Protein 6T8M (pdb70)

B-factor: mean 60.45, std 18.82, range [18.77, 213.29]

Nearest PDB structures (foldseek):
  6t8m-assembly2_B  TM=1.005E+00  e=4.121E-44  Dictyostelium discoideum
  6t8m-assembly3_C  TM=9.987E-01  e=7.255E-39  Dictyostelium discoideum
  6t8m-assembly1_A  TM=9.827E-01  e=7.486E-38  Dictyostelium discoideum
  5v18-assembly1_A  TM=8.471E-01  e=6.841E-13  Homo sapiens
  4j25-assembly3_C  TM=8.700E-01  e=8.410E-12  Pseudomonas putida KT2440

Sequence (607 aa):
SMKIFNKESLNQLEKKGYLIIDNFLNDLNKINLIYDESYNQFKENKLIEAGMTDKWKDKSIRGDYIQWIHRDSSTIRNINYLLDKLDLIKNEFDNVIPNFNSIKTQTQLAVYLNGGRYIKHRDSFYSSESLTISRRITMIYYVNKDWKKGDGGELRLYTNNPEFIDIEPIADRLLIFLSPFLEHEVLQCNFEPRIAITTWIYSMKIFNKESLNQLEKKGYLIIDNFLNDLNKINLIYDESYNQFKENKLIEAGMNKGTDKWKDKSIRGDYIQWIHRDSSSTIRNINYLLDKLDLIKNEFDNVIPNFNSIKTQTQLAVYLNGGRYIKHRDSFYSSESLTISRRITMIYYVNKDWKKGDGGELRLYTNNEFIDIEPIADRLLIFLSPFLEHEVLQCNFEPRIAITTWIYSMKIFNKESLNQLEKKGYLIIDNFLNDLNKINLIYDESYNQFKENKLIEAGMNDKWKDKSIRGDYIQWIHRSSTIRNINYLLDKLDLIKNEFDNVIPNFNSIKTQTQLAVYLNGGRYIKHRDSFYSSESLTISRRITMIYYVNKDWKKGDGGELRLYTNNEFIDIEPIADRLLIFLSPFLEHEVLQCNFEPRIAITTWIY

Organism: Dictyostelium discoideum (NCBI:txid44689)

GO terms:
  GO:0005737 cytoplasm (C, IDA)
  GO:0031545 peptidyl-proline 4-dioxygenase activity (F, IDA)
  GO:0010265 SCF complex assembly (P, IDA)
  GO:0005737 cytoplasm (C, TAS)
  GO:0031154 culmination involved in sorocarp development (P, IMP)
  GO:0072592 oxygen metabolic process (P, IMP)

Radius of gyration: 31.45 Å; Cα contacts (8 Å, |Δi|>4): 1323; chains: 3; bounding box: 53×46×106 Å

Foldseek 3Di:
DLQQDDDVQVVCCQQQFKDKDFCNVVDVVLLVLQVVLLVVCVVVVVWAFQLHPDPVRHQPAWGKTKHKDDAPVDSNVSVNVVVVSVVVVVVSCCVVPVPPPWDDKIKMKIKHAAFTKHDKDFQKDDDPVDPDIFFFKKKKAWSDEPDDPPQFFWKWKPRFFCPTDTHDRYHRMIMMGTRVGIIIMTTGGNHPTTIMMMMTTD/DLLQDDPVQVVCCVPFFKGKDACNPVDVVLLVLLVVLLVVCVVVVVWAQPWDDDPVDPDTCCVQWGKTKHKDDDDPPDSNVSNVVVVVSVVVVVVSVCVVVVPPPWDDKIKMKIWDAAFIKHDKDFPWDDDPVDPDIPFFKKKKAWSDEPDDPVQFFFKWKPTDCNTDTHGRYHRMIMMGTRVRIIIMTTGGNHDTTIMMMMTTD/DLQQDDPVQVCCCVPFFKGKDALNVVDVVLLVLQVVLLVVCVVVVVWAFPWADPVDTGQVAWGKTKHKDDQVDSNVSVNVVVVSVVVVVVSCPVVDDPPPWDDKTKMKIKHAAFIKHAKDFPWDDDPVDPDIPFFKKKKAWSDEPDDDPQAQWKWKATPCPIDTHDRYHSMIMMGGRVTIIIMGTTGRHGITIMMMMTTD

Structure (mmCIF, N/CA/C/O backbone):
data_6T8M
#
_entry.id   6T8M
#
_cell.length_a   45.216
_cell.length_b   81.781
_cell.length_c   379.210
_cell.angle_alpha   90.000
_cell.angle_beta   90.000
_cell.angle_gamma   90.000
#
_symmetry.space_group_name_H-M   'C 2 2 21'
#
loop_
_entity.id
_entity.type
_entity.pdbx_description
1 polymer 'Prolyl 4-hydroxylase subunit alpha'
2 non-polymer 'NICKEL (II) ION'
3 non-polymer GLYCEROL
4 non-polymer N-OXALYLGLYCINE
5 non-polymer 'CHLORIDE ION'
6 water water
#
loop_
_atom_site.group_PDB
_atom_site.id
_atom_site.type_symbol
_atom_site.label_atom_id
_atom_site.label_alt_id
_atom_site.label_comp_id
_atom_site.label_asym_id
_atom_site.label_entity_id
_atom_site.label_seq_id
_atom_site.pdbx_PDB_ins_code
_atom_site.Cartn_x
_atom_site.Cartn_y
_atom_site.Cartn_z
_atom_site.occupancy
_atom_site.B_iso_or_equiv
_atom_site.auth_seq_id
_atom_site.auth_comp_id
_atom_site.auth_asym_id
_atom_site.auth_atom_id
_atom_site.pdbx_PDB_model_num
ATOM 1 N N . SER A 1 1 ? -29.27300 -9.12600 61.55000 1.000 61.08627 58 SER A N 1
ATOM 2 C CA . SER A 1 1 ? -30.25200 -8.15500 62.02500 1.000 67.79497 58 SER A CA 1
ATOM 3 C C . SER A 1 1 ? -29.88500 -7.64300 63.41300 1.000 53.06163 58 SER A C 1
ATOM 4 O O . SER A 1 1 ? -29.38100 -8.39200 64.24800 1.000 51.65619 58 SER A O 1
ATOM 7 N N . MET A 1 2 ? -30.15300 -6.36200 63.65700 1.000 61.90479 59 MET A N 1
ATOM 8 C CA . MET A 1 2 ? -29.78900 -5.72300 64.91400 1.000 60.10984 59 MET A CA 1
ATOM 9 C C . MET A 1 2 ? -30.86100 -5.84900 65.98900 1.000 60.93889 59 MET A C 1
ATOM 10 O O . MET A 1 2 ? -30.63800 -5.39700 67.11700 1.000 64.51563 59 MET A O 1
ATOM 15 N N . LYS A 1 3 ? -32.01200 -6.44500 65.68000 1.000 73.24036 60 LYS A N 1
ATOM 16 C CA . LYS A 1 3 ? -33.00800 -6.72400 66.70600 1.000 63.46814 60 LYS A CA 1
ATOM 17 C C . LYS A 1 3 ? -32.61100 -8.00000 67.43900 1.000 56.60679 60 LYS A C 1
ATOM 18 O O . LYS A 1 3 ? -32.51600 -9.07200 66.83000 1.000 55.65931 60 LYS A O 1
ATOM 24 N N . ILE A 1 4 ? -32.38300 -7.88500 68.74400 1.000 66.31058 61 ILE A N 1
ATOM 25 C CA . ILE A 1 4 ? -31.86100 -9.00000 69.52000 1.000 63.17600 61 ILE A CA 1
ATOM 26 C C . ILE A 1 4 ? -32.96400 -9.87600 70.10100 1.000 63.13389 61 ILE A C 1
ATOM 27 O O . ILE A 1 4 ? -32.77500 -11.08900 70.24100 1.000 62.77332 61 ILE A O 1
ATOM 32 N N . PHE A 1 5 ? -34.11100 -9.30000 70.43500 1.000 57.53585 62 PHE A N 1
ATOM 33 C CA . PHE A 1 5 ? -35.12100 -9.98800 71.23200 1.000 57.69902 62 PHE A CA 1
ATOM 34 C C . PHE A 1 5 ? -36.29900 -10.38900 70.35500 1.000 58.10170 62 PHE A C 1
ATOM 35 O O . PHE A 1 5 ? -37.14400 -9.56000 70.00500 1.000 57.68323 62 PHE A O 1
ATOM 43 N N . ASN A 1 6 ? -36.34100 -11.66900 70.00500 1.000 65.20519 63 ASN A N 1
ATOM 44 C CA . ASN A 1 6 ? -37.48800 -12.30600 69.38400 1.000 69.89785 63 ASN A CA 1
ATOM 45 C C . ASN A 1 6 ? -38.12800 -13.24800 70.40500 1.000 70.46898 63 ASN A C 1
ATOM 46 O O . ASN A 1 6 ? -37.75600 -13.26200 71.58600 1.000 66.91592 63 ASN A O 1
ATOM 51 N N . LYS A 1 7 ? -39.10400 -14.03500 69.94900 1.000 76.10386 64 LYS A N 1
ATOM 52 C CA . LYS A 1 7 ? -39.82700 -14.92400 70.85200 1.000 80.54124 64 LYS A CA 1
ATOM 53 C C . LYS A 1 7 ? -38.87300 -15.81500 71.64000 1.000 77.46455 64 LYS A C 1
ATOM 54 O O . LYS A 1 7 ? -38.93000 -15.87200 72.87400 1.000 75.31429 64 LYS A O 1
ATOM 60 N N . GLU A 1 8 ? -37.98400 -16.52000 70.93800 1.000 69.52149 65 GLU A N 1
ATOM 61 C CA . GLU A 1 8 ? -37.15800 -17.53000 71.59000 1.000 69.69257 65 GLU A CA 1
ATOM 62 C C . GLU A 1 8 ? -36.07200 -16.89200 72.44900 1.000 63.13125 65 GLU A C 1
ATOM 63 O O . GLU A 1 8 ? -35.84600 -17.30900 73.59000 1.000 61.71793 65 GLU A O 1
ATOM 69 N N . SER A 1 9 ? -35.37700 -15.88300 71.91400 1.000 63.87082 66 SER A N 1
ATOM 70 C CA . SER A 1 9 ? -34.26000 -15.29100 72.64500 1.000 59.47029 66 SER A CA 1
ATOM 71 C C . SER A 1 9 ? -34.72400 -14.67600 73.96000 1.000 58.46227 66 SER A C 1
ATOM 72 O O . SER A 1 9 ? -34.05400 -14.81700 74.99000 1.000 55.67246 66 SER A O 1
ATOM 75 N N . LEU A 1 10 ? -35.86700 -13.98600 73.94600 1.000 60.69675 67 LEU A N 1
ATOM 76 C CA . LEU A 1 10 ? -36.42900 -13.46500 75.18900 1.000 62.72594 67 LEU A CA 1
ATOM 77 C C . LEU A 1 10 ? -36.66700 -14.59300 76.18500 1.000 62.06270 67 LEU A C 1
ATOM 78 O O . LEU A 1 10 ? -36.32400 -14.47900 77.36700 1.000 59.54135 67 LEU A O 1
ATOM 83 N N . ASN A 1 11 ? -37.26100 -15.69500 75.72000 1.000 64.63143 68 ASN A N 1
ATOM 84 C CA . ASN A 1 11 ? -37.52900 -16.82400 76.60300 1.000 65.67103 68 ASN A CA 1
ATOM 85 C C . ASN A 1 11 ? -36.23800 -17.40400 77.16400 1.000 62.27062 68 ASN A C 1
ATOM 86 O O . ASN A 1 11 ? -36.19400 -17.83300 78.32300 1.000 60.86256 68 ASN A O 1
ATOM 91 N N . GLN A 1 12 ? -35.17200 -17.42600 76.35900 1.000 63.89713 69 GLN A N 1
ATOM 92 C CA . GLN A 1 12 ? -33.89000 -17.91400 76.85400 1.000 63.79449 69 GLN A CA 1
ATOM 93 C C . GLN A 1 12 ? -33.32500 -16.98700 77.92400 1.000 62.03375 69 GLN A C 1
ATOM 94 O O . GLN A 1 12 ? -32.81700 -17.45300 78.95000 1.000 62.49170 69 GLN A O 1
ATOM 100 N N . LEU A 1 13 ? -33.40000 -15.67200 77.70200 1.000 54.99080 70 LEU A N 1
ATOM 101 C CA . LEU A 1 13 ? -32.89300 -14.72900 78.69200 1.000 52.98530 70 LEU A CA 1
ATOM 102 C C . LEU A 1 13 ? -33.64600 -14.86000 80.00900 1.000 56.00935 70 LEU A C 1
ATOM 103 O O . LEU A 1 13 ? -33.04300 -14.79900 81.08700 1.000 50.72977 70 LEU A O 1
ATOM 108 N N . GLU A 1 14 ? -34.96700 -15.04000 79.94300 1.000 76.73288 71 GLU A N 1
ATOM 109 C CA . GLU A 1 14 ? -35.76000 -15.17900 81.15900 1.000 79.99643 71 GLU A CA 1
ATOM 110 C C . GLU A 1 14 ? -35.52200 -16.52000 81.83900 1.000 76.79868 71 GLU A C 1
ATOM 111 O O . GLU A 1 14 ? -35.58000 -16.60600 83.07100 1.000 79.09106 71 GLU A O 1
ATOM 117 N N . LYS A 1 15 ? -35.25100 -17.57100 81.06500 1.000 66.33690 72 LYS A N 1
ATOM 118 C CA . LYS A 1 15 ? -35.07000 -18.90700 81.62300 1.000 64.68670 72 LYS A CA 1
ATOM 119 C C . LYS A 1 15 ? -33.60600 -19.18400 81.96100 1.000 58.57281 72 LYS A C 1
ATOM 120 O O . LYS A 1 15 ? -33.26700 -19.43500 83.12200 1.000 55.64878 72 LYS A O 1
ATOM 126 N N . LYS A 1 16 ? -32.72800 -19.13700 80.95600 1.000 65.16044 73 LYS A N 1
ATOM 127 C CA . LYS A 1 16 ? -31.32000 -19.43100 81.19400 1.000 63.28390 73 LYS A CA 1
ATOM 128 C C . LYS A 1 16 ? -30.62200 -18.29400 81.93000 1.000 57.13317 73 LYS A C 1
ATOM 129 O O . LYS A 1 16 ? -29.64300 -18.53100 82.64500 1.000 58.55439 73 LYS A O 1
ATOM 135 N N . GLY A 1 17 ? -31.10300 -17.06400 81.76700 1.000 48.91902 74 GLY A N 1
ATOM 136 C CA . GLY A 1 17 ? -30.52300 -15.92100 82.43200 1.000 47.00564 74 GLY A CA 1
ATOM 137 C C . GLY A 1 17 ? -29.43900 -15.20400 81.65800 1.000 44.61851 74 GLY A C 1
ATOM 138 O O . GLY A 1 17 ? -28.97000 -14.15400 82.11400 1.000 42.29191 74 GLY A O 1
ATOM 139 N N . TYR A 1 18 ? -29.02700 -15.72800 80.50600 1.000 41.19704 75 TYR A N 1
ATOM 140 C CA . TYR A 1 18 ? -27.97100 -15.10900 79.72000 1.000 40.40748 75 TYR A CA 1
ATOM 141 C C . TYR A 1 18 ? -28.26700 -15.29200 78.23800 1.000 39.82846 75 TYR A C 1
ATOM 142 O O . TYR A 1 18 ? -29.11200 -16.09900 77.84200 1.000 39.46789 75 TYR A O 1
ATOM 151 N N . LEU A 1 19 ? -27.55300 -14.52300 77.41700 1.000 50.43236 76 LEU A N 1
ATOM 152 C CA . LEU A 1 19 ? -27.70800 -14.57300 75.96900 1.000 50.06390 76 LEU A CA 1
ATOM 153 C C . LEU A 1 19 ? -26.37800 -14.19700 75.33300 1.000 49.80071 76 LEU A C 1
ATOM 154 O O . LEU A 1 19 ? -25.76000 -13.20400 75.72900 1.000 48.69268 76 LEU A O 1
ATOM 159 N N . ILE A 1 20 ? -25.94500 -14.98900 74.35500 1.000 44.05002 77 ILE A N 1
ATOM 160 C CA . ILE A 1 20 ? -24.66500 -14.79500 73.68200 1.000 43.82104 77 ILE A CA 1
ATOM 161 C C . ILE A 1 20 ? -24.93700 -14.38000 72.24400 1.000 43.42889 77 ILE A C 1
ATOM 162 O O . ILE A 1 20 ? -25.67400 -15.06200 71.52100 1.000 42.91567 77 ILE A O 1
ATOM 167 N N . ILE A 1 21 ? -24.33700 -13.26600 71.83000 1.000 45.48703 78 ILE A N 1
ATOM 168 C CA . ILE A 1 21 ? -24.50200 -12.72500 70.48700 1.000 46.41872 78 ILE A CA 1
ATOM 169 C C . ILE A 1 21 ? -23.11200 -12.55300 69.88800 1.000 48.56635 78 ILE A C 1
ATOM 170 O O . ILE A 1 21 ? -22.38400 -11.62300 70.25800 1.000 49.38750 78 ILE A O 1
ATOM 175 N N . ASP A 1 22 ? -22.74400 -13.44200 68.97300 1.000 43.06569 79 ASP A N 1
ATOM 176 C CA . ASP A 1 22 ? -21.46200 -13.36400 68.29200 1.000 45.00013 79 ASP A CA 1
ATOM 177 C C . ASP A 1 22 ? -21.57600 -12.50000 67.04000 1.000 44.64483 79 ASP A C 1
ATOM 178 O O . ASP A 1 22 ? -22.66000 -12.29800 66.48800 1.000 43.08674 79 ASP A O 1
ATOM 183 N N . ASN A 1 23 ? -20.42800 -11.99300 66.59400 1.000 47.30304 80 ASN A N 1
ATOM 184 C CA . ASN A 1 23 ? -20.36200 -11.11900 65.42500 1.000 47.12933 80 ASN A CA 1
ATOM 185 C C . ASN A 1 23 ? -21.35700 -9.96900 65.56400 1.000 45.40281 80 ASN A C 1
ATOM 186 O O . ASN A 1 23 ? -22.17400 -9.70400 64.67900 1.000 44.33689 80 ASN A O 1
ATOM 191 N N . PHE A 1 24 ? -21.27900 -9.27900 66.70400 1.000 41.78133 81 PHE A N 1
ATOM 192 C CA . PHE A 1 24 ? -22.22800 -8.21100 66.99900 1.000 41.06545 81 PHE A CA 1
ATOM 193 C C . PHE A 1 24 ? -22.10000 -7.07200 65.99600 1.000 41.65499 81 PHE A C 1
ATOM 194 O O . PHE A 1 24 ? -23.08400 -6.67500 65.36100 1.000 41.87344 81 PHE A O 1
ATOM 202 N N . LEU A 1 25 ? -20.89300 -6.52900 65.84100 1.000 38.79939 82 LEU A N 1
ATOM 203 C CA . LEU A 1 25 ? -20.64700 -5.50300 64.83500 1.000 38.82571 82 LEU A CA 1
ATOM 204 C C . LEU A 1 25 ? -20.28800 -6.10900 63.48300 1.000 40.17061 82 LEU A C 1
ATOM 205 O O . LEU A 1 25 ? -20.70200 -5.58900 62.44100 1.000 42.06557 82 LEU A O 1
ATOM 210 N N . ASN A 1 26 ? -19.52700 -7.20300 63.48400 1.000 44.74221 83 ASN A N 1
ATOM 211 C CA . ASN A 1 26 ? -19.10200 -7.86500 62.25200 1.000 46.53979 83 ASN A CA 1
ATOM 212 C C . ASN A 1 26 ? -18.41400 -6.88000 61.31000 1.000 49.00061 83 ASN A C 1
ATOM 213 O O . ASN A 1 26 ? -18.59500 -6.91700 60.09100 1.000 50.12969 83 ASN A O 1
ATOM 218 N N . ASP A 1 27 ? -17.61700 -5.98400 61.88800 1.000 50.70871 84 ASP A N 1
ATOM 219 C CA . ASP A 1 27 ? -16.85500 -4.98900 61.13300 1.000 53.73013 84 ASP A CA 1
ATOM 220 C C . ASP A 1 27 ? -15.42300 -5.02800 61.66000 1.000 56.92788 84 ASP A C 1
ATOM 221 O O . ASP A 1 27 ? -15.11400 -4.40500 62.68000 1.000 55.79880 84 ASP A O 1
ATOM 226 N N . LEU A 1 28 ? -14.55400 -5.76000 60.95900 1.000 57.43320 85 LEU A N 1
ATOM 227 C CA . LEU A 1 28 ? -13.18900 -5.96000 61.43700 1.000 61.64160 85 LEU A CA 1
ATOM 228 C C . LEU A 1 28 ? -12.46800 -4.63100 61.62200 1.000 62.39695 85 LEU A C 1
ATOM 229 O O . LEU A 1 28 ? -11.83100 -4.39600 62.65600 1.000 60.97047 85 LEU A O 1
ATOM 234 N N . ASN A 1 29 ? -12.55100 -3.74700 60.62400 1.000 62.58645 86 ASN A N 1
ATOM 235 C CA . ASN A 1 29 ? -11.89700 -2.44700 60.72800 1.000 64.80514 86 ASN A CA 1
ATOM 236 C C . ASN A 1 29 ? -12.31900 -1.71600 61.99600 1.000 60.57305 86 ASN A C 1
ATOM 237 O O . ASN A 1 29 ? -11.48600 -1.10800 62.67900 1.000 59.93877 86 ASN A O 1
ATOM 242 N N . LYS A 1 30 ? -13.61000 -1.76400 62.32800 1.000 62.72857 87 LYS A N 1
ATOM 243 C CA . LYS A 1 30 ? -14.08700 -1.08700 63.52800 1.000 59.58609 87 LYS A CA 1
ATOM 244 C C . LYS A 1 30 ? -13.62600 -1.80800 64.78800 1.000 56.53573 87 LYS A C 1
ATOM 245 O O . LYS A 1 30 ? -13.24500 -1.16500 65.77400 1.000 56.21727 87 LYS A O 1
ATOM 251 N N . ILE A 1 31 ? -13.65900 -3.14300 64.77900 1.000 54.04595 88 ILE A N 1
ATOM 252 C CA . ILE A 1 31 ? -13.20400 -3.90600 65.93600 1.000 51.03507 88 ILE A CA 1
ATOM 253 C C . ILE A 1 31 ? -11.76100 -3.55400 66.27100 1.000 51.63251 88 ILE A C 1
ATOM 254 O O . ILE A 1 31 ? -11.40100 -3.38800 67.44300 1.000 49.95073 88 ILE A O 1
ATOM 259 N N . ASN A 1 32 ? -10.91000 -3.43300 65.24800 1.000 54.40389 89 ASN A N 1
ATOM 260 C CA . ASN A 1 32 ? -9.51300 -3.08800 65.48700 1.000 56.78839 89 ASN A CA 1
ATOM 261 C C . ASN A 1 32 ? -9.38400 -1.68600 66.07000 1.000 54.95922 89 ASN A C 1
ATOM 262 O O . ASN A 1 32 ? -8.52000 -1.43900 66.92000 1.000 55.16451 89 ASN A O 1
ATOM 267 N N . LEU A 1 33 ? -10.23300 -0.75500 65.62800 1.000 56.40413 90 LEU A N 1
ATOM 268 C CA . LEU A 1 33 ? -10.18600 0.60000 66.16600 1.000 55.62509 90 LEU A CA 1
ATOM 269 C C . LEU A 1 33 ? -10.63900 0.63000 67.62100 1.000 53.18006 90 LEU A C 1
ATOM 270 O O . LEU A 1 33 ? -10.09300 1.38800 68.43000 1.000 53.54589 90 LEU A O 1
ATOM 275 N N . ILE A 1 34 ? -11.63700 -0.18400 67.97200 1.000 48.03207 91 ILE A N 1
ATOM 276 C CA . ILE A 1 34 ? -12.06700 -0.26600 69.36400 1.000 45.96604 91 ILE A CA 1
ATOM 277 C C . ILE A 1 34 ? -10.95900 -0.86100 70.22500 1.000 46.76613 91 ILE A C 1
ATOM 278 O O . ILE A 1 34 ? -10.72000 -0.41100 71.35200 1.000 46.31345 91 ILE A O 1
ATOM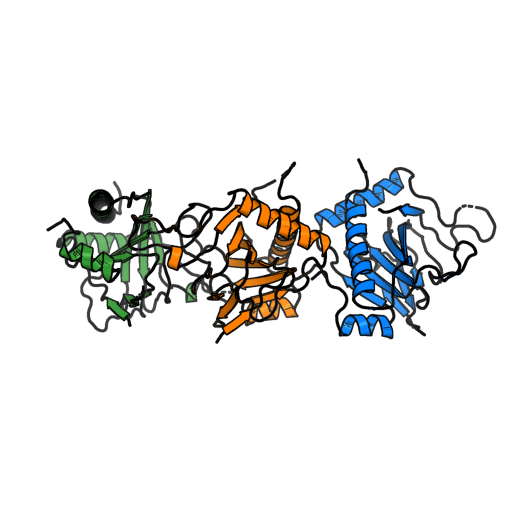 283 N N . TYR A 1 35 ? -10.26700 -1.88000 69.71100 1.000 48.12419 92 TYR A N 1
ATOM 284 C CA . TYR A 1 35 ? -9.11600 -2.42900 70.41900 1.000 56.95157 92 TYR A CA 1
ATOM 285 C C . TYR A 1 35 ? -8.05100 -1.36100 70.63200 1.000 51.12455 92 TYR A C 1
ATOM 286 O O . TYR A 1 35 ? -7.58100 -1.14800 71.75500 1.000 50.98243 92 TYR A O 1
ATOM 295 N N . ASP A 1 36 ? -7.65600 -0.67700 69.55400 1.000 53.05373 93 ASP A N 1
ATOM 296 C CA . ASP A 1 36 ? -6.60500 0.33000 69.65100 1.000 55.20399 93 ASP A CA 1
ATOM 297 C C . ASP A 1 36 ? -6.96800 1.41300 70.65800 1.000 53.94068 93 ASP A C 1
ATOM 298 O O . ASP A 1 36 ? -6.19100 1.71500 71.57100 1.000 57.77272 93 ASP A O 1
ATOM 303 N N . GLU A 1 37 ? -8.15100 2.01400 70.50700 1.000 52.25100 94 GLU A N 1
ATOM 304 C CA . GLU A 1 37 ? -8.55500 3.08400 71.41300 1.000 51.26404 94 GLU A CA 1
ATOM 305 C C . GLU A 1 37 ? -8.62900 2.58900 72.85200 1.000 49.68754 94 GLU A C 1
ATOM 306 O O . GLU A 1 37 ? -8.23800 3.30300 73.78200 1.000 50.02179 94 GLU A O 1
ATOM 312 N N . SER A 1 38 ? -9.12600 1.36600 73.05600 1.000 51.92728 95 SER A N 1
ATOM 313 C CA . SER A 1 38 ? -9.15600 0.80200 74.40100 1.000 51.64830 95 SER A CA 1
ATOM 314 C C . SER A 1 38 ? -7.74600 0.60300 74.94100 1.000 51.43248 95 SER A C 1
ATOM 315 O O . SER A 1 38 ? -7.47400 0.89000 76.11300 1.000 51.28246 95 SER A O 1
ATOM 318 N N . TYR A 1 39 ? -6.83300 0.11500 74.09800 1.000 53.32745 96 TYR A N 1
ATOM 319 C CA . TYR A 1 39 ? -5.45500 -0.09500 74.53400 1.000 55.74089 96 TYR A CA 1
ATOM 320 C C . TYR A 1 39 ? -4.77300 1.23300 74.83800 1.000 57.15159 96 TYR A C 1
ATOM 321 O O . TYR A 1 39 ? -4.01200 1.33700 75.80700 1.000 57.40688 96 TYR A O 1
ATOM 330 N N . ASN A 1 40 ? -5.03600 2.26000 74.02500 1.000 59.47029 97 ASN A N 1
ATOM 331 C CA . ASN A 1 40 ? -4.40700 3.55800 74.24200 1.000 62.34169 97 ASN A CA 1
ATOM 332 C C . ASN A 1 40 ? -4.84000 4.17700 75.56400 1.000 61.25471 97 ASN A C 1
ATOM 333 O O . ASN A 1 40 ? -4.05100 4.87900 76.20600 1.000 62.41275 97 ASN A O 1
ATOM 338 N N . GLN A 1 41 ? -6.08400 3.93500 75.98600 1.000 56.48572 98 GLN A N 1
ATOM 339 C CA . GLN A 1 41 ? -6.52500 4.42500 77.28800 1.000 55.83301 98 GLN A CA 1
ATOM 340 C C . GLN A 1 41 ? -5.64100 3.87800 78.40200 1.000 55.72510 98 GLN A C 1
ATOM 341 O O . GLN A 1 41 ? -5.30000 4.59900 79.34600 1.000 52.56420 98 GLN A O 1
ATOM 347 N N . PHE A 1 42 ? -5.25600 2.60300 78.30700 1.000 51.97992 99 PHE A N 1
ATOM 348 C CA . PHE A 1 42 ? -4.33800 2.03000 79.28400 1.000 52.85107 99 PHE A CA 1
ATOM 349 C C . PHE A 1 42 ? -2.94500 2.63200 79.13900 1.000 56.86998 99 PHE A C 1
ATOM 350 O O . PHE A 1 42 ? -2.34500 3.07900 80.12300 1.000 56.52257 99 PHE A O 1
ATOM 358 N N . LYS A 1 43 ? -2.41400 2.65100 77.91300 1.000 66.36322 100 LYS A N 1
ATOM 359 C CA . LYS A 1 43 ? -1.07400 3.18200 77.69300 1.000 69.08197 100 LYS A CA 1
ATOM 360 C C . LYS A 1 43 ? -0.95400 4.62500 78.16400 1.000 69.92681 100 LYS A C 1
ATOM 361 O O . LYS A 1 43 ? 0.10900 5.03600 78.64300 1.000 72.73767 100 LYS A O 1
ATOM 367 N N . GLU A 1 44 ? -2.02600 5.40600 78.03900 1.000 80.15698 101 GLU A N 1
ATOM 368 C CA . GLU A 1 44 ? -2.01300 6.81600 78.39800 1.000 81.51504 101 GLU A CA 1
ATOM 369 C C . GLU A 1 44 ? -2.36900 7.05500 79.86200 1.000 80.49123 101 GLU A C 1
ATOM 370 O O . GLU A 1 44 ? -2.67700 8.19200 80.23800 1.000 80.73073 101 GLU A O 1
ATOM 376 N N . ASN A 1 45 ? -2.33100 6.01500 80.69100 1.000 79.44637 102 ASN A N 1
ATOM 377 C CA . ASN A 1 45 ? -2.60700 6.13300 82.12100 1.000 78.58047 102 ASN A CA 1
ATOM 378 C C . ASN A 1 45 ? -3.96500 6.78500 82.37200 1.000 75.43010 102 ASN A C 1
ATOM 379 O O . ASN A 1 45 ? -4.10100 7.72600 83.15700 1.000 75.91173 102 ASN A O 1
ATOM 384 N N . LYS A 1 46 ? -4.98600 6.26800 81.68900 1.000 78.80682 103 LYS A N 1
ATOM 385 C CA . LYS A 1 46 ? -6.36200 6.69300 81.90700 1.000 76.93291 103 LYS A CA 1
ATOM 386 C C . LYS A 1 46 ? -7.19100 5.64600 82.63700 1.000 73.82727 103 LYS A C 1
ATOM 387 O O . LYS A 1 46 ? -8.36300 5.90100 82.93600 1.000 71.09800 103 LYS A O 1
ATOM 393 N N . LEU A 1 47 ? -6.62100 4.48100 82.92900 1.000 67.89498 104 LEU A N 1
ATOM 394 C CA . LEU A 1 47 ? -7.28700 3.45600 83.71700 1.000 63.37339 104 LEU A CA 1
ATOM 395 C C . LEU A 1 47 ? -6.78400 3.49900 85.15800 1.000 64.66565 104 LEU A C 1
ATOM 396 O O . LEU A 1 47 ? -5.79900 4.16800 85.48300 1.000 67.80550 104 LEU A O 1
ATOM 401 N N . ILE A 1 48 ? -7.47600 2.76700 86.02700 1.000 64.94463 105 ILE A N 1
ATOM 402 C CA . ILE A 1 48 ? -7.12500 2.69000 87.44000 1.000 66.87644 105 ILE A CA 1
ATOM 403 C C . ILE A 1 48 ? -7.26600 1.24600 87.89800 1.000 64.98148 105 ILE A C 1
ATOM 404 O O . ILE A 1 48 ? -8.17300 0.53000 87.46100 1.000 61.48106 105 ILE A O 1
ATOM 409 N N . GLU A 1 49 ? -6.36800 0.82100 88.78300 1.000 72.18760 106 GLU A N 1
ATOM 410 C CA . GLU A 1 49 ? -6.45100 -0.51400 89.36000 1.000 73.42196 106 GLU A CA 1
ATOM 411 C C . GLU A 1 49 ? -7.69100 -0.61200 90.24100 1.000 69.70309 106 GLU A C 1
ATOM 412 O O . GLU A 1 49 ? -7.82000 0.12200 91.22700 1.000 67.03435 106 GLU A O 1
ATOM 418 N N . ALA A 1 50 ? -8.60300 -1.52000 89.88600 1.000 60.56252 107 ALA A N 1
ATOM 419 C CA . ALA A 1 50 ? -9.85000 -1.64300 90.63200 1.000 59.61504 107 ALA A CA 1
ATOM 420 C C . ALA A 1 50 ? -9.60200 -2.14700 92.04900 1.000 62.96281 107 ALA A C 1
ATOM 421 O O . ALA A 1 50 ? -10.24600 -1.68600 92.99800 1.000 62.27852 107 ALA A O 1
ATOM 423 N N . GLY A 1 51 ? -8.68500 -3.09200 92.21500 1.000 82.36514 108 GLY A N 1
ATOM 424 C CA . GLY A 1 51 ? -8.35700 -3.61700 93.52000 1.000 84.30748 108 GLY A CA 1
ATOM 425 C C . GLY A 1 51 ? -7.22900 -2.88800 94.20000 1.000 87.67104 108 GLY A C 1
ATOM 426 O O . GLY A 1 51 ? -6.68000 -3.38400 95.19400 1.000 88.05003 108 GLY A O 1
ATOM 427 N N . MET A 1 52 ? -6.86400 -1.71700 93.69400 1.000 100.52784 109 MET A N 1
ATOM 428 C CA . MET A 1 52 ? -5.74400 -0.94400 94.20600 1.000 107.01809 109 MET A CA 1
ATOM 429 C C . MET A 1 52 ? -4.52600 -1.83300 94.43600 1.000 107.92347 109 MET A C 1
ATOM 430 O O . MET A 1 52 ? -3.88900 -2.29000 93.48800 1.000 107.87083 109 MET A O 1
ATOM 435 N N . THR A 1 56 ? -1.15400 -1.10500 99.61100 1.000 82.52305 113 THR A N 1
ATOM 436 C CA . THR A 1 56 ? -1.62700 -2.48100 99.70900 1.000 80.85706 113 THR A CA 1
ATOM 437 C C . THR A 1 56 ? -2.37900 -2.69600 101.01800 1.000 79.17528 113 THR A C 1
ATOM 438 O O . THR A 1 56 ? -1.82900 -3.23200 101.98000 1.000 80.17803 113 THR A O 1
ATOM 442 N N . ASP A 1 57 ? -3.63900 -2.27400 101.04800 1.000 69.89259 114 ASP A N 1
ATOM 443 C CA . ASP A 1 57 ? -4.45500 -2.41200 102.24300 1.000 68.42399 114 ASP A CA 1
ATOM 444 C C . ASP A 1 57 ? -5.08200 -3.80300 102.31100 1.000 66.59746 114 ASP A C 1
ATOM 445 O O . ASP A 1 57 ? -5.17600 -4.52700 101.31600 1.000 65.81579 114 ASP A O 1
ATOM 450 N N . LYS A 1 58 ? -5.51700 -4.17000 103.51500 1.000 63.85766 115 LYS A N 1
ATOM 451 C CA . LYS A 1 58 ? -6.00700 -5.51900 103.76700 1.000 62.12061 115 LYS A CA 1
ATOM 452 C C . LYS A 1 58 ? -7.27500 -5.79800 102.97100 1.000 58.84390 115 LYS A C 1
ATOM 453 O O . LYS A 1 58 ? -8.18500 -4.96500 102.91200 1.000 57.04631 115 LYS A O 1
ATOM 459 N N . TRP A 1 59 ? -7.33800 -6.98200 102.36000 1.000 76.46443 116 TRP A N 1
ATOM 460 C CA . TRP A 1 59 ? -8.46100 -7.41200 101.53600 1.000 74.97741 116 TRP A CA 1
ATOM 461 C C . TRP A 1 59 ? -8.77600 -6.41700 100.42400 1.000 76.45127 116 TRP A C 1
ATOM 462 O O . TRP A 1 59 ? -9.86100 -6.48400 99.82100 1.000 72.19287 116 TRP A O 1
ATOM 473 N N . LYS A 1 60 ? -7.85800 -5.50200 100.13800 1.000 78.96999 117 LYS A N 1
ATOM 474 C CA . LYS A 1 60 ? -8.00000 -4.51000 99.07200 1.000 80.00959 117 LYS A CA 1
ATOM 475 C C . LYS A 1 60 ? -6.70200 -4.55900 98.27000 1.000 83.44422 117 LYS A C 1
ATOM 476 O O . LYS A 1 60 ? -5.78400 -3.76200 98.48100 1.000 81.19921 117 LYS A O 1
ATOM 482 N N . ASP A 1 61 ? -6.64000 -5.50900 97.34500 1.000 105.29420 118 ASP A N 1
ATOM 483 C CA . ASP A 1 61 ? -5.47300 -5.73600 96.50300 1.000 106.98651 118 ASP A CA 1
ATOM 484 C C . ASP A 1 61 ? -5.94300 -6.51600 95.27900 1.000 104.09932 118 ASP A C 1
ATOM 485 O O . ASP A 1 61 ? -7.14700 -6.64100 95.03100 1.000 103.23080 118 ASP A O 1
ATOM 490 N N . LYS A 1 62 ? -4.99800 -7.04700 94.51200 1.000 73.24826 119 LYS A N 1
ATOM 491 C CA . LYS A 1 62 ? -5.34500 -7.76900 93.29700 1.000 70.73480 119 LYS A CA 1
ATOM 492 C C . LYS A 1 62 ? -5.90100 -9.16400 93.55900 1.000 68.22134 119 LYS A C 1
ATOM 493 O O . LYS A 1 62 ? -6.21300 -9.87500 92.59800 1.000 66.66062 119 LYS A O 1
ATOM 499 N N . SER A 1 63 ? -6.03900 -9.57300 94.82300 1.000 71.25065 120 SER A N 1
ATOM 500 C CA . SER A 1 63 ? -6.60700 -10.88600 95.11100 1.000 68.44242 120 SER A CA 1
ATOM 501 C C . SER A 1 63 ? -8.05900 -10.96800 94.65600 1.000 61.07048 120 SER A C 1
ATOM 502 O O . SER A 1 63 ? -8.50000 -12.00400 94.14400 1.000 59.81507 120 SER A O 1
ATOM 505 N N . ILE A 1 64 ? -8.81800 -9.88700 94.83200 1.000 62.07850 121 ILE A N 1
ATOM 506 C CA . ILE A 1 64 ? -10.22700 -9.88400 94.44800 1.000 55.48823 121 ILE A CA 1
ATOM 507 C C . ILE A 1 64 ? -10.37100 -9.69300 92.94300 1.000 50.79293 121 ILE A C 1
ATOM 508 O O . ILE A 1 64 ? -10.92200 -10.54900 92.24100 1.000 47.45306 121 ILE A O 1
ATOM 513 N N . ARG A 1 65 ? -9.88000 -8.56900 92.42700 1.000 49.87440 122 ARG A N 1
ATOM 514 C CA . ARG A 1 65 ? -9.87900 -8.30700 90.99400 1.000 49.79544 122 ARG A CA 1
ATOM 515 C C . ARG A 1 65 ? -8.60000 -7.56900 90.63100 1.000 53.19848 122 ARG A C 1
ATOM 516 O O . ARG A 1 65 ? -8.16500 -6.67200 91.35900 1.000 54.73288 122 ARG A O 1
ATOM 524 N N . GLY A 1 66 ? -8.00400 -7.95200 89.50300 1.000 54.44074 123 GLY A N 1
ATOM 525 C CA . GLY A 1 66 ? -6.71400 -7.42000 89.11300 1.000 57.92010 123 GLY A CA 1
ATOM 526 C C . GLY A 1 66 ? -6.71700 -6.65000 87.80900 1.000 58.19119 123 GLY A C 1
ATOM 527 O O . GLY A 1 66 ? -5.66700 -6.49400 87.17700 1.000 60.98363 123 GLY A O 1
ATOM 528 N N . ASP A 1 67 ? -7.88000 -6.15400 87.40000 1.000 51.97728 124 ASP A N 1
ATOM 529 C CA . ASP A 1 67 ? -7.99400 -5.42300 86.14800 1.000 49.95336 124 ASP A CA 1
ATOM 530 C C . ASP A 1 67 ? -7.82600 -3.92200 86.36700 1.000 48.93745 124 ASP A C 1
ATOM 531 O O . ASP A 1 67 ? -7.93000 -3.41000 87.48300 1.000 49.22169 124 ASP A O 1
ATOM 536 N N . TYR A 1 68 ? -7.55900 -3.22300 85.26800 1.000 48.28210 125 TYR A N 1
ATOM 537 C CA . TYR A 1 68 ? -7.49300 -1.76800 85.23200 1.000 47.67677 125 TYR A CA 1
ATOM 538 C C . TYR A 1 68 ? -8.73900 -1.26400 84.51800 1.000 45.15541 125 TYR A C 1
ATOM 539 O O . TYR A 1 68 ? -9.02000 -1.68400 83.39000 1.000 44.54745 125 TYR A O 1
ATOM 548 N N . ILE A 1 69 ? -9.48500 -0.37000 85.16900 1.000 44.16319 126 ILE A N 1
ATOM 549 C CA . ILE A 1 69 ? -10.80200 0.01100 84.68000 1.000 42.19453 126 ILE A CA 1
ATOM 550 C C . ILE A 1 69 ? -10.89800 1.52100 84.51200 1.000 42.36034 126 ILE A C 1
ATOM 551 O O . ILE A 1 69 ? -10.11300 2.29000 85.06900 1.000 43.93685 126 ILE A O 1
ATOM 556 N N . GLN A 1 70 ? -11.88800 1.93000 83.71900 1.000 50.56396 127 GLN A N 1
ATOM 557 C CA . GLN A 1 70 ? -12.24100 3.33100 83.53000 1.000 49.02167 127 GLN A CA 1
ATOM 558 C C . GLN A 1 70 ? -13.75300 3.41700 83.37900 1.000 48.34001 127 GLN A C 1
ATOM 559 O O . GLN A 1 70 ? -14.34600 2.65000 82.61400 1.000 47.48201 127 GLN A O 1
ATOM 565 N N . TRP A 1 71 ? -14.37000 4.34400 84.10500 1.000 40.98123 128 TRP A N 1
ATOM 566 C CA . TRP A 1 71 ? -15.80700 4.57000 84.01500 1.000 40.44695 128 TRP A CA 1
ATOM 567 C C . TRP A 1 71 ? -16.07200 5.65900 82.98300 1.000 45.45808 128 TRP A C 1
ATOM 568 O O . TRP A 1 71 ? -15.66500 6.81100 83.16700 1.000 47.61097 128 TRP A O 1
ATOM 579 N N . ILE A 1 72 ? -16.75000 5.29000 81.90100 1.000 52.22995 129 ILE A N 1
ATOM 580 C CA . ILE A 1 72 ? -17.00600 6.18700 80.78000 1.000 53.53010 129 ILE A CA 1
ATOM 581 C C . ILE A 1 72 ? -18.37800 6.81600 80.97000 1.000 55.17504 129 ILE A C 1
ATOM 582 O O . ILE A 1 72 ? -19.39000 6.10900 81.04000 1.000 53.49589 129 ILE A O 1
ATOM 587 N N . HIS A 1 73 ? -18.41300 8.14500 81.05300 1.000 72.04548 130 HIS A N 1
ATOM 588 C CA . HIS A 1 73 ? -19.67100 8.87800 81.12300 1.000 76.12492 130 HIS A CA 1
ATOM 589 C C . HIS A 1 73 ? -20.21700 9.06500 79.71300 1.000 79.43321 130 HIS A C 1
ATOM 590 O O . HIS A 1 73 ? -19.47900 9.45100 78.80100 1.000 80.70968 130 HIS A O 1
ATOM 592 N N . ARG A 1 74 ? -21.50700 8.79200 79.53400 1.000 78.47520 131 ARG A N 1
ATOM 593 C CA . ARG A 1 74 ? -22.11100 8.73900 78.21000 1.000 81.66242 131 ARG A CA 1
ATOM 594 C C . ARG A 1 74 ? -23.22000 9.77800 78.09200 1.000 85.26285 131 ARG A C 1
ATOM 595 O O . ARG A 1 74 ? -23.79000 10.23100 79.09000 1.000 87.00254 131 ARG A O 1
ATOM 603 N N . ASP A 1 75 ? -23.51500 10.15500 76.84900 1.000 100.68312 132 ASP A N 1
ATOM 604 C CA . ASP A 1 75 ? -24.54600 11.14800 76.55500 1.000 103.49399 132 ASP A CA 1
ATOM 605 C C . ASP A 1 75 ? -25.86400 10.79700 77.24500 1.000 102.99393 132 ASP A C 1
ATOM 606 O O . ASP A 1 75 ? -26.86000 10.48500 76.59000 1.000 103.53873 132 ASP A O 1
ATOM 611 N N . SER A 1 86 ? -13.21200 15.79700 68.36700 1.000 106.14167 143 SER A N 1
ATOM 612 C CA . SER A 1 86 ? -12.92200 16.26900 69.71500 1.000 106.68121 143 SER A CA 1
ATOM 613 C C . SER A 1 86 ? -13.01200 15.13000 70.72400 1.000 101.18582 143 SER A C 1
ATOM 614 O O . SER A 1 86 ? -13.47500 15.32000 71.84900 1.000 98.74605 143 SER A O 1
ATOM 617 N N . SER A 1 87 ? -12.56600 13.94300 70.31800 1.000 86.47616 144 SER A N 1
ATOM 618 C CA . SER A 1 87 ? -12.59800 12.78500 71.19800 1.000 80.90181 144 SER A CA 1
ATOM 619 C C . SER A 1 87 ? -11.59000 11.75700 70.70900 1.000 79.52796 144 SER A C 1
ATOM 620 O O . SER A 1 87 ? -11.35000 11.62100 69.50700 1.000 80.83864 144 SER A O 1
ATOM 623 N N . THR A 1 88 ? -11.00400 11.03600 71.66300 1.000 80.11487 145 THR A N 1
ATOM 624 C CA . THR A 1 88 ? -10.04200 9.98000 71.38100 1.000 80.98866 145 THR A CA 1
ATOM 625 C C . THR A 1 88 ? -10.68200 8.59900 71.32600 1.000 76.79342 145 THR A C 1
ATOM 626 O O . THR A 1 88 ? -10.03700 7.65100 70.86400 1.000 78.80155 145 THR A O 1
ATOM 630 N N . ILE A 1 89 ? -11.93900 8.47100 71.74700 1.000 68.56875 146 ILE A N 1
ATOM 631 C CA . ILE A 1 89 ? -12.59100 7.17300 71.87300 1.000 61.49685 146 ILE A CA 1
ATOM 632 C C . ILE A 1 89 ? -13.82900 7.12100 70.98800 1.000 60.16248 146 ILE A C 1
ATOM 633 O O . ILE A 1 89 ? -14.83700 6.50300 71.35000 1.000 57.52269 146 ILE A O 1
ATOM 638 N N . ARG A 1 90 ? -13.76700 7.78000 69.82800 1.000 52.20100 147 ARG A N 1
ATOM 639 C CA . ARG A 1 90 ? -14.91900 7.83800 68.93500 1.000 54.07227 147 ARG A CA 1
ATOM 640 C C . ARG A 1 90 ? -15.50800 6.45400 68.67900 1.000 52.84318 147 ARG A C 1
ATOM 641 O O . ARG A 1 90 ? -16.72700 6.26400 68.73500 1.000 52.10362 147 ARG A O 1
ATOM 649 N N . ASN A 1 91 ? -14.65100 5.47000 68.38300 1.000 51.32457 148 ASN A N 1
ATOM 650 C CA . ASN A 1 91 ? -15.15200 4.14800 68.01300 1.000 49.51910 148 ASN A CA 1
ATOM 651 C C . ASN A 1 91 ? -15.67900 3.38100 69.22000 1.000 46.01604 148 ASN A C 1
ATOM 652 O O . ASN A 1 91 ? -16.59100 2.55900 69.07400 1.000 44.03160 148 ASN A O 1
ATOM 657 N N . ILE A 1 92 ? -15.12100 3.61700 70.41000 1.000 41.01544 149 ILE A N 1
ATOM 658 C CA . ILE A 1 92 ? -15.72800 3.06900 71.62000 1.000 39.18891 149 ILE A CA 1
ATOM 659 C C . ILE A 1 92 ? -17.11600 3.66300 71.81800 1.000 36.96233 149 ILE A C 1
ATOM 660 O O . ILE A 1 92 ? -18.07300 2.95300 72.14900 1.000 35.55426 149 ILE A O 1
ATOM 665 N N . ASN A 1 93 ? -17.24800 4.97600 71.60900 1.000 47.29514 150 ASN A N 1
ATOM 666 C CA . ASN A 1 93 ? -18.55200 5.61800 71.72200 1.000 48.70058 150 ASN A CA 1
ATOM 667 C C . ASN A 1 93 ? -19.54400 5.05000 70.71600 1.000 47.93733 150 ASN A C 1
ATOM 668 O O . ASN A 1 93 ? -20.74800 5.00300 70.99300 1.000 46.47136 150 ASN A O 1
ATOM 673 N N . TYR A 1 94 ? -19.06500 4.61900 69.54700 1.000 45.52651 151 TYR A N 1
ATOM 674 C CA . TYR A 1 94 ? -19.95200 3.98100 68.58000 1.000 44.62640 151 TYR A CA 1
ATOM 675 C C . TYR A 1 94 ? -20.53700 2.69700 69.15400 1.000 41.41023 151 TYR A C 1
ATOM 676 O O . TYR A 1 94 ? -21.75300 2.48000 69.10900 1.000 39.92584 151 TYR A O 1
ATOM 685 N N . LEU A 1 95 ? -19.68100 1.83300 69.70500 1.000 42.93673 152 LEU A N 1
ATOM 686 C CA . LEU A 1 95 ? -20.16300 0.61400 70.34500 1.000 40.93912 152 LEU A CA 1
ATOM 687 C C . LEU A 1 95 ? -21.17100 0.93900 71.43900 1.000 38.75201 152 LEU A C 1
ATOM 688 O O . LEU A 1 95 ? -22.22600 0.30400 71.53800 1.000 38.41513 152 LEU A O 1
ATOM 693 N N . LEU A 1 96 ? -20.85800 1.93100 72.27700 1.000 37.23341 153 LEU A N 1
ATOM 694 C CA . LEU A 1 96 ? -21.75200 2.28200 73.37400 1.000 36.39910 153 LEU A CA 1
ATOM 695 C C . LEU A 1 96 ? -23.11100 2.73100 72.85200 1.000 36.08064 153 LEU A C 1
ATOM 696 O O . LEU A 1 96 ? -24.14500 2.43700 73.46200 1.000 35.64375 153 LEU A O 1
ATOM 701 N N . ASP A 1 97 ? -23.13200 3.44800 71.72400 1.000 37.63346 154 ASP A N 1
ATOM 702 C CA . ASP A 1 97 ? -24.40500 3.80300 71.10700 1.000 39.44420 154 ASP A CA 1
ATOM 703 C C . ASP A 1 97 ? -25.15500 2.55600 70.65600 1.000 37.00707 154 ASP A C 1
ATOM 704 O O . ASP A 1 97 ? -26.37200 2.44800 70.85100 1.000 35.65954 154 ASP A O 1
ATOM 709 N N . LYS A 1 98 ? -24.44500 1.60100 70.04900 1.000 41.54182 155 LYS A N 1
ATOM 710 C CA . LYS A 1 98 ? -25.07700 0.34300 69.66800 1.000 39.97321 155 LYS A CA 1
ATOM 711 C C . LYS A 1 98 ? -25.65900 -0.36200 70.88800 1.000 37.96245 155 LYS A C 1
ATOM 712 O O . LYS A 1 98 ? -26.78900 -0.86200 70.84600 1.000 37.82296 155 LYS A O 1
ATOM 718 N N . LEU A 1 99 ? -24.90000 -0.41200 71.98700 1.000 37.52292 156 LEU A N 1
ATOM 719 C CA . LEU A 1 99 ? -25.41500 -1.01300 73.21100 1.000 37.61240 156 LEU A CA 1
ATOM 720 C C . LEU A 1 99 ? -26.61400 -0.24100 73.74600 1.000 38.29670 156 LEU A C 1
ATOM 721 O O . LEU A 1 99 ? -27.50300 -0.83000 74.37100 1.000 38.78886 156 LEU A O 1
ATOM 726 N N . ASP A 1 100 ? -26.65900 1.07400 73.51300 1.000 39.32577 157 ASP A N 1
ATOM 727 C CA . ASP A 1 100 ? -27.80500 1.86000 73.95300 1.000 40.47854 157 ASP A CA 1
ATOM 728 C C . ASP A 1 100 ? -29.06600 1.47400 73.19100 1.000 40.01006 157 ASP A C 1
ATOM 729 O O . ASP A 1 100 ? -30.16900 1.54100 73.74600 1.000 39.65739 157 ASP A O 1
ATOM 734 N N . LEU A 1 101 ? -28.92700 1.07200 71.92400 1.000 34.94630 158 LEU A N 1
ATOM 735 C CA . LEU A 1 101 ? -30.08200 0.60300 71.16800 1.000 35.92010 158 LEU A CA 1
ATOM 736 C C . LEU A 1 101 ? -30.64900 -0.67800 71.76400 1.000 35.18317 158 LEU A C 1
ATOM 737 O O . LEU A 1 101 ? -31.86300 -0.90600 71.70400 1.000 35.98063 158 LEU A O 1
ATOM 742 N N . ILE A 1 102 ? -29.79200 -1.52700 72.33700 1.000 34.59362 159 ILE A N 1
ATOM 743 C CA . ILE A 1 102 ? -30.27600 -2.72500 73.01600 1.000 35.16474 159 ILE A CA 1
ATOM 744 C C . ILE A 1 102 ? -31.11500 -2.33600 74.22600 1.000 35.88588 159 ILE A C 1
ATOM 745 O O . ILE A 1 102 ? -32.17100 -2.92500 74.48600 1.000 36.00958 159 ILE A O 1
ATOM 750 N N . LYS A 1 103 ? -30.65400 -1.34100 74.98700 1.000 34.93577 160 LYS A N 1
ATOM 751 C CA . LYS A 1 103 ? -31.44500 -0.82300 76.09700 1.000 37.06760 160 LYS A CA 1
ATOM 752 C C . LYS A 1 103 ? -32.80900 -0.34900 75.61300 1.000 39.47842 160 LYS A C 1
ATOM 753 O O . LYS A 1 103 ? -33.84000 -0.65700 76.22200 1.000 34.93840 160 LYS A O 1
ATOM 759 N N . ASN A 1 104 ? -32.83300 0.41300 74.51600 1.000 39.33893 161 ASN A N 1
ATOM 760 C CA . ASN A 1 104 ? -34.10200 0.85800 73.95200 1.000 40.11534 161 ASN A CA 1
ATOM 761 C C . ASN A 1 104 ? -34.99800 -0.32800 73.62200 1.000 39.00468 161 ASN A C 1
ATOM 762 O O . ASN A 1 104 ? -36.21300 -0.28200 73.84900 1.000 39.52053 161 ASN A O 1
ATOM 767 N N . GLU A 1 105 ? -34.41600 -1.40300 73.08500 1.000 36.97549 162 GLU A N 1
ATOM 768 C CA . GLU A 1 105 ? -35.20200 -2.59200 72.77600 1.000 38.50462 162 GLU A CA 1
ATOM 769 C C . GLU A 1 105 ? -35.74900 -3.23200 74.04600 1.000 38.70464 162 GLU A C 1
ATOM 770 O O . GLU A 1 105 ? -36.89700 -3.69100 74.07100 1.000 40.98123 162 GLU A O 1
ATOM 776 N N . PHE A 1 106 ? -34.94100 -3.27500 75.11000 1.000 40.57329 163 PHE A N 1
ATOM 777 C CA . PHE A 1 106 ? -35.42800 -3.76400 76.39600 1.000 40.02585 163 PHE A CA 1
ATOM 778 C C . PHE A 1 106 ? -36.69100 -3.02200 76.81700 1.000 39.89689 163 PHE A C 1
ATOM 779 O O . PHE A 1 106 ? -37.69700 -3.63700 77.19100 1.000 40.96807 163 PHE A O 1
ATOM 787 N N . ASP A 1 107 ? -36.65500 -1.68800 76.75900 1.000 44.33163 164 ASP A N 1
ATOM 788 C CA . ASP A 1 107 ? -37.80300 -0.89400 77.18300 1.000 45.46598 164 ASP A CA 1
ATOM 789 C C . ASP A 1 107 ? -39.01400 -1.14600 76.29400 1.000 47.57413 164 ASP A C 1
ATOM 790 O O . ASP A 1 107 ? -40.14800 -1.21700 76.78200 1.000 48.14525 164 ASP A O 1
ATOM 795 N N . ASN A 1 108 ? -38.79500 -1.28600 74.98400 1.000 50.69555 165 ASN A N 1
ATOM 796 C CA . ASN A 1 108 ? -39.90900 -1.43900 74.05600 1.000 54.80920 165 ASN A CA 1
ATOM 797 C C . ASN A 1 108 ? -40.52400 -2.83100 74.11000 1.000 55.01975 165 ASN A C 1
ATOM 798 O O . ASN A 1 108 ? -41.73500 -2.97400 73.90700 1.000 57.29898 165 ASN A O 1
ATOM 803 N N . VAL A 1 109 ? -39.72300 -3.85800 74.37700 1.000 50.74556 166 VAL A N 1
ATOM 804 C CA . VAL A 1 109 ? -40.22300 -5.22900 74.35800 1.000 51.17192 166 VAL A CA 1
ATOM 805 C C . VAL A 1 109 ? -40.76900 -5.64600 75.71700 1.000 50.96401 166 VAL A C 1
ATOM 806 O O . VAL A 1 109 ? -41.76300 -6.37000 75.79600 1.000 52.29311 166 VAL A O 1
ATOM 810 N N . ILE A 1 110 ? -40.13400 -5.20900 76.80200 1.000 42.64722 167 ILE A N 1
ATOM 811 C CA . ILE A 1 110 ? -40.60300 -5.48800 78.15600 1.000 42.90514 167 ILE A CA 1
ATOM 812 C C . ILE A 1 110 ? -41.30900 -4.23700 78.66200 1.000 44.14213 167 ILE A C 1
ATOM 813 O O . ILE A 1 110 ? -40.63500 -3.23600 78.96400 1.000 41.29969 167 ILE A O 1
ATOM 818 N N . PRO A 1 111 ? -42.64300 -4.23200 78.77300 1.000 47.02406 168 PRO A N 1
ATOM 819 C CA . PRO A 1 111 ? -43.34300 -2.96400 79.04000 1.000 48.47160 168 PRO A CA 1
ATOM 820 C C . PRO A 1 111 ? -42.92000 -2.28600 80.33100 1.000 46.51610 168 PRO A C 1
ATOM 821 O O . PRO A 1 111 ? -42.77700 -1.05700 80.36000 1.000 46.95300 168 PRO A O 1
ATOM 825 N N . ASN A 1 112 ? -42.71900 -3.04900 81.40500 1.000 50.18233 169 ASN A N 1
ATOM 826 C CA . ASN A 1 112 ? -42.44500 -2.48400 82.71800 1.000 48.65847 169 ASN A CA 1
ATOM 827 C C . ASN A 1 112 ? -40.96100 -2.48900 83.06800 1.000 45.77917 169 ASN A C 1
ATOM 828 O O . ASN A 1 112 ? -40.61100 -2.42700 84.25100 1.000 45.05540 169 ASN A O 1
ATOM 833 N N . PHE A 1 113 ? -40.08000 -2.56100 82.07000 1.000 46.44241 170 PHE A N 1
ATOM 834 C CA . PHE A 1 113 ? -38.64900 -2.50300 82.35200 1.000 45.00803 170 PHE A CA 1
ATOM 835 C C . PHE A 1 113 ? -38.24300 -1.09700 82.78200 1.000 46.38714 170 PHE A C 1
ATOM 836 O O . PHE A 1 113 ? -37.66600 -0.90300 83.85700 1.000 46.24502 170 PHE A O 1
ATOM 844 N N . ASN A 1 114 ? -38.54300 -0.10000 81.95100 1.000 42.00767 171 ASN A N 1
ATOM 845 C CA . ASN A 1 114 ? -38.38200 1.30800 82.30800 1.000 43.15254 171 ASN A CA 1
ATOM 846 C C . ASN A 1 114 ? -36.96200 1.59700 82.80400 1.000 39.72055 171 ASN A C 1
ATOM 847 O O . ASN A 1 114 ? -36.72400 1.92000 83.96900 1.000 39.13101 171 ASN A O 1
ATOM 852 N N . SER A 1 115 ? -36.01600 1.45300 81.87700 1.000 40.94965 172 SER A N 1
ATOM 853 C CA . SER A 1 115 ? -34.61800 1.71800 82.18600 1.000 38.38618 172 SER A CA 1
ATOM 854 C C . SER A 1 115 ? -34.46100 3.10500 82.79800 1.000 38.95993 172 SER A C 1
ATOM 855 O O . SER A 1 115 ? -35.10800 4.06600 82.37400 1.000 40.08902 172 SER A O 1
ATOM 858 N N . ILE A 1 116 ? -33.59500 3.20000 83.80100 1.000 40.96281 173 ILE A N 1
ATOM 859 C CA . ILE A 1 116 ? -33.32000 4.46100 84.48300 1.000 42.86040 173 ILE A CA 1
ATOM 860 C C . ILE A 1 116 ? -32.06900 5.12900 83.92900 1.000 44.30005 173 ILE A C 1
ATOM 861 O O . ILE A 1 116 ? -32.09900 6.29500 83.53700 1.000 45.83971 173 ILE A O 1
ATOM 866 N N . LYS A 1 117 ? -30.95700 4.39900 83.89100 1.000 40.04954 174 LYS A N 1
ATOM 867 C CA . LYS A 1 117 ? -29.69800 4.93700 83.39900 1.000 41.34180 174 LYS A CA 1
ATOM 868 C C . LYS A 1 117 ? -28.79700 3.77000 83.02500 1.000 37.91244 174 LYS A C 1
ATOM 869 O O . LYS A 1 117 ? -29.13300 2.60400 83.24600 1.000 35.17527 174 LYS A O 1
ATOM 875 N N . THR A 1 118 ? -27.64100 4.10000 82.45700 1.000 39.36261 175 THR A N 1
ATOM 876 C CA . THR A 1 118 ? -26.63900 3.11000 82.09600 1.000 39.49947 175 THR A CA 1
ATOM 877 C C . THR A 1 118 ? -25.31100 3.45600 82.75600 1.000 39.03626 175 THR A C 1
ATOM 878 O O . THR A 1 118 ? -25.02100 4.62200 83.04000 1.000 39.21523 175 THR A O 1
ATOM 882 N N . GLN A 1 119 ? -24.51000 2.42300 83.00000 1.000 41.19441 176 GLN A N 1
ATOM 883 C CA . GLN A 1 119 ? -23.18800 2.56000 83.59800 1.000 40.42590 176 GLN A CA 1
ATOM 884 C C . GLN A 1 119 ? -22.21000 1.74600 82.76700 1.000 37.82559 176 GLN A C 1
ATOM 885 O O . GLN A 1 119 ? -22.43400 0.55300 82.53600 1.000 37.13077 176 GLN A O 1
ATOM 891 N N . THR A 1 120 ? -21.13200 2.38500 82.32200 1.000 36.95443 177 THR A N 1
ATOM 892 C CA . THR A 1 120 ? -20.18700 1.77300 81.39700 1.000 35.52005 177 THR A CA 1
ATOM 893 C C . THR A 1 120 ? -18.80800 1.68000 82.03300 1.000 35.64901 177 THR A C 1
ATOM 894 O O . THR A 1 120 ? -18.35100 2.61700 82.69500 1.000 36.10170 177 THR A O 1
ATOM 898 N N . GLN A 1 121 ? -18.14800 0.54400 81.81400 1.000 35.99905 178 GLN A N 1
ATOM 899 C CA . GLN A 1 121 ? -16.82100 0.27800 82.35800 1.000 38.00192 178 GLN A CA 1
ATOM 900 C C . GLN A 1 121 ? -15.94700 -0.30700 81.26100 1.000 38.11510 178 GLN A C 1
ATOM 901 O O . GLN A 1 121 ? -16.29900 -1.33000 80.66400 1.000 37.95981 178 GLN A O 1
ATOM 907 N N . LEU A 1 122 ? -14.81500 0.33900 80.99900 1.000 37.38080 179 LEU A N 1
ATOM 908 C CA . LEU A 1 122 ? -13.75900 -0.23700 80.17200 1.000 38.18616 179 LEU A CA 1
ATOM 909 C C . LEU A 1 122 ? -12.77200 -0.94500 81.09300 1.000 38.31775 179 LEU A C 1
ATOM 910 O O . LEU A 1 122 ? -12.22600 -0.32200 82.01100 1.000 38.99415 179 LEU A O 1
ATOM 915 N N . ALA A 1 123 ? -12.53800 -2.23100 80.84700 1.000 36.95180 180 ALA A N 1
ATOM 916 C CA . ALA A 1 123 ? -11.71500 -3.05100 81.72100 1.000 37.55713 180 ALA A CA 1
ATOM 917 C C . ALA A 1 123 ? -10.60400 -3.72200 80.93000 1.000 38.75465 180 ALA A C 1
ATOM 918 O O . ALA A 1 123 ? -10.83400 -4.24400 79.83600 1.000 38.41776 180 ALA A O 1
ATOM 920 N N . VAL A 1 124 ? -9.40300 -3.71600 81.50200 1.000 40.08902 181 VAL A N 1
ATOM 921 C CA . VAL A 1 124 ? -8.23100 -4.34000 80.89800 1.000 41.25758 181 VAL A CA 1
ATOM 922 C C . VAL A 1 124 ? -7.56900 -5.22400 81.94700 1.000 42.88146 181 VAL A C 1
ATOM 923 O O . VAL A 1 124 ? -7.14300 -4.73100 82.99900 1.000 40.08375 181 VAL A O 1
ATOM 927 N N . TYR A 1 125 ? -7.48500 -6.52100 81.66300 1.000 39.53369 182 TYR A N 1
ATOM 928 C CA . TYR A 1 125 ? -6.72800 -7.45500 82.48300 1.000 44.51850 182 TYR A CA 1
ATOM 929 C C . TYR A 1 125 ? -5.36500 -7.69600 81.84600 1.000 46.58980 182 TYR A C 1
ATOM 930 O O . TYR A 1 125 ? -5.25000 -7.79100 80.62000 1.000 43.44995 182 TYR A O 1
ATOM 939 N N . LEU A 1 126 ? -4.33700 -7.79800 82.68100 1.000 45.24227 183 LEU A N 1
ATOM 940 C CA . LEU A 1 126 ? -3.00700 -8.17200 82.23400 1.000 47.65835 183 LEU A CA 1
ATOM 941 C C . LEU A 1 126 ? -2.74700 -9.63200 82.60200 1.000 48.59267 183 LEU A C 1
ATOM 942 O O . LEU A 1 126 ? -3.60400 -10.32200 83.16000 1.000 47.50833 183 LEU A O 1
ATOM 947 N N . ASN A 1 127 ? -1.54700 -10.11000 82.28200 1.000 52.74843 184 ASN A N 1
ATOM 948 C CA . ASN A 1 127 ? -1.21300 -11.50600 82.52600 1.000 54.71182 184 ASN A CA 1
ATOM 949 C C . ASN A 1 127 ? -1.35400 -11.83200 84.00800 1.000 54.86447 184 ASN A C 1
ATOM 950 O O . ASN A 1 127 ? -0.79400 -11.14300 84.86500 1.000 55.68299 184 ASN A O 1
ATOM 955 N N . GLY A 1 128 ? -2.11200 -12.88600 84.30600 1.000 52.41155 185 GLY A N 1
ATOM 956 C CA . GLY A 1 128 ? -2.35400 -13.29500 85.67100 1.000 52.58788 185 GLY A CA 1
ATOM 957 C C . GLY A 1 128 ? -3.53900 -12.63700 86.34300 1.000 49.96389 185 GLY A C 1
ATOM 958 O O . GLY A 1 128 ? -3.76800 -12.88300 87.53400 1.000 50.16128 185 GLY A O 1
ATOM 959 N N . GLY A 1 129 ? -4.30100 -11.80800 85.62500 1.000 51.29299 186 GLY A N 1
ATOM 960 C CA . GLY A 1 129 ? -5.43900 -11.15300 86.22100 1.000 48.62951 186 GLY A CA 1
ATOM 961 C C . GLY A 1 129 ? -6.64400 -12.06400 86.34100 1.000 47.04775 186 GLY A C 1
ATOM 962 O O . GLY A 1 129 ? -6.79900 -13.03600 85.60300 1.000 46.31871 186 GLY A O 1
ATOM 963 N N . ARG A 1 130 ? -7.51300 -11.73800 87.29500 1.000 54.95659 187 ARG A N 1
ATOM 964 C CA . ARG A 1 130 ? -8.69500 -12.54800 87.56100 1.000 56.79628 187 ARG A CA 1
ATOM 965 C C . ARG A 1 130 ? -9.69200 -11.71500 88.35300 1.000 54.26177 187 ARG A C 1
ATOM 966 O O . ARG A 1 130 ? -9.37100 -10.63600 88.85500 1.000 54.45916 187 ARG A O 1
ATOM 974 N N . TYR A 1 131 ? -10.91500 -12.23400 88.45300 1.000 49.61121 188 TYR A N 1
ATOM 975 C CA . TYR A 1 131 ? -11.99500 -11.58700 89.19400 1.000 46.10290 188 TYR A CA 1
ATOM 976 C C . TYR A 1 131 ? -12.79600 -12.68200 89.88200 1.000 47.05564 188 TYR A C 1
ATOM 977 O O . TYR A 1 131 ? -13.42000 -13.50800 89.20900 1.000 47.40832 188 TYR A O 1
ATOM 986 N N . ILE A 1 132 ? -12.78200 -12.68500 91.21500 1.000 43.53154 189 ILE A N 1
ATOM 987 C CA . ILE A 1 132 ? -13.39900 -13.75500 91.99200 1.000 44.63430 189 ILE A CA 1
ATOM 988 C C . ILE A 1 132 ? -14.90700 -13.76100 91.78300 1.000 44.72378 189 ILE A C 1
ATOM 989 O O . ILE A 1 132 ? -15.47600 -12.80300 91.24700 1.000 42.98936 189 ILE A O 1
ATOM 994 N N . LYS A 1 133 ? -15.55900 -14.84800 92.20000 1.000 55.21715 190 LYS A N 1
ATOM 995 C CA . LYS A 1 133 ? -17.00300 -14.97300 92.06000 1.000 54.96712 190 LYS A CA 1
ATOM 996 C C . LYS A 1 133 ? -17.71200 -13.75300 92.63200 1.000 53.86698 190 LYS A C 1
ATOM 997 O O . LYS A 1 133 ? -17.32400 -13.21800 93.67400 1.000 53.96436 190 LYS A O 1
ATOM 1003 N N . HIS A 1 134 ? -18.76400 -13.31900 91.94300 1.000 38.14405 191 HIS A N 1
ATOM 1004 C CA . HIS A 1 134 ? -19.54900 -12.17400 92.38500 1.000 41.17599 191 HIS A CA 1
ATOM 1005 C C . HIS A 1 134 ? -20.79400 -12.06800 91.51700 1.000 36.62281 191 HIS A C 1
ATOM 1006 O O . HIS A 1 134 ? -20.90100 -12.70300 90.46400 1.000 34.15410 191 HIS A O 1
ATOM 1013 N N . ARG A 1 135 ? -21.73700 -11.25300 91.98000 1.000 45.13173 192 ARG A N 1
ATOM 1014 C CA . ARG A 1 135 ? -22.86400 -10.79700 91.18100 1.000 41.74974 192 ARG A CA 1
ATOM 1015 C C . ARG A 1 135 ? -22.78800 -9.27800 91.07700 1.000 37.64925 192 ARG A C 1
ATOM 1016 O O . ARG A 1 135 ? -22.30800 -8.60200 91.99300 1.000 36.27014 192 ARG A O 1
ATOM 1024 N N . ASP A 1 136 ? -23.26300 -8.74300 89.95300 1.000 35.62796 193 ASP A N 1
ATOM 1025 C CA . ASP A 1 136 ? -23.06100 -7.32800 89.66800 1.000 34.93050 193 ASP A CA 1
ATOM 1026 C C . ASP A 1 136 ? -24.00300 -6.42700 90.45700 1.000 32.94079 193 ASP A C 1
ATOM 1027 O O . ASP A 1 136 ? -23.64200 -5.28600 90.76600 1.000 32.33282 193 ASP A O 1
ATOM 1032 N N . SER A 1 137 ? -25.19400 -6.90600 90.80000 1.000 33.04344 194 SER A N 1
ATOM 1033 C CA . SER A 1 137 ? -26.18100 -6.05100 91.44200 1.000 32.53548 194 SER A CA 1
ATOM 1034 C C . SER A 1 137 ? -25.81400 -5.78300 92.89800 1.000 32.09332 194 SER A C 1
ATOM 1035 O O . SER A 1 137 ? -25.22700 -6.62600 93.58300 1.000 32.13806 194 SER A O 1
ATOM 1038 N N . PHE A 1 138 ? -26.17200 -4.58900 93.36800 1.000 31.96699 195 PHE A N 1
ATOM 1039 C CA . PHE A 1 138 ? -25.92900 -4.19900 94.74900 1.000 31.76697 195 PHE A CA 1
ATOM 1040 C C . PHE A 1 138 ? -26.94000 -3.13600 95.15100 1.000 32.53285 195 PHE A C 1
ATOM 1041 O O . PHE A 1 138 ? -27.59100 -2.51600 94.30600 1.000 33.11713 195 PHE A O 1
ATOM 1049 N N . TYR A 1 139 ? -27.06400 -2.93400 96.46200 1.000 37.75453 196 TYR A N 1
ATOM 1050 C CA . TYR A 1 139 ? -27.91000 -1.89100 97.03000 1.000 40.91806 196 TYR A CA 1
ATOM 1051 C C . TYR A 1 139 ? -27.04900 -1.01600 97.93100 1.000 40.28904 196 TYR A C 1
ATOM 1052 O O . TYR A 1 139 ? -26.49000 -1.50300 98.92000 1.000 37.64399 196 TYR A O 1
ATOM 1061 N N . SER A 1 140 ? -26.94700 0.26600 97.59400 1.000 40.39695 197 SER A N 1
ATOM 1062 C CA . SER A 1 140 ? -26.16900 1.21800 98.37200 1.000 42.68143 197 SER A CA 1
ATOM 1063 C C . SER A 1 140 ? -27.01500 2.45300 98.65300 1.000 46.01341 197 SER A C 1
ATOM 1064 O O . SER A 1 140 ? -28.11500 2.61900 98.12000 1.000 46.79245 197 SER A O 1
ATOM 1067 N N . SER A 1 141 ? -26.48300 3.33000 99.50800 1.000 42.64722 198 SER A N 1
ATOM 1068 C CA . SER A 1 141 ? -27.20100 4.53300 99.90600 1.000 48.84007 198 SER A CA 1
ATOM 1069 C C . SER A 1 141 ? -27.30700 5.56000 98.78600 1.000 52.32469 198 SER A C 1
ATOM 1070 O O . SER A 1 141 ? -28.02900 6.54900 98.94800 1.000 51.13508 198 SER A O 1
ATOM 1073 N N . GLU A 1 142 ? -26.61300 5.35600 97.66400 1.000 76.74078 199 GLU A N 1
ATOM 1074 C CA . GLU A 1 142 ? -26.68100 6.31300 96.56800 1.000 78.26202 199 GLU A CA 1
ATOM 1075 C C . GLU A 1 142 ? -28.02000 6.27200 95.84300 1.000 79.95432 199 GLU A C 1
ATOM 1076 O O . GLU A 1 142 ? -28.35500 7.22700 95.13400 1.000 79.52006 199 GLU A O 1
ATOM 1082 N N . SER A 1 143 ? -28.79000 5.19700 96.00000 1.000 67.49757 200 SER A N 1
ATOM 1083 C CA . SER A 1 143 ? -30.06600 5.06600 95.31300 1.000 66.95540 200 SER A CA 1
ATOM 1084 C C . SER A 1 143 ? -31.04900 4.32900 96.21000 1.000 67.36860 200 SER A C 1
ATOM 1085 O O . SER A 1 143 ? -30.65800 3.51700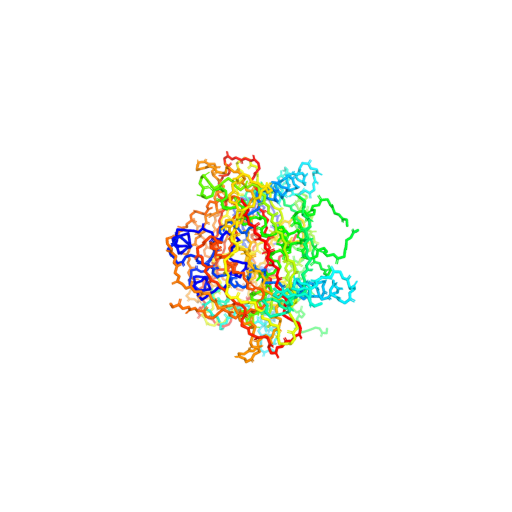 97.05300 1.000 63.11809 200 SER A O 1
ATOM 1088 N N . LEU A 1 144 ? -32.33700 4.62900 96.02000 1.000 84.59435 201 LEU A N 1
ATOM 1089 C CA . LEU A 1 144 ? -33.37500 3.94500 96.78100 1.000 84.99177 201 LEU A CA 1
ATOM 1090 C C . LEU A 1 144 ? -33.51800 2.48900 96.35700 1.000 81.20974 201 LEU A C 1
ATOM 1091 O O . LEU A 1 144 ? -33.80500 1.62600 97.19400 1.000 81.40976 201 LEU A O 1
ATOM 1096 N N . THR A 1 145 ? -33.32000 2.19700 95.07500 1.000 66.27637 202 THR A N 1
ATOM 1097 C CA . THR A 1 145 ? -33.63300 0.89700 94.50900 1.000 64.19980 202 THR A CA 1
ATOM 1098 C C . THR A 1 145 ? -32.35500 0.13100 94.17400 1.000 60.29144 202 THR A C 1
ATOM 1099 O O . THR A 1 145 ? -31.23900 0.56700 94.47800 1.000 58.58597 202 THR A O 1
ATOM 1103 N N . ILE A 1 146 ? -32.53100 -1.03000 93.53400 1.000 52.11151 203 ILE A N 1
ATOM 1104 C CA . ILE A 1 146 ? -31.39300 -1.84000 93.13300 1.000 47.47938 203 ILE A CA 1
ATOM 1105 C C . ILE A 1 146 ? -30.54900 -1.08900 92.10700 1.000 43.97369 203 ILE A C 1
ATOM 1106 O O . ILE A 1 146 ? -30.99300 -0.12900 91.46500 1.000 43.61839 203 ILE A O 1
ATOM 1111 N N . SER A 1 147 ? -29.31000 -1.54100 91.96000 1.000 55.94618 204 SER A N 1
ATOM 1112 C CA . SER A 1 147 ? -28.40900 -1.08800 90.91600 1.000 56.36992 204 SER A CA 1
ATOM 1113 C C . SER A 1 147 ? -28.14600 -2.23700 89.95100 1.000 55.38822 204 SER A C 1
ATOM 1114 O O . SER A 1 147 ? -28.08200 -3.40100 90.35300 1.000 55.75142 204 SER A O 1
ATOM 1117 N N . ARG A 1 148 ? -27.99000 -1.90200 88.66700 1.000 47.00037 205 ARG A N 1
ATOM 1118 C CA . ARG A 1 148 ? -27.54300 -2.88100 87.68300 1.000 45.30280 205 ARG A CA 1
ATOM 1119 C C . ARG A 1 148 ? -28.47300 -4.06800 87.47900 1.000 45.53177 205 ARG A C 1
ATOM 1120 O O . ARG A 1 148 ? -28.26200 -5.11700 88.08800 1.000 45.79233 205 ARG A O 1
ATOM 1128 N N . ARG A 1 149 ? -29.56000 -3.88800 86.72800 1.000 35.61216 206 ARG A N 1
ATOM 1129 C CA . ARG A 1 149 ? -30.41300 -5.02600 86.39500 1.000 36.24119 206 ARG A CA 1
ATOM 1130 C C . ARG A 1 149 ? -29.82400 -5.90600 85.28800 1.000 36.30962 206 ARG A C 1
ATOM 1131 O O . ARG A 1 149 ? -29.79400 -7.13300 85.42300 1.000 36.48069 206 ARG A O 1
ATOM 1139 N N . ILE A 1 150 ? -29.36400 -5.31500 84.18100 1.000 34.00934 207 ILE A N 1
ATOM 1140 C CA . ILE A 1 150 ? -28.84600 -6.08400 83.04700 1.000 32.58549 207 ILE A CA 1
ATOM 1141 C C . ILE A 1 150 ? -27.35600 -5.81100 82.88500 1.000 30.06413 207 ILE A C 1
ATOM 1142 O O . ILE A 1 150 ? -26.89500 -4.67700 83.07100 1.000 28.98242 207 ILE A O 1
ATOM 1147 N N . THR A 1 151 ? -26.60800 -6.85300 82.52300 1.000 31.04846 208 THR A N 1
ATOM 1148 C CA . THR A 1 151 ? -25.18300 -6.76100 82.23400 1.000 31.45377 208 THR A CA 1
ATOM 1149 C C . THR A 1 151 ? -24.94700 -7.05500 80.75700 1.000 31.22743 208 THR A C 1
ATOM 1150 O O . THR A 1 151 ? -25.42100 -8.07200 80.24200 1.000 31.80908 208 THR A O 1
ATOM 1154 N N . MET A 1 152 ? -24.21400 -6.16900 80.08300 1.000 30.79843 209 MET A N 1
ATOM 1155 C CA . MET A 1 152 ? -23.86200 -6.34000 78.67800 1.000 31.30639 209 MET A CA 1
ATOM 1156 C C . MET A 1 152 ? -22.35700 -6.17400 78.53500 1.000 31.89593 209 MET A C 1
ATOM 1157 O O . MET A 1 152 ? -21.82600 -5.08700 78.78200 1.000 31.74854 209 MET A O 1
ATOM 1162 N N . ILE A 1 153 ? -21.67500 -7.24800 78.14200 1.000 31.51694 210 ILE A N 1
ATOM 1163 C CA . ILE A 1 153 ? -20.21700 -7.27700 78.05700 1.000 33.66456 210 ILE A CA 1
ATOM 1164 C C . ILE A 1 153 ? -19.82900 -7.51200 76.60400 1.000 35.94378 210 ILE A C 1
ATOM 1165 O O . ILE A 1 153 ? -20.25700 -8.50000 75.99300 1.000 33.86722 210 ILE A O 1
ATOM 1170 N N . TYR A 1 154 ? -19.01500 -6.61200 76.05700 1.000 33.90933 211 TYR A N 1
ATOM 1171 C CA . TYR A 1 154 ? -18.51600 -6.70900 74.69000 1.000 35.47794 211 TYR A CA 1
ATOM 1172 C C . TYR A 1 154 ? -17.01600 -6.97400 74.73800 1.000 36.78073 211 TYR A C 1
ATOM 1173 O O . TYR A 1 154 ? -16.26300 -6.18100 75.31300 1.000 36.80968 211 TYR A O 1
ATOM 1182 N N . TYR A 1 155 ? -16.59100 -8.08300 74.13800 1.000 38.17563 212 TYR A N 1
ATOM 1183 C CA . TYR A 1 155 ? -15.19600 -8.50600 74.15000 1.000 39.72582 212 TYR A CA 1
ATOM 1184 C C . TYR A 1 155 ? -14.51600 -8.10600 72.84500 1.000 41.67868 212 TYR A C 1
ATOM 1185 O O . TYR A 1 155 ? -15.12500 -8.17300 71.77300 1.000 42.30244 212 TYR A O 1
ATOM 1194 N N . VAL A 1 156 ? -13.25400 -7.67900 72.94700 1.000 47.53465 213 VAL A N 1
ATOM 1195 C CA . VAL A 1 156 ? -12.51900 -7.17100 71.79400 1.000 50.69029 213 VAL A CA 1
ATOM 1196 C C . VAL A 1 156 ? -11.16400 -7.85900 71.66400 1.000 53.98279 213 VAL A C 1
ATOM 1197 O O . VAL A 1 156 ? -10.20800 -7.27200 71.14400 1.000 56.69101 213 VAL A O 1
ATOM 1201 N N . ASN A 1 157 ? -11.06300 -9.10000 72.13400 1.000 47.19513 214 ASN A N 1
ATOM 1202 C CA . ASN A 1 157 ? -9.79400 -9.81700 72.14300 1.000 49.36908 214 ASN A CA 1
ATOM 1203 C C . ASN A 1 157 ? -9.60900 -10.52800 70.80500 1.000 51.64567 214 ASN A C 1
ATOM 1204 O O . ASN A 1 157 ? -10.25800 -11.54700 70.53800 1.000 51.59566 214 ASN A O 1
ATOM 1209 N N . LYS A 1 158 ? -8.72700 -9.98600 69.97100 1.000 59.97298 215 LYS A N 1
ATOM 1210 C CA . LYS A 1 158 ? -8.49200 -10.53300 68.64400 1.000 64.54721 215 LYS A CA 1
ATOM 1211 C C . LYS A 1 158 ? -7.59900 -11.76400 68.71900 1.000 67.42651 215 LYS A C 1
ATOM 1212 O O . LYS A 1 158 ? -6.59100 -11.77800 69.43100 1.000 68.85562 215 LYS A O 1
ATOM 1218 N N . ASP A 1 159 ? -7.98000 -12.80400 67.97800 1.000 73.75095 216 ASP A N 1
ATOM 1219 C CA . ASP A 1 159 ? -7.17500 -14.02000 67.85600 1.000 75.61433 216 ASP A CA 1
ATOM 1220 C C . ASP A 1 159 ? -6.94900 -14.67400 69.21900 1.000 74.17205 216 ASP A C 1
ATOM 1221 O O . ASP A 1 159 ? -5.82100 -14.97900 69.61100 1.000 76.38811 216 ASP A O 1
ATOM 1226 N N . TRP A 1 160 ? -8.04300 -14.89500 69.94200 1.000 60.50725 217 TRP A N 1
ATOM 1227 C CA . TRP A 1 160 ? -7.98900 -15.57600 71.23100 1.000 57.56216 217 TRP A CA 1
ATOM 1228 C C . TRP A 1 160 ? -8.01000 -17.08400 71.00500 1.000 63.09441 217 TRP A C 1
ATOM 1229 O O . TRP A 1 160 ? -8.92900 -17.60700 70.36300 1.000 59.47818 217 TRP A O 1
ATOM 1240 N N . LYS A 1 161 ? -7.01200 -17.78200 71.53700 1.000 73.17719 218 LYS A N 1
ATOM 1241 C CA . LYS A 1 161 ? -6.92400 -19.22800 71.41000 1.000 74.94056 218 LYS A CA 1
ATOM 1242 C C . LYS A 1 161 ? -7.45300 -19.90400 72.67300 1.000 71.98495 218 LYS A C 1
ATOM 1243 O O . LYS A 1 161 ? -7.72200 -19.26400 73.69200 1.000 69.25041 218 LYS A O 1
ATOM 1249 N N . LYS A 1 162 ? -7.58700 -21.22700 72.59600 1.000 85.02598 219 LYS A N 1
ATOM 1250 C CA . LYS A 1 162 ? -8.26700 -22.00500 73.62400 1.000 84.33643 219 LYS A CA 1
ATOM 1251 C C . LYS A 1 162 ? -7.42600 -22.22100 74.88000 1.000 83.07838 219 LYS A C 1
ATOM 1252 O O . LYS A 1 162 ? -7.86700 -22.94400 75.78000 1.000 83.18103 219 LYS A O 1
ATOM 1258 N N . GLY A 1 163 ? -6.24600 -21.61200 74.97400 1.000 78.87261 220 GLY A N 1
ATOM 1259 C CA . GLY A 1 163 ? -5.40800 -21.77500 76.14500 1.000 78.49889 220 GLY A CA 1
ATOM 1260 C C . GLY A 1 163 ? -5.00500 -20.46600 76.79200 1.000 76.47233 220 GLY A C 1
ATOM 1261 O O . GLY A 1 163 ? -4.24100 -20.45400 77.76200 1.000 76.71183 220 GLY A O 1
ATOM 1262 N N . ASP A 1 164 ? -5.51800 -19.35300 76.26700 1.000 71.30329 221 ASP A N 1
ATOM 1263 C CA . ASP A 1 164 ? -5.15700 -18.03600 76.77200 1.000 71.53489 221 ASP A CA 1
ATOM 1264 C C . ASP A 1 164 ? -5.84400 -17.68600 78.08500 1.000 69.43464 221 ASP A C 1
ATOM 1265 O O . ASP A 1 164 ? -5.52000 -16.64900 78.67400 1.000 68.71877 221 ASP A O 1
ATOM 1270 N N . GLY A 1 165 ? -6.77500 -18.51000 78.55600 1.000 58.06486 222 GLY A N 1
ATOM 1271 C CA . GLY A 1 165 ? -7.46900 -18.19100 79.78200 1.000 56.22779 222 GLY A CA 1
ATOM 1272 C C . GLY A 1 165 ? -8.31700 -16.93400 79.63300 1.000 53.12479 222 GLY A C 1
ATOM 1273 O O . GLY A 1 165 ? -8.73500 -16.54500 78.54100 1.000 52.17468 222 GLY A O 1
ATOM 1274 N N . GLY A 1 166 ? -8.56600 -16.29500 80.77400 1.000 51.82463 223 GLY A N 1
ATOM 1275 C CA . GLY A 1 166 ? -9.37300 -15.09400 80.79400 1.000 49.11115 223 GLY A CA 1
ATOM 1276 C C . GLY A 1 166 ? -10.83400 -15.30100 80.47700 1.000 47.21092 223 GLY A C 1
ATOM 1277 O O . GLY A 1 166 ? -11.53800 -14.32400 80.20400 1.000 45.20805 223 GLY A O 1
ATOM 1278 N N . GLU A 1 167 ? -11.31500 -16.54100 80.50400 1.000 58.23593 224 GLU A N 1
ATOM 1279 C CA . GLU A 1 167 ? -12.71300 -16.80300 80.21200 1.000 56.08304 224 GLU A CA 1
ATOM 1280 C C . GLU A 1 167 ? -13.60200 -16.29700 81.34500 1.000 54.31441 224 GLU A C 1
ATOM 1281 O O . GLU A 1 167 ? -13.17100 -16.13500 82.49100 1.000 53.94857 224 GLU A O 1
ATOM 1287 N N . LEU A 1 168 ? -14.86400 -16.04700 81.00700 1.000 48.18736 225 LEU A N 1
ATOM 1288 C CA . LEU A 1 168 ? -15.88800 -15.71100 81.98900 1.000 48.14788 225 LEU A CA 1
ATOM 1289 C C . LEU A 1 168 ? -16.62400 -16.99600 82.35400 1.000 51.08244 225 LEU A C 1
ATOM 1290 O O . LEU A 1 168 ? -17.32900 -17.57400 81.52000 1.000 51.60092 225 LEU A O 1
ATOM 1295 N N . ARG A 1 169 ? -16.46300 -17.43800 83.59600 1.000 45.80023 226 ARG A N 1
ATOM 1296 C CA . ARG A 1 169 ? -17.15300 -18.62100 84.09800 1.000 48.90323 226 ARG A CA 1
ATOM 1297 C C . ARG A 1 169 ? -18.51700 -18.18900 84.62100 1.000 46.17396 226 ARG A C 1
ATOM 1298 O O . ARG A 1 169 ? -18.61600 -17.57900 85.69000 1.000 45.43176 226 ARG A O 1
ATOM 1306 N N . LEU A 1 170 ? -19.56600 -18.50200 83.86500 1.000 50.84820 227 LEU A N 1
ATOM 1307 C CA . LEU A 1 170 ? -20.92900 -18.08300 84.18500 1.000 49.71386 227 LEU A CA 1
ATOM 1308 C C . LEU A 1 170 ? -21.65900 -19.25500 84.82900 1.000 53.77487 227 LEU A C 1
ATOM 1309 O O . LEU A 1 170 ? -21.89200 -20.28200 84.18400 1.000 55.35927 227 LEU A O 1
ATOM 1314 N N . TYR A 1 171 ? -22.03100 -19.09500 86.09700 1.000 48.22683 228 TYR A N 1
ATOM 1315 C CA . TYR A 1 171 ? -22.71100 -20.15100 86.83700 1.000 54.81184 228 TYR A CA 1
ATOM 1316 C C . TYR A 1 171 ? -24.20600 -20.09300 86.55300 1.000 56.88840 228 TYR A C 1
ATOM 1317 O O . TYR A 1 171 ? -24.87100 -19.10400 86.88000 1.000 53.38272 228 TYR A O 1
ATOM 1326 N N . THR A 1 172 ? -24.73200 -21.15500 85.94500 1.000 65.24730 229 THR A N 1
ATOM 1327 C CA . THR A 1 172 ? -26.13500 -21.20900 85.53900 1.000 69.40569 229 THR A CA 1
ATOM 1328 C C . THR A 1 172 ? -26.98500 -21.59200 86.74300 1.000 75.52484 229 THR A C 1
ATOM 1329 O O . THR A 1 172 ? -27.26700 -22.76500 86.99200 1.000 76.19335 229 THR A O 1
ATOM 1333 N N . ASN A 1 173 ? -27.39700 -20.57600 87.49900 1.000 91.42675 230 ASN A N 1
ATOM 1334 C CA . ASN A 1 173 ? -28.31300 -20.74700 88.62900 1.000 96.76950 230 ASN A CA 1
ATOM 1335 C C . ASN A 1 173 ? -29.16100 -19.47500 88.68400 1.000 94.51396 230 ASN A C 1
ATOM 1336 O O . ASN A 1 173 ? -28.77400 -18.48200 89.30500 1.000 92.92956 230 ASN A O 1
ATOM 1341 N N . ASN A 1 174 ? -30.32200 -19.52400 88.02900 1.000 103.37292 231 ASN A N 1
ATOM 1342 C CA . ASN A 1 174 ? -31.16200 -18.35000 87.80600 1.000 100.62259 231 ASN A CA 1
ATOM 1343 C C . ASN A 1 174 ? -32.47700 -18.49300 88.55800 1.000 107.69449 231 ASN A C 1
ATOM 1344 O O . ASN A 1 174 ? -33.42700 -19.10500 88.04800 1.000 113.02671 231 ASN A O 1
ATOM 1349 N N . PRO A 1 175 ? -32.58800 -17.94800 89.78000 1.000 91.92155 232 PRO A N 1
ATOM 1350 C CA . PRO A 1 175 ? -33.86600 -17.92100 90.50300 1.000 96.41946 232 PRO A CA 1
ATOM 1351 C C . PRO A 1 175 ? -35.00500 -17.33500 89.67500 1.000 96.60106 232 PRO A C 1
ATOM 1352 O O . PRO A 1 175 ? -34.78100 -16.36400 88.95200 1.000 92.17421 232 PRO A O 1
ATOM 1356 N N . GLU A 1 188 ? -23.71700 -25.69700 88.45300 1.000 88.98172 245 GLU A N 1
ATOM 1357 C CA . GLU A 1 188 ? -23.20700 -25.89600 87.09800 1.000 88.67642 245 GLU A CA 1
ATOM 1358 C C . GLU A 1 188 ? -22.87500 -24.55200 86.45700 1.000 81.14394 245 GLU A C 1
ATOM 1359 O O . GLU A 1 188 ? -23.52600 -23.54200 86.73000 1.000 81.47819 245 GLU A O 1
ATOM 1365 N N . PHE A 1 189 ? -21.85700 -24.55300 85.59800 1.000 63.92082 246 PHE A N 1
ATOM 1366 C CA . PHE A 1 189 ? -21.38000 -23.33900 84.95700 1.000 57.32266 246 PHE A CA 1
ATOM 1367 C C . PHE A 1 189 ? -21.06100 -23.63000 83.49800 1.000 55.34874 246 PHE A C 1
ATOM 1368 O O . PHE A 1 189 ? -21.10600 -24.77500 83.04000 1.000 58.05170 246 PHE A O 1
ATOM 1376 N N . ILE A 1 190 ? -20.72500 -22.56800 82.76800 1.000 62.82595 247 ILE A N 1
ATOM 1377 C CA . ILE A 1 190 ? -20.31900 -22.66000 81.37000 1.000 63.38392 247 ILE A CA 1
ATOM 1378 C C . ILE A 1 190 ? -19.24300 -21.60800 81.13600 1.000 58.95970 247 ILE A C 1
ATOM 1379 O O . ILE A 1 190 ? -19.40400 -20.45000 81.53400 1.000 55.14082 247 ILE A O 1
ATOM 1384 N N . ASP A 1 191 ? -18.14000 -22.01200 80.51100 1.000 60.27038 248 ASP A N 1
ATOM 1385 C CA . ASP A 1 191 ? -17.01300 -21.11600 80.27900 1.000 59.77296 248 ASP A CA 1
ATOM 1386 C C . ASP A 1 191 ? -17.19200 -20.41700 78.93700 1.000 57.62533 248 ASP A C 1
ATOM 1387 O O . ASP A 1 191 ? -17.28100 -21.07400 77.89400 1.000 60.47830 248 ASP A O 1
ATOM 1392 N N . ILE A 1 192 ? -17.24100 -19.08900 78.97000 1.000 54.85395 249 ILE A N 1
ATOM 1393 C CA . ILE A 1 192 ? -17.48700 -18.27200 77.78700 1.000 51.61935 249 ILE A CA 1
ATOM 1394 C C . ILE A 1 192 ? -16.16600 -17.66300 77.34300 1.000 50.38762 249 ILE A C 1
ATOM 1395 O O . ILE A 1 192 ? -15.52700 -16.92200 78.10100 1.000 46.95563 249 ILE A O 1
ATOM 1400 N N . GLU A 1 193 ? -15.75500 -17.97200 76.11900 1.000 47.23987 250 GLU A N 1
ATOM 1401 C CA . GLU A 1 193 ? -14.50800 -17.43000 75.59500 1.000 50.47710 250 GLU A CA 1
ATOM 1402 C C . GLU A 1 193 ? -14.67900 -15.94100 75.31500 1.000 47.49780 250 GLU A C 1
ATOM 1403 O O . GLU A 1 193 ? -15.69100 -15.53900 74.73000 1.000 46.62401 250 GLU A O 1
ATOM 1409 N N . PRO A 1 194 ? -13.71500 -15.08400 75.71400 1.000 48.94534 251 PRO A N 1
ATOM 1410 C CA . PRO A 1 194 ? -13.83200 -13.63700 75.48900 1.000 46.44504 251 PRO A CA 1
ATOM 1411 C C . PRO A 1 194 ? -13.39500 -13.21200 74.08700 1.000 46.21344 251 PRO A C 1
ATOM 1412 O O . PRO A 1 194 ? -12.59000 -12.29500 73.91800 1.000 46.24765 251 PRO A O 1
ATOM 1416 N N . ILE A 1 195 ? -13.93600 -13.88600 73.07000 1.000 47.29514 252 ILE A N 1
ATOM 1417 C CA . ILE A 1 195 ? -13.50200 -13.64400 71.70200 1.000 48.22157 252 ILE A CA 1
ATOM 1418 C C . ILE A 1 195 ? -14.00900 -12.28700 71.22500 1.000 47.19250 252 ILE A C 1
ATOM 1419 O O . ILE A 1 195 ? -15.03000 -11.77200 71.70000 1.000 44.61588 252 ILE A O 1
ATOM 1424 N N . ALA A 1 196 ? -13.29000 -11.70600 70.26800 1.000 47.83995 253 ALA A N 1
ATOM 1425 C CA . ALA A 1 196 ? -13.63700 -10.38400 69.76700 1.000 48.10577 253 ALA A CA 1
ATOM 1426 C C . ALA A 1 196 ? -15.02400 -10.38900 69.13500 1.000 48.20052 253 ALA A C 1
ATOM 1427 O O . ALA A 1 196 ? -15.47600 -11.39000 68.57300 1.000 49.78492 253 ALA A O 1
ATOM 1429 N N . ASP A 1 197 ? -15.69800 -9.24500 69.23400 1.000 46.04236 254 ASP A N 1
ATOM 1430 C CA . ASP A 1 197 ? -17.01900 -9.00700 68.65800 1.000 44.05265 254 ASP A CA 1
ATOM 1431 C C . ASP A 1 197 ? -18.10700 -9.86300 69.29400 1.000 41.44181 254 ASP A C 1
ATOM 1432 O O . ASP A 1 197 ? -19.21000 -9.95900 68.74000 1.000 40.42853 254 ASP A O 1
ATOM 1437 N N . ARG A 1 198 ? -17.83400 -10.49000 70.43500 1.000 44.22372 255 ARG A N 1
ATOM 1438 C CA . ARG A 1 198 ? -18.84000 -11.26100 71.15100 1.000 42.52089 255 ARG A CA 1
ATOM 1439 C C . ARG A 1 198 ? -19.51600 -10.37600 72.18900 1.000 39.63896 255 ARG A C 1
ATOM 1440 O O . ARG A 1 198 ? -18.84000 -9.70000 72.97200 1.000 38.97046 255 ARG A O 1
ATOM 1448 N N . LEU A 1 199 ? -20.84400 -10.37900 72.18900 1.000 36.95706 256 LEU A N 1
ATOM 1449 C CA . LEU A 1 199 ? -21.63600 -9.63900 73.15900 1.000 35.85167 256 LEU A CA 1
ATOM 1450 C C . LEU A 1 199 ? -22.33300 -10.62500 74.08600 1.000 37.42291 256 LEU A C 1
ATOM 1451 O O . LEU A 1 199 ? -23.04400 -11.52300 73.62300 1.000 38.03088 256 LEU A O 1
ATOM 1456 N N . LEU A 1 200 ? -22.12100 -10.45800 75.38700 1.000 35.61480 257 LEU A N 1
ATOM 1457 C CA . LEU A 1 200 ? -22.74200 -11.29800 76.40000 1.000 36.95180 257 LEU A CA 1
ATOM 1458 C C . LEU A 1 200 ? -23.75500 -10.47600 77.18200 1.000 36.83600 257 LEU A C 1
ATOM 1459 O O . LEU A 1 200 ? -23.42500 -9.40300 77.69700 1.000 36.49122 257 LEU A O 1
ATOM 1464 N N . ILE A 1 201 ? -24.98000 -10.98300 77.27000 1.000 35.11474 258 ILE A N 1
ATOM 1465 C CA . ILE A 1 201 ? -26.05200 -10.34900 78.02800 1.000 35.05420 258 ILE A CA 1
ATOM 1466 C C . ILE A 1 201 ? -26.52800 -11.34100 79.07800 1.000 34.11462 258 ILE A C 1
ATOM 1467 O O . ILE A 1 201 ? -26.79200 -12.50600 78.75900 1.000 34.92261 258 ILE A O 1
ATOM 1472 N N . PHE A 1 202 ? -26.63000 -10.88700 80.32500 1.000 36.90969 259 PHE A N 1
ATOM 1473 C CA . PHE A 1 202 ? -27.18300 -11.72500 81.37900 1.000 36.11222 259 PHE A CA 1
ATOM 1474 C C . PHE A 1 202 ? -27.77600 -10.84600 82.46900 1.000 35.60164 259 PHE A C 1
ATOM 1475 O O . PHE A 1 202 ? -27.48300 -9.65100 82.56700 1.000 35.05420 259 PHE A O 1
ATOM 1483 N N . LEU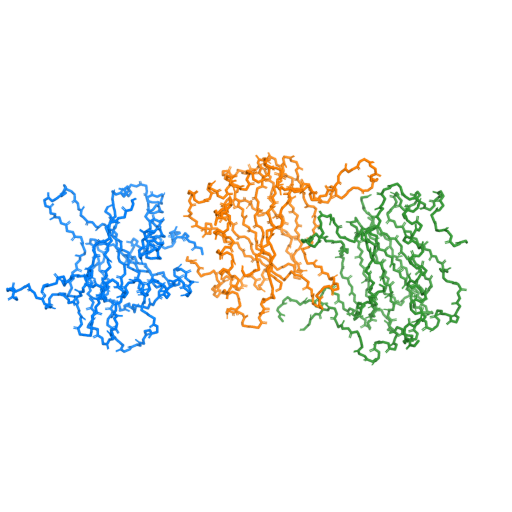 A 1 203 ? -28.61800 -11.46500 83.29300 1.000 36.98075 260 LEU A N 1
ATOM 1484 C CA . LEU A 1 203 ? -29.32400 -10.75800 84.35200 1.000 37.71768 260 LEU A CA 1
ATOM 1485 C C . LEU A 1 203 ? -28.37900 -10.52800 85.52400 1.000 36.64650 260 LEU A C 1
ATOM 1486 O O . LEU A 1 203 ? -27.83700 -11.48100 86.09400 1.000 36.70966 260 LEU A O 1
ATOM 1491 N N . SER A 1 204 ? -28.19000 -9.26100 85.87900 1.000 34.60678 261 SER A N 1
ATOM 1492 C CA . SER A 1 204 ? -27.21700 -8.91800 86.90700 1.000 32.87499 261 SER A CA 1
ATOM 1493 C C . SER A 1 204 ? -27.55100 -9.48100 88.28200 1.000 31.79065 261 SER A C 1
ATOM 1494 O O . SER A 1 204 ? -26.62700 -9.96800 88.95800 1.000 30.96687 261 SER A O 1
ATOM 1497 N N . PRO A 1 205 ? -28.79900 -9.44200 88.76100 1.000 39.02573 262 PRO A N 1
ATOM 1498 C CA . PRO A 1 205 ? -29.06100 -9.86700 90.14600 1.000 40.80226 262 PRO A CA 1
ATOM 1499 C C . PRO A 1 205 ? -28.95300 -11.36500 90.37500 1.000 42.53931 262 PRO A C 1
ATOM 1500 O O . PRO A 1 205 ? -28.91700 -11.78600 91.53900 1.000 42.94725 262 PRO A O 1
ATOM 1504 N N . PHE A 1 206 ? -28.89500 -12.17800 89.32500 1.000 40.01532 263 PHE A N 1
ATOM 1505 C CA . PHE A 1 206 ? -29.10800 -13.61300 89.47200 1.000 42.64459 263 PHE A CA 1
ATOM 1506 C C . PHE A 1 206 ? -27.90800 -14.46900 89.10800 1.000 42.21822 263 PHE A C 1
ATOM 1507 O O . PHE A 1 206 ? -27.65500 -15.47200 89.78200 1.000 43.79999 263 PHE A O 1
ATOM 1515 N N . LEU A 1 207 ? -27.15800 -14.11700 88.06800 1.000 41.65499 264 LEU A N 1
ATOM 1516 C CA . LEU A 1 207 ? -26.11200 -14.99400 87.55300 1.000 42.47351 264 LEU A CA 1
ATOM 1517 C C . LEU A 1 207 ? -24.77600 -14.64400 88.20200 1.000 43.07095 264 LEU A C 1
ATOM 1518 O O . LEU A 1 207 ? -24.22400 -13.56300 87.97100 1.000 42.04451 264 LEU A O 1
ATOM 1523 N N . GLU A 1 208 ? -24.26000 -15.56300 89.00900 1.000 45.83971 265 GLU A N 1
ATOM 1524 C CA . GLU A 1 208 ? -22.92200 -15.45000 89.56800 1.000 50.34551 265 GLU A CA 1
ATOM 1525 C C . GLU A 1 208 ? -21.88600 -15.76800 88.49600 1.000 50.92189 265 GLU A C 1
ATOM 1526 O O . GLU A 1 208 ? -22.11700 -16.59200 87.60700 1.000 47.71098 265 GLU A O 1
ATOM 1532 N N . HIS A 1 209 ? -20.73600 -15.10300 88.58100 1.000 37.22025 266 HIS A N 1
ATOM 1533 C CA . HIS A 1 209 ? -19.71900 -15.27000 87.55300 1.000 39.98637 266 HIS A CA 1
ATOM 1534 C C . HIS A 1 209 ? -18.36300 -14.83900 88.08900 1.000 37.44923 266 HIS A C 1
ATOM 1535 O O . HIS A 1 209 ? -18.26400 -14.14800 89.10500 1.000 37.14393 266 HIS A O 1
ATOM 1542 N N . GLU A 1 210 ? -17.31700 -15.26100 87.37800 1.000 51.12192 267 GLU A N 1
ATOM 1543 C CA . GLU A 1 210 ? -15.94500 -14.92700 87.72800 1.000 50.13496 267 GLU A CA 1
ATOM 1544 C C . GLU A 1 210 ? -15.10000 -14.94500 86.46200 1.000 48.98745 267 GLU A C 1
ATOM 1545 O O . GLU A 1 210 ? -15.41400 -15.65000 85.49900 1.000 48.69794 267 GLU A O 1
ATOM 1551 N N . VAL A 1 211 ? -14.02600 -14.16200 86.47300 1.000 40.62856 268 VAL A N 1
ATOM 1552 C CA . VAL A 1 211 ? -13.07600 -14.11400 85.36800 1.000 41.15493 268 VAL A CA 1
ATOM 1553 C C . VAL A 1 211 ? -11.92800 -15.05400 85.70800 1.000 43.06306 268 VAL A C 1
ATOM 1554 O O . VAL A 1 211 ? -11.18400 -14.82100 86.66800 1.000 42.87883 268 VAL A O 1
ATOM 1558 N N . LEU A 1 212 ? -11.77800 -16.12000 84.92600 1.000 48.30316 269 LEU A N 1
ATOM 1559 C CA . LEU A 1 212 ? -10.68400 -17.05300 85.13900 1.000 52.19836 269 LEU A CA 1
ATOM 1560 C C . LEU A 1 212 ? -9.35200 -16.38400 84.80400 1.000 54.62760 269 LEU A C 1
ATOM 1561 O O . LEU A 1 212 ? -9.28400 -15.41800 84.03900 1.000 54.74604 269 LEU A O 1
ATOM 1566 N N . GLN A 1 213 ? -8.28300 -16.91300 85.39900 1.000 54.16702 270 GLN A N 1
ATOM 1567 C CA . GLN A 1 213 ? -6.97100 -16.29100 85.28400 1.000 54.17492 270 GLN A CA 1
ATOM 1568 C C . GLN A 1 213 ? -6.61000 -16.04700 83.82400 1.000 54.30914 270 GLN A C 1
ATOM 1569 O O . GLN A 1 213 ? -6.91000 -16.86000 82.94600 1.000 54.10122 270 GLN A O 1
ATOM 1575 N N . CYS A 1 214 ? -5.96200 -14.91300 83.57500 1.000 58.10434 271 CYS A N 1
ATOM 1576 C CA . CYS A 1 214 ? -5.57000 -14.52000 82.22900 1.000 58.72283 271 CYS A CA 1
ATOM 1577 C C . CYS A 1 214 ? -4.16800 -15.03100 81.92300 1.000 61.64687 271 CYS A C 1
ATOM 1578 O O . CYS A 1 214 ? -3.23600 -14.81300 82.70400 1.000 63.50761 271 CYS A O 1
ATOM 1581 N N . ASN A 1 215 ? -4.02600 -15.71000 80.78700 1.000 60.14405 272 ASN A N 1
ATOM 1582 C CA . ASN A 1 215 ? -2.72800 -16.15400 80.29700 1.000 57.29898 272 ASN A CA 1
ATOM 1583 C C . ASN A 1 215 ? -2.26900 -15.36700 79.07800 1.000 57.42531 272 ASN A C 1
ATOM 1584 O O . ASN A 1 215 ? -1.18600 -15.64000 78.55100 1.000 65.49996 272 ASN A O 1
ATOM 1589 N N . PHE A 1 216 ? -3.06600 -14.40600 78.61600 1.000 55.05660 273 PHE A N 1
ATOM 1590 C CA . PHE A 1 216 ? -2.67200 -13.47500 77.57100 1.000 55.13293 273 PHE A CA 1
ATOM 1591 C C . PHE A 1 216 ? -2.88300 -12.05900 78.08800 1.000 53.16953 273 PHE A C 1
ATOM 1592 O O . PHE A 1 216 ? -3.54300 -11.83800 79.10700 1.000 51.49828 273 PHE A O 1
ATOM 1600 N N . GLU A 1 217 ? -2.31800 -11.08800 77.37300 1.000 53.58274 274 GLU A N 1
ATOM 1601 C CA . GLU A 1 217 ? -2.53000 -9.69300 77.72100 1.000 52.51945 274 GLU A CA 1
ATOM 1602 C C . GLU A 1 217 ? -2.43300 -8.85200 76.45900 1.000 52.19310 274 GLU A C 1
ATOM 1603 O O . GLU A 1 217 ? -1.57200 -9.12500 75.61000 1.000 54.31967 274 GLU A O 1
ATOM 1609 N N . PRO A 1 218 ? -3.29000 -7.83000 76.29900 1.000 50.26655 275 PRO A N 1
ATOM 1610 C CA . PRO A 1 218 ? -4.33900 -7.41600 77.23600 1.000 47.89522 275 PRO A CA 1
ATOM 1611 C C . PRO A 1 218 ? -5.69500 -8.04700 76.94400 1.000 49.52699 275 PRO A C 1
ATOM 1612 O O . PRO A 1 218 ? -6.05700 -8.21900 75.78100 1.000 46.47136 275 PRO A O 1
ATOM 1616 N N . ARG A 1 219 ? -6.43000 -8.39200 77.99800 1.000 51.86675 276 ARG A N 1
ATOM 1617 C CA . ARG A 1 219 ? -7.81800 -8.82800 77.87400 1.000 50.04811 276 ARG A CA 1
ATOM 1618 C C . ARG A 1 219 ? -8.69900 -7.59000 77.99800 1.000 48.22157 276 ARG A C 1
ATOM 1619 O O . ARG A 1 219 ? -8.76300 -6.97100 79.06500 1.000 47.38200 276 ARG A O 1
ATOM 1627 N N . ILE A 1 220 ? -9.37500 -7.23000 76.91100 1.000 44.19477 277 ILE A N 1
ATOM 1628 C CA . ILE A 1 220 ? -10.16600 -6.00700 76.83700 1.000 42.18401 277 ILE A CA 1
ATOM 1629 C C . ILE A 1 220 ? -11.64100 -6.37900 76.81100 1.000 39.54948 277 ILE A C 1
ATOM 1630 O O . ILE A 1 220 ? -12.05900 -7.23500 76.02200 1.000 39.97058 277 ILE A O 1
ATOM 1635 N N . ALA A 1 221 ? -12.42500 -5.73000 77.66900 1.000 37.24394 278 ALA A N 1
ATOM 1636 C CA . ALA A 1 221 ? -13.86300 -5.95300 77.72800 1.000 35.15158 278 ALA A CA 1
ATOM 1637 C C . ALA A 1 221 ? -14.54100 -4.63500 78.06700 1.000 34.20673 278 ALA A C 1
ATOM 1638 O O . ALA A 1 221 ? -14.10000 -3.92300 78.97300 1.000 34.40412 278 ALA A O 1
ATOM 1640 N N . ILE A 1 222 ? -15.60700 -4.31800 77.33700 1.000 32.50653 279 ILE A N 1
ATOM 1641 C CA . ILE A 1 222 ? -16.37400 -3.09400 77.54000 1.000 33.30399 279 ILE A CA 1
ATOM 1642 C C . ILE A 1 222 ? -17.75900 -3.49500 78.02700 1.000 31.28796 279 ILE A C 1
ATOM 1643 O O . ILE A 1 222 ? -18.49700 -4.19200 77.31900 1.000 30.78790 279 ILE A O 1
ATOM 1648 N N . THR A 1 223 ? -18.11000 -3.05500 79.23100 1.000 36.82810 280 THR A N 1
ATOM 1649 C CA . THR A 1 223 ? -19.36800 -3.41700 79.86500 1.000 28.91662 280 THR A CA 1
ATOM 1650 C C . THR A 1 223 ? -20.27300 -2.19800 79.97300 1.000 33.98302 280 THR A C 1
ATOM 1651 O O . THR A 1 223 ? -19.81200 -1.09800 80.29000 1.000 28.83240 280 THR A O 1
ATOM 1655 N N . THR A 1 224 ? -21.56100 -2.40500 79.70300 1.000 31.48535 281 THR A N 1
ATOM 1656 C CA . THR A 1 224 ? -22.59200 -1.40500 79.95500 1.000 31.54326 281 THR A CA 1
ATOM 1657 C C . THR A 1 224 ? -23.68400 -2.04800 80.79500 1.000 30.36154 281 THR A C 1
ATOM 1658 O O . THR A 1 224 ? -24.35600 -2.97800 80.33600 1.000 30.30100 281 THR A O 1
ATOM 1662 N N . TRP A 1 225 ? -23.85400 -1.56100 82.02000 1.000 30.28521 282 TRP A N 1
ATOM 1663 C CA . TRP A 1 225 ? -24.93200 -2.01000 82.88800 1.000 28.04810 282 TRP A CA 1
ATOM 1664 C C . TRP A 1 225 ? -26.15800 -1.13000 82.68400 1.000 27.56646 282 TRP A C 1
ATOM 1665 O O . TRP A 1 225 ? -26.04600 0.09400 82.57300 1.000 27.14273 282 TRP A O 1
ATOM 1676 N N . ILE A 1 226 ? -27.32700 -1.76000 82.63400 1.000 29.21929 283 ILE A N 1
ATOM 1677 C CA . ILE A 1 226 ? -28.59900 -1.05100 82.56000 1.000 29.60881 283 ILE A CA 1
ATOM 1678 C C . ILE A 1 226 ? -29.21100 -1.04800 83.95400 1.000 29.93517 283 ILE A C 1
ATOM 1679 O O . ILE A 1 226 ? -29.41600 -2.11000 84.55400 1.000 28.84030 283 ILE A O 1
ATOM 1684 N N . TYR A 1 227 ? -29.50000 0.14200 84.47100 1.000 30.42470 284 TYR A N 1
ATOM 1685 C CA . TYR A 1 227 ? -30.13600 0.27900 85.77600 1.000 32.26703 284 TYR A CA 1
ATOM 1686 C C . TYR A 1 227 ? -31.65400 0.29400 85.63100 1.000 31.94594 284 TYR A C 1
ATOM 1687 O O . TYR A 1 227 ? -32.18600 0.72700 84.60800 1.000 31.79592 284 TYR A O 1
ATOM 1697 N N . SER B 1 1 ? -28.39200 -10.16500 65.14200 1.000 51.97202 58 SER B N 1
ATOM 1698 C CA . SER B 1 1 ? -26.98300 -9.80400 65.04600 1.000 56.56468 58 SER B CA 1
ATOM 1699 C C . SER B 1 1 ? -26.65600 -9.25300 63.66100 1.000 43.39204 58 SER B C 1
ATOM 1700 O O . SER B 1 1 ? -27.39000 -9.48500 62.70100 1.000 47.33989 58 SER B O 1
ATOM 1703 N N . MET B 1 2 ? -25.54600 -8.52500 63.56300 1.000 63.97083 59 MET B N 1
ATOM 1704 C CA . MET B 1 2 ? -25.15500 -7.88200 62.31500 1.000 62.17061 59 MET B CA 1
ATOM 1705 C C . MET B 1 2 ? -24.55100 -8.85200 61.30600 1.000 62.31010 59 MET B C 1
ATOM 1706 O O . MET B 1 2 ? -24.26800 -8.44400 60.17500 1.000 66.09213 59 MET B O 1
ATOM 1711 N N . LYS B 1 3 ? -24.34400 -10.11300 61.67800 1.000 64.86567 60 LYS B N 1
ATOM 1712 C CA . LYS B 1 3 ? -23.87700 -11.13700 60.74300 1.000 58.73073 60 LYS B CA 1
ATOM 1713 C C . LYS B 1 3 ? -25.11300 -11.72200 60.06900 1.000 53.83540 60 LYS B C 1
ATOM 1714 O O . LYS B 1 3 ? -25.84400 -12.51200 60.67000 1.000 52.68790 60 LYS B O 1
ATOM 1720 N N . ILE B 1 4 ? -25.35100 -11.33400 58.81500 1.000 57.44899 61 ILE B N 1
ATOM 1721 C CA . ILE B 1 4 ? -26.62300 -11.64800 58.17200 1.000 56.58047 61 ILE B CA 1
ATOM 1722 C C . ILE B 1 4 ? -26.64200 -13.05900 57.59300 1.000 56.27517 61 ILE B C 1
ATOM 1723 O O . ILE B 1 4 ? -27.70300 -13.69200 57.53800 1.000 56.78049 61 ILE B O 1
ATOM 1728 N N . PHE B 1 5 ? -25.49900 -13.57700 57.15300 1.000 51.36932 62 PHE B N 1
ATOM 1729 C CA . PHE B 1 5 ? -25.45500 -14.83000 56.40200 1.000 51.16403 62 PHE B CA 1
ATOM 1730 C C . PHE B 1 5 ? -24.99700 -15.95800 57.31900 1.000 53.24059 62 PHE B C 1
ATOM 1731 O O . PHE B 1 5 ? -23.80100 -16.13200 57.56500 1.000 53.53800 62 PHE B O 1
ATOM 1739 N N . ASN B 1 6 ? -25.95900 -16.72100 57.82200 1.000 56.74628 63 ASN B N 1
ATOM 1740 C CA . ASN B 1 6 ? -25.71200 -17.95600 58.55100 1.000 61.83373 63 ASN B CA 1
ATOM 1741 C C . ASN B 1 6 ? -26.15300 -19.13400 57.68700 1.000 65.21571 63 ASN B C 1
ATOM 1742 O O . ASN B 1 6 ? -26.62400 -18.96600 56.55900 1.000 65.08938 63 ASN B O 1
ATOM 1747 N N . LYS B 1 7 ? -26.00700 -20.34300 58.23400 1.000 55.92249 64 LYS B N 1
ATOM 1748 C CA . LYS B 1 7 ? -26.33500 -21.54100 57.46900 1.000 57.83325 64 LYS B CA 1
ATOM 1749 C C . LYS B 1 7 ? -27.78100 -21.51600 56.98800 1.000 56.42255 64 LYS B C 1
ATOM 1750 O O . LYS B 1 7 ? -28.06700 -21.87900 55.84100 1.000 56.84892 64 LYS B O 1
ATOM 1756 N N . GLU B 1 8 ? -28.70600 -21.08800 57.84800 1.000 65.60260 65 GLU B N 1
ATOM 1757 C CA . GLU B 1 8 ? -30.12200 -21.13800 57.50300 1.000 65.23677 65 GLU B CA 1
ATOM 1758 C C . GLU B 1 8 ? -30.50900 -20.02600 56.53500 1.000 61.17312 65 GLU B C 1
ATOM 1759 O O . GLU B 1 8 ? -31.26700 -20.26400 55.58800 1.000 60.54937 65 GLU B O 1
ATOM 1765 N N . SER B 1 9 ? -30.00200 -18.80900 56.74800 1.000 58.00432 66 SER B N 1
ATOM 1766 C CA . SER B 1 9 ? -30.35300 -17.70200 55.86300 1.000 55.50929 66 SER B CA 1
ATOM 1767 C C . SER B 1 9 ? -29.71700 -17.87300 54.48800 1.000 56.43571 66 SER B C 1
ATOM 1768 O O . SER B 1 9 ? -30.37600 -17.65500 53.46400 1.000 56.23043 66 SER B O 1
ATOM 1771 N N . LEU B 1 10 ? -28.43700 -18.25500 54.44000 1.000 54.36968 67 LEU B N 1
ATOM 1772 C CA . LEU B 1 10 ? -27.82300 -18.60300 53.16300 1.000 55.94355 67 LEU B CA 1
ATOM 1773 C C . LEU B 1 10 ? -28.63100 -19.68100 52.45500 1.000 57.28582 67 LEU B C 1
ATOM 1774 O O . LEU B 1 10 ? -28.86500 -19.60500 51.24300 1.000 56.33307 67 LEU B O 1
ATOM 1779 N N . ASN B 1 11 ? -29.06200 -20.70000 53.20200 1.000 65.87632 68 ASN B N 1
ATOM 1780 C CA . ASN B 1 11 ? -29.81400 -21.80000 52.61100 1.000 70.75059 68 ASN B CA 1
ATOM 1781 C C . ASN B 1 11 ? -31.09000 -21.30400 51.94300 1.000 72.73504 68 ASN B C 1
ATOM 1782 O O . ASN B 1 11 ? -31.45200 -21.77300 50.85800 1.000 73.74832 68 ASN B O 1
ATOM 1787 N N . GLN B 1 12 ? -31.78500 -20.35300 52.57100 1.000 60.62043 69 GLN B N 1
ATOM 1788 C CA . GLN B 1 12 ? -32.99300 -19.80500 51.96300 1.000 63.65763 69 GLN B CA 1
ATOM 1789 C C . GLN B 1 12 ? -32.66000 -19.01100 50.70500 1.000 61.65739 69 GLN B C 1
ATOM 1790 O O . GLN B 1 12 ? -33.30400 -19.18300 49.66300 1.000 63.88134 69 GLN B O 1
ATOM 1796 N N . LEU B 1 13 ? -31.66000 -18.13000 50.78400 1.000 65.62366 70 LEU B N 1
ATOM 1797 C CA . LEU B 1 13 ? -31.31100 -17.30800 49.63100 1.000 62.39959 70 LEU B CA 1
ATOM 1798 C C . LEU B 1 13 ? -30.91100 -18.16900 48.43900 1.000 62.17061 70 LEU B C 1
ATOM 1799 O O . LEU B 1 13 ? -31.26300 -17.86100 47.29500 1.000 60.58621 70 LEU B O 1
ATOM 1804 N N . GLU B 1 14 ? -30.17100 -19.25000 48.68500 1.000 68.41347 71 GLU B N 1
ATOM 1805 C CA . GLU B 1 14 ? -29.70000 -20.11100 47.60900 1.000 75.05900 71 GLU B CA 1
ATOM 1806 C C . GLU B 1 14 ? -30.75200 -21.10300 47.13000 1.000 73.56935 71 GLU B C 1
ATOM 1807 O O . GLU B 1 14 ? -30.56100 -21.71500 46.07400 1.000 74.79055 71 GLU B O 1
ATOM 1813 N N . LYS B 1 15 ? -31.84800 -21.27600 47.86800 1.000 66.78959 72 LYS B N 1
ATOM 1814 C CA . LYS B 1 15 ? -32.94700 -22.13600 47.44000 1.000 67.05541 72 LYS B CA 1
ATOM 1815 C C . LYS B 1 15 ? -34.12900 -21.33900 46.90100 1.000 64.57880 72 LYS B C 1
ATOM 1816 O O . LYS B 1 15 ? -34.63600 -21.63900 45.81600 1.000 65.14992 72 LYS B O 1
ATOM 1822 N N . LYS B 1 16 ? -34.57600 -20.32200 47.63900 1.000 65.86053 73 LYS B N 1
ATOM 1823 C CA . LYS B 1 16 ? -35.69700 -19.49800 47.20400 1.000 65.25519 73 LYS B CA 1
ATOM 1824 C C . LYS B 1 16 ? -35.26300 -18.33900 46.31700 1.000 61.98638 73 LYS B C 1
ATOM 1825 O O . LYS B 1 16 ? -36.06400 -17.85300 45.51100 1.000 61.99428 73 LYS B O 1
ATOM 1831 N N . GLY B 1 17 ? -34.01800 -17.88300 46.45000 1.000 53.49062 74 GLY B N 1
ATOM 1832 C CA . GLY B 1 17 ? -33.52100 -16.77200 45.67000 1.000 51.19298 74 GLY B CA 1
ATOM 1833 C C . GLY B 1 17 ? -33.64700 -15.41700 46.32700 1.000 47.49254 74 GLY B C 1
ATOM 1834 O O . GLY B 1 17 ? -33.20400 -14.42000 45.74000 1.000 46.31082 74 GLY B O 1
ATOM 1835 N N . TYR B 1 18 ? -34.23300 -15.34000 47.52000 1.000 49.82703 75 TYR B N 1
ATOM 1836 C CA . TYR B 1 18 ? -34.40400 -14.06600 48.20100 1.000 47.45832 75 TYR B CA 1
ATOM 1837 C C . TYR B 1 18 ? -34.27200 -14.28000 49.70300 1.000 48.32158 75 TYR B C 1
ATOM 1838 O O . TYR B 1 18 ? -34.23500 -15.41100 50.19400 1.000 50.74556 75 TYR B O 1
ATOM 1847 N N . LEU B 1 19 ? -34.20200 -13.16600 50.43000 1.000 50.39815 76 LEU B N 1
ATOM 1848 C CA . LEU B 1 19 ? -34.01500 -13.19200 51.87600 1.000 49.50857 76 LEU B CA 1
ATOM 1849 C C . LEU B 1 19 ? -34.49100 -11.86400 52.44400 1.000 46.68981 76 LEU B C 1
ATOM 1850 O O . LEU B 1 19 ? -34.11300 -10.80400 51.93700 1.000 44.08686 76 LEU B O 1
ATOM 1855 N N . ILE B 1 20 ? -35.31100 -11.92600 53.49000 1.000 46.67665 77 ILE B N 1
ATOM 1856 C CA . ILE B 1 20 ? -35.89400 -10.74100 54.11100 1.000 45.64495 77 ILE B CA 1
ATOM 1857 C C . ILE B 1 20 ? -35.30300 -10.59400 55.50600 1.000 45.20016 77 ILE B C 1
ATOM 1858 O O . ILE B 1 20 ? -35.42600 -11.50100 56.33900 1.000 46.37661 77 ILE B O 1
ATOM 1863 N N . ILE B 1 21 ? -34.66600 -9.45400 55.75900 1.000 39.95216 78 ILE B N 1
ATOM 1864 C CA . ILE B 1 21 ? -34.14800 -9.11000 57.07900 1.000 40.39168 78 ILE B CA 1
ATOM 1865 C C . ILE B 1 21 ? -34.96000 -7.93300 57.60200 1.000 40.38642 78 ILE B C 1
ATOM 1866 O O . ILE B 1 21 ? -34.96100 -6.85200 56.99900 1.000 39.43894 78 ILE B O 1
ATOM 1871 N N . ASP B 1 22 ? -35.64900 -8.14100 58.71900 1.000 47.32673 79 ASP B N 1
ATOM 1872 C CA . ASP B 1 22 ? -36.43100 -7.09600 59.36300 1.000 48.54003 79 ASP B CA 1
ATOM 1873 C C . ASP B 1 22 ? -35.64100 -6.48400 60.51300 1.000 46.66612 79 ASP B C 1
ATOM 1874 O O . ASP B 1 22 ? -34.78000 -7.13200 61.11500 1.000 48.89270 79 ASP B O 1
ATOM 1879 N N . ASN B 1 23 ? -35.94500 -5.22100 60.81300 1.000 42.01293 80 ASN B N 1
ATOM 1880 C CA . ASN B 1 23 ? -35.25700 -4.48400 61.87100 1.000 41.16546 80 ASN B CA 1
ATOM 1881 C C . ASN B 1 23 ? -33.74700 -4.49700 61.63500 1.000 40.46538 80 ASN B C 1
ATOM 1882 O O . ASN B 1 23 ? -32.95600 -4.82400 62.52100 1.000 40.72067 80 ASN B O 1
ATOM 1887 N N . PHE B 1 24 ? -33.35300 -4.13300 60.41300 1.000 43.30256 81 PHE B N 1
ATOM 1888 C CA . PHE B 1 24 ? -31.94600 -4.19000 60.02900 1.000 43.59996 81 PHE B CA 1
ATOM 1889 C C . PHE B 1 24 ? -31.09200 -3.32500 60.94800 1.000 42.92094 81 PHE B C 1
ATOM 1890 O O . PHE B 1 24 ? -30.13200 -3.80400 61.56100 1.000 42.63406 81 PHE B O 1
ATOM 1898 N N . LEU B 1 25 ? -31.42900 -2.04000 61.05500 1.000 38.92046 82 LEU B N 1
ATOM 1899 C CA . LEU B 1 25 ? -30.71000 -1.14000 61.94700 1.000 38.53094 82 LEU B CA 1
ATOM 1900 C C . LEU B 1 25 ? -31.28700 -1.15100 63.35800 1.000 38.25195 82 LEU B C 1
ATOM 1901 O O . LEU B 1 25 ? -30.53600 -1.05700 64.33500 1.000 39.43631 82 LEU B O 1
ATOM 1906 N N . ASN B 1 26 ? -32.60900 -1.26700 63.48000 1.000 40.36010 83 ASN B N 1
ATOM 1907 C CA . ASN B 1 26 ? -33.28000 -1.22300 64.77800 1.000 42.00240 83 ASN B CA 1
ATOM 1908 C C . ASN B 1 26 ? -32.90800 0.05100 65.53200 1.000 42.23138 83 ASN B C 1
ATOM 1909 O O . ASN B 1 26 ? -32.64700 0.03600 66.73700 1.000 44.14213 83 ASN B O 1
ATOM 1914 N N . ASP B 1 27 ? -32.88000 1.16800 64.80600 1.000 41.98661 84 ASP B N 1
ATOM 1915 C CA . ASP B 1 27 ? -32.50900 2.47500 65.35000 1.000 44.54481 84 ASP B CA 1
ATOM 1916 C C . ASP B 1 27 ? -33.55600 3.47100 64.85900 1.000 46.15027 84 ASP B C 1
ATOM 1917 O O . ASP B 1 27 ? -33.42800 4.02800 63.76600 1.000 45.38702 84 ASP B O 1
ATOM 1922 N N . LEU B 1 28 ? -34.59100 3.69200 65.67300 1.000 51.75357 85 LEU B N 1
ATOM 1923 C CA . LEU B 1 28 ? -35.70700 4.53500 65.25500 1.000 56.53309 85 LEU B CA 1
ATOM 1924 C C . LEU B 1 28 ? -35.23200 5.91900 64.83000 1.000 57.72797 85 LEU B C 1
ATOM 1925 O O . LEU B 1 28 ? -35.58100 6.40200 63.74600 1.000 57.52795 85 LEU B O 1
ATOM 1930 N N . ASN B 1 29 ? -34.43500 6.57800 65.67500 1.000 59.49924 86 ASN B N 1
ATOM 1931 C CA . ASN B 1 29 ? -33.98900 7.93200 65.36300 1.000 60.87835 86 ASN B CA 1
ATOM 1932 C C . ASN B 1 29 ? -33.22300 7.97200 64.04700 1.000 58.33594 86 ASN B C 1
ATOM 1933 O O . ASN B 1 29 ? -33.37700 8.91200 63.25800 1.000 59.80191 86 ASN B O 1
ATOM 1938 N N . LYS B 1 30 ? -32.39200 6.95900 63.78900 1.000 54.58812 87 LYS B N 1
ATOM 1939 C CA . LYS B 1 30 ? -31.64800 6.92000 62.53600 1.000 53.15901 87 LYS B CA 1
ATOM 1940 C C . LYS B 1 30 ? -32.57000 6.64700 61.35600 1.000 51.82727 87 LYS B C 1
ATOM 1941 O O . LYS B 1 30 ? -32.34200 7.16900 60.25800 1.000 52.18520 87 LYS B O 1
ATOM 1947 N N . ILE B 1 31 ? -33.61500 5.84600 61.56500 1.000 50.62449 88 ILE B N 1
ATOM 1948 C CA . ILE B 1 31 ? -34.58900 5.60400 60.50600 1.000 50.13233 88 ILE B CA 1
ATOM 1949 C C . ILE B 1 31 ? -35.32600 6.89100 60.16500 1.000 53.28270 88 ILE B C 1
ATOM 1950 O O . ILE B 1 31 ? -35.61700 7.16700 58.99400 1.000 54.14333 88 ILE B O 1
ATOM 1955 N N . ASN B 1 32 ? -35.64200 7.70000 61.18000 1.000 56.58573 89 ASN B N 1
ATOM 1956 C CA . ASN B 1 32 ? -36.31000 8.97300 60.92900 1.000 58.50965 89 ASN B CA 1
ATOM 1957 C C . ASN B 1 32 ? -35.40600 9.92800 60.16000 1.000 58.64651 89 ASN B C 1
ATOM 1958 O O . ASN B 1 32 ? -35.88000 10.68600 59.30600 1.000 61.25998 89 ASN B O 1
ATOM 1963 N N . LEU B 1 33 ? -34.10100 9.90900 60.44700 1.000 54.50390 90 LEU B N 1
ATOM 1964 C CA . LEU B 1 33 ? -33.18000 10.78200 59.72800 1.000 53.05110 90 LEU B CA 1
ATOM 1965 C C . LEU B 1 33 ? -33.00500 10.32600 58.28400 1.000 50.93505 90 LEU B C 1
ATOM 1966 O O . LEU B 1 33 ? -32.98600 11.15300 57.36500 1.000 52.84844 90 LEU B O 1
ATOM 1971 N N . ILE B 1 34 ? -32.87000 9.01600 58.06200 1.000 46.31608 91 ILE B N 1
ATOM 1972 C CA . ILE B 1 34 ? -32.79100 8.50100 56.69900 1.000 43.64734 91 ILE B CA 1
ATOM 1973 C C . ILE B 1 34 ? -34.04200 8.88600 55.91900 1.000 44.89222 91 ILE B C 1
ATOM 1974 O O . ILE B 1 34 ? -33.97900 9.18800 54.72100 1.000 44.89486 91 ILE B O 1
ATOM 1979 N N . TYR B 1 35 ? -35.19800 8.88200 56.58700 1.000 52.50103 92 TYR B N 1
ATOM 1980 C CA . TYR B 1 35 ? -36.43500 9.30000 55.93700 1.000 54.00911 92 TYR B CA 1
ATOM 1981 C C . TYR B 1 35 ? -36.37900 10.77400 55.55800 1.000 57.20686 92 TYR B C 1
ATOM 1982 O O . TYR B 1 35 ? -36.63800 11.14300 54.40700 1.000 57.95695 92 TYR B O 1
ATOM 1991 N N . ASP B 1 36 ? -36.04100 11.63500 56.52100 1.000 56.25148 93 ASP B N 1
ATOM 1992 C CA . ASP B 1 36 ? -36.02100 13.07200 56.26700 1.000 59.95719 93 ASP B CA 1
ATOM 1993 C C . ASP B 1 36 ? -35.04100 13.42200 55.15400 1.000 59.93877 93 ASP B C 1
ATOM 1994 O O . ASP B 1 36 ? -35.36500 14.19900 54.24800 1.000 63.10230 93 ASP B O 1
ATOM 1999 N N . GLU B 1 37 ? -33.83100 12.86200 55.20800 1.000 53.83803 94 GLU B N 1
ATOM 2000 C CA . GLU B 1 37 ? -32.83400 13.15500 54.18300 1.000 53.53010 94 GLU B CA 1
ATOM 2001 C C . GLU B 1 37 ? -33.32000 12.71800 52.80700 1.000 53.20901 94 GLU B C 1
ATOM 2002 O O . GLU B 1 37 ? -33.22200 13.47200 51.83200 1.000 54.32757 94 GLU B O 1
ATOM 2008 N N . SER B 1 38 ? -33.84800 11.49600 52.70800 1.000 48.02944 95 SER B N 1
ATOM 2009 C CA . SER B 1 38 ? -34.35000 11.00700 51.42800 1.000 47.14776 95 SER B CA 1
ATOM 2010 C C . SER B 1 38 ? -35.46000 11.90700 50.89800 1.000 49.80860 95 SER B C 1
ATOM 2011 O O . SER B 1 38 ? -35.44600 12.30800 49.72800 1.000 50.68502 95 SER B O 1
ATOM 2014 N N . TYR B 1 39 ? -36.43500 12.23700 51.74900 1.000 52.06151 96 TYR B N 1
ATOM 2015 C CA . TYR B 1 39 ? -37.53000 13.10100 51.31900 1.000 58.06749 96 TYR B CA 1
ATOM 2016 C C . TYR B 1 39 ? -37.01400 14.47700 50.91900 1.000 60.63622 96 TYR B C 1
ATOM 2017 O O . TYR B 1 39 ? -37.49600 15.07100 49.94800 1.000 62.71278 96 TYR B O 1
ATOM 2026 N N . ASN B 1 40 ? -36.03000 15.00100 51.65600 1.000 57.42531 97 ASN B N 1
ATOM 2027 C CA . ASN B 1 40 ? -35.48200 16.31400 51.33500 1.000 59.99667 97 ASN B CA 1
ATOM 2028 C C . ASN B 1 40 ? -34.81500 16.31400 49.96500 1.000 59.43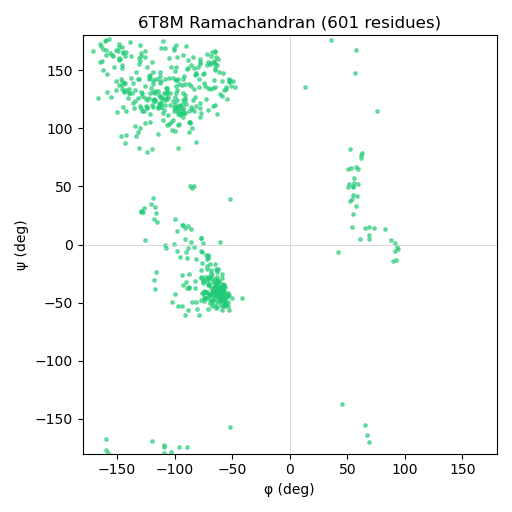607 97 ASN B C 1
ATOM 2029 O O . ASN B 1 40 ? -34.95400 17.27600 49.20000 1.000 62.07060 97 ASN B O 1
ATOM 2034 N N . GLN B 1 41 ? -34.08200 15.24700 49.63700 1.000 55.83038 98 GLN B N 1
ATOM 2035 C CA . GLN B 1 41 ? -33.48900 15.14100 48.30800 1.000 55.40138 98 GLN B CA 1
ATOM 2036 C C . GLN B 1 41 ? -34.55000 15.23900 47.22100 1.000 56.73575 98 GLN B C 1
ATOM 2037 O O . GLN B 1 41 ? -34.29200 15.79800 46.14800 1.000 58.21224 98 GLN B O 1
ATOM 2043 N N . PHE B 1 42 ? -35.74600 14.70700 47.47700 1.000 56.51730 99 PHE B N 1
ATOM 2044 C CA . PHE B 1 42 ? -36.83400 14.81800 46.51200 1.000 58.19908 99 PHE B CA 1
ATOM 2045 C C . PHE B 1 42 ? -37.39300 16.23500 46.48100 1.000 62.18640 99 PHE B C 1
ATOM 2046 O O . PHE B 1 42 ? -37.60200 16.80900 45.40600 1.000 64.26034 99 PHE B O 1
ATOM 2054 N N . LYS B 1 43 ? -37.64200 16.81800 47.65700 1.000 63.59447 100 LYS B N 1
ATOM 2055 C CA . LYS B 1 43 ? -38.18500 18.17000 47.71500 1.000 67.78971 100 LYS B CA 1
ATOM 2056 C C . LYS B 1 43 ? -37.22800 19.19000 47.11200 1.000 69.54255 100 LYS B C 1
ATOM 2057 O O . LYS B 1 43 ? -37.66800 20.23300 46.61500 1.000 73.20878 100 LYS B O 1
ATOM 2063 N N . GLU B 1 44 ? -35.92500 18.91300 47.14600 1.000 67.32123 101 GLU B N 1
ATOM 2064 C CA . GLU B 1 44 ? -34.91200 19.84400 46.67000 1.000 69.10039 101 GLU B CA 1
ATOM 2065 C C . GLU B 1 44 ? -34.52000 19.60000 45.21600 1.000 68.62139 101 GLU B C 1
ATOM 2066 O O . GLU B 1 44 ? -33.47400 20.09000 44.77300 1.000 69.41359 101 GLU B O 1
ATOM 2072 N N . ASN B 1 45 ? -35.33600 18.86100 44.46500 1.000 68.92669 102 ASN B N 1
ATOM 2073 C CA . ASN B 1 45 ? -35.08600 18.60800 43.04800 1.000 69.24514 102 ASN B CA 1
ATOM 2074 C C . ASN B 1 45 ? -33.72700 17.95200 42.81900 1.000 65.58944 102 ASN B C 1
ATOM 2075 O O . ASN B 1 45 ? -33.06900 18.19600 41.80400 1.000 66.47639 102 ASN B O 1
ATOM 2080 N N . LYS B 1 46 ? -33.29200 17.11800 43.76100 1.000 62.00480 103 LYS B N 1
ATOM 2081 C CA . LYS B 1 46 ? -32.06300 16.35500 43.59800 1.000 61.01784 103 LYS B CA 1
ATOM 2082 C C . LYS B 1 46 ? -32.29800 15.00500 42.93200 1.000 57.88852 103 LYS B C 1
ATOM 2083 O O . LYS B 1 46 ? -31.32800 14.34900 42.53600 1.000 56.88314 103 LYS B O 1
ATOM 2089 N N . LEU B 1 47 ? -33.55000 14.57900 42.80400 1.000 62.02323 104 LEU B N 1
ATOM 2090 C CA . LEU B 1 47 ? -33.90400 13.36200 42.09000 1.000 58.54649 104 LEU B CA 1
ATOM 2091 C C . LEU B 1 47 ? -34.35200 13.70600 40.67300 1.000 59.11235 104 LEU B C 1
ATOM 2092 O O . LEU B 1 47 ? -34.71200 14.84700 40.37000 1.000 61.93374 104 LEU B O 1
ATOM 2097 N N . ILE B 1 48 ? -34.32900 12.70000 39.80400 1.000 66.85538 105 ILE B N 1
ATOM 2098 C CA . ILE B 1 48 ? -34.73300 12.85800 38.41300 1.000 68.51611 105 ILE B CA 1
ATOM 2099 C C . ILE B 1 48 ? -35.87700 11.89700 38.12300 1.000 69.12671 105 ILE B C 1
ATOM 2100 O O . ILE B 1 48 ? -35.90800 10.77500 38.64100 1.000 66.61851 105 ILE B O 1
ATOM 2105 N N . GLU B 1 49 ? -36.81900 12.34600 37.29700 1.000 64.33403 106 GLU B N 1
ATOM 2106 C CA . GLU B 1 49 ? -37.93600 11.51400 36.86600 1.000 66.37375 106 GLU B CA 1
ATOM 2107 C C . GLU B 1 49 ? -37.41400 10.32700 36.06800 1.000 66.73695 106 GLU B C 1
ATOM 2108 O O . GLU B 1 49 ? -36.88600 10.50000 34.96400 1.000 68.85562 106 GLU B O 1
ATOM 2114 N N . ALA B 1 50 ? -37.55200 9.11800 36.62000 1.000 64.01557 107 ALA B N 1
ATOM 2115 C CA . ALA B 1 50 ? -36.95300 7.93300 36.01300 1.000 62.51802 107 ALA B CA 1
ATOM 2116 C C . ALA B 1 50 ? -37.34500 7.80400 34.54700 1.000 65.05517 107 ALA B C 1
ATOM 2117 O O . ALA B 1 50 ? -36.48700 7.73300 33.66000 1.000 65.93159 107 ALA B O 1
ATOM 2119 N N . GLY B 1 51 ? -38.64700 7.76700 34.27900 1.000 70.25579 108 GLY B N 1
ATOM 2120 C CA . GLY B 1 51 ? -39.16800 7.75100 32.92400 1.000 72.98507 108 GLY B CA 1
ATOM 2121 C C . GLY B 1 51 ? -39.76700 9.10200 32.57700 1.000 76.57234 108 GLY B C 1
ATOM 2122 O O . GLY B 1 51 ? -40.51000 9.68100 33.36800 1.000 78.06725 108 GLY B O 1
ATOM 2123 N N . MET B 1 52 ? -39.43100 9.59100 31.38900 1.000 88.27637 109 MET B N 1
ATOM 2124 C CA . MET B 1 52 ? -39.88800 10.89800 30.95000 1.000 93.08221 109 MET B CA 1
ATOM 2125 C C . MET B 1 52 ? -41.30900 10.82000 30.40700 1.000 93.37699 109 MET B C 1
ATOM 2126 O O . MET B 1 52 ? -41.72300 9.81700 29.82200 1.000 92.41634 109 MET B O 1
ATOM 2131 N N . ASN B 1 53 ? -42.05600 11.90300 30.61300 1.000 94.31657 110 ASN B N 1
ATOM 2132 C CA . ASN B 1 53 ? -43.43700 12.02400 30.16400 1.000 96.26154 110 ASN B CA 1
ATOM 2133 C C . ASN B 1 53 ? -43.58400 13.18500 29.18800 1.000 101.35952 110 ASN B C 1
ATOM 2134 O O . ASN B 1 53 ? -44.56300 13.93500 29.22300 1.000 103.30186 110 ASN B O 1
ATOM 2136 N N . LYS B 1 54 ? -42.60300 13.34700 28.30400 1.000 107.00230 111 LYS B N 1
ATOM 2137 C CA . LYS B 1 54 ? -42.61600 14.45400 27.35900 1.000 114.08473 111 LYS B CA 1
ATOM 2138 C C . LYS B 1 54 ? -43.77500 14.32100 26.38100 1.000 118.69318 111 LYS B C 1
ATOM 2139 O O . LYS B 1 54 ? -44.11300 13.22100 25.93500 1.000 119.07744 111 LYS B O 1
ATOM 2145 N N . GLY B 1 55 ? -44.38800 15.45900 26.04900 1.000 96.39050 112 GLY B N 1
ATOM 2146 C CA . GLY B 1 55 ? -45.46300 15.45700 25.07500 1.000 99.86724 112 GLY B CA 1
ATOM 2147 C C . GLY B 1 55 ? -44.99500 15.11800 23.67500 1.000 100.43573 112 GLY B C 1
ATOM 2148 O O . GLY B 1 55 ? -45.77600 14.61700 22.86100 1.000 103.80982 112 GLY B O 1
ATOM 2149 N N . THR B 1 56 ? -43.72200 15.38400 23.37200 1.000 118.03520 113 THR B N 1
ATOM 2150 C CA . THR B 1 56 ? -43.18800 15.08400 22.05000 1.000 118.54316 113 THR B CA 1
ATOM 2151 C C . THR B 1 56 ? -43.01800 13.58800 21.81700 1.000 116.24815 113 THR B C 1
ATOM 2152 O O . THR B 1 56 ? -42.95600 13.15700 20.66100 1.000 118.37209 113 THR B O 1
ATOM 2156 N N . ASP B 1 57 ? -42.94200 12.79400 22.88300 1.000 113.70311 114 ASP B N 1
ATOM 2157 C CA . ASP B 1 57 ? -42.69800 11.36100 22.77100 1.000 110.43166 114 ASP B CA 1
ATOM 2158 C C . ASP B 1 57 ? -44.02900 10.61800 22.76800 1.000 112.43453 114 ASP B C 1
ATOM 2159 O O . ASP B 1 57 ? -44.77800 10.67100 23.75000 1.000 111.12122 114 ASP B O 1
ATOM 2164 N N . LYS B 1 58 ? -44.32100 9.93100 21.66200 1.000 110.33691 115 LYS B N 1
ATOM 2165 C CA . LYS B 1 58 ? -45.55500 9.15700 21.57200 1.000 112.50296 115 LYS B CA 1
ATOM 2166 C C . LYS B 1 58 ? -45.53000 7.98100 22.53900 1.000 109.12098 115 LYS B C 1
ATOM 2167 O O . LYS B 1 58 ? -46.49700 7.74400 23.27300 1.000 109.49997 115 LYS B O 1
ATOM 2169 N N . TRP B 1 59 ? -44.43100 7.23100 22.55100 1.000 106.72859 116 TRP B N 1
ATOM 2170 C CA . TRP B 1 59 ? -44.21800 6.15300 23.51100 1.000 101.75431 116 TRP B CA 1
ATOM 2171 C C . TRP B 1 59 ? -43.36500 6.70400 24.64900 1.000 98.58024 116 TRP B C 1
ATOM 2172 O O . TRP B 1 59 ? -42.19000 7.03100 24.45000 1.000 97.20376 116 TRP B O 1
ATOM 2183 N N . LYS B 1 60 ? -43.95600 6.81100 25.83400 1.000 97.04848 117 LYS B N 1
ATOM 2184 C CA . LYS B 1 60 ? -43.29400 7.38600 26.99800 1.000 94.74820 117 LYS B CA 1
ATOM 2185 C C . LYS B 1 60 ? -42.95400 6.28200 27.98700 1.000 90.60823 117 LYS B C 1
ATOM 2186 O O . LYS B 1 60 ? -43.81500 5.46700 28.33400 1.000 89.68181 117 LYS B O 1
ATOM 2188 N N . ASP B 1 61 ? -41.70300 6.26100 28.44100 1.000 99.60668 118 ASP B N 1
ATOM 2189 C CA . ASP B 1 61 ? -41.26100 5.26300 29.40600 1.000 96.87477 118 ASP B CA 1
ATOM 2190 C C . ASP B 1 61 ? -41.73500 5.56600 30.82400 1.000 95.53514 118 ASP B C 1
ATOM 2191 O O . ASP B 1 61 ? -41.33800 4.86000 31.75700 1.000 92.39002 118 ASP B O 1
ATOM 2196 N N . LYS B 1 62 ? -42.56400 6.60000 31.00800 1.000 88.97909 119 LYS B N 1
ATOM 2197 C CA . LYS B 1 62 ? -43.26300 6.76700 32.27800 1.000 87.26836 119 LYS B CA 1
ATOM 2198 C C . LYS B 1 62 ? -44.11900 5.54800 32.59100 1.000 85.47604 119 LYS B C 1
ATOM 2199 O O . LYS B 1 62 ? -44.26700 5.17200 33.75900 1.000 83.39158 119 LYS B O 1
ATOM 2205 N N . SER B 1 63 ? -44.68900 4.92100 31.55800 1.000 74.64579 120 SER B N 1
ATOM 2206 C CA . SER B 1 63 ? -45.53800 3.75400 31.75400 1.000 73.35616 120 SER B CA 1
ATOM 2207 C C . SER B 1 63 ? -44.78600 2.58600 32.37300 1.000 68.12922 120 SER B C 1
ATOM 2208 O O . SER B 1 63 ? -45.41900 1.69000 32.94300 1.000 67.30281 120 SER B O 1
ATOM 2211 N N . ILE B 1 64 ? -43.45700 2.57000 32.27600 1.000 69.57413 121 ILE B N 1
ATOM 2212 C CA . ILE B 1 64 ? -42.67800 1.48200 32.85800 1.000 64.51826 121 ILE B CA 1
ATOM 2213 C C . ILE B 1 64 ? -42.48100 1.70200 34.35200 1.000 61.75214 121 ILE B C 1
ATOM 2214 O O . ILE B 1 64 ? -42.72100 0.80100 35.16400 1.000 60.10457 121 ILE B O 1
ATOM 2219 N N . ARG B 1 65 ? -42.04100 2.89800 34.73700 1.000 57.32793 122 ARG B N 1
ATOM 2220 C CA . ARG B 1 65 ? -41.82300 3.22700 36.13900 1.000 54.82499 122 ARG B CA 1
ATOM 2221 C C . ARG B 1 65 ? -42.15800 4.69500 36.35200 1.000 57.23318 122 ARG B C 1
ATOM 2222 O O . ARG B 1 65 ? -41.84500 5.53800 35.50700 1.000 57.32529 122 ARG B O 1
ATOM 2230 N N . GLY B 1 66 ? -42.79400 4.99000 37.48400 1.000 59.64663 123 GLY B N 1
ATOM 2231 C CA . GLY B 1 66 ? -43.21900 6.34200 37.78200 1.000 62.40222 123 GLY B CA 1
ATOM 2232 C C . GLY B 1 66 ? -42.53600 6.93900 38.99400 1.000 61.10996 123 GLY B C 1
ATOM 2233 O O . GLY B 1 66 ? -43.09100 7.82300 39.65300 1.000 63.42866 123 GLY B O 1
ATOM 2234 N N . ASP B 1 67 ? -41.32900 6.47200 39.29400 1.000 58.68862 124 ASP B N 1
ATOM 2235 C CA . ASP B 1 67 ? -40.58800 6.93000 40.45800 1.000 56.32254 124 ASP B CA 1
ATOM 2236 C C . ASP B 1 67 ? -39.53100 7.95700 40.06300 1.000 55.68036 124 ASP B C 1
ATOM 2237 O O . ASP B 1 67 ? -39.20900 8.14700 38.88800 1.000 53.69328 124 ASP B O 1
ATOM 2242 N N . TYR B 1 68 ? -38.99100 8.62400 41.08000 1.000 52.03255 125 TYR B N 1
ATOM 2243 C CA . TYR B 1 68 ? -37.93800 9.62100 40.92500 1.000 52.45366 125 TYR B CA 1
ATOM 2244 C C . TYR B 1 68 ? -36.70800 9.11900 41.66600 1.000 49.77965 125 TYR B C 1
ATOM 2245 O O . TYR B 1 68 ? -36.80500 8.72000 42.83200 1.000 48.44791 125 TYR B O 1
ATOM 2254 N N . ILE B 1 69 ? -35.55500 9.13500 40.99500 1.000 49.49804 126 ILE B N 1
ATOM 2255 C CA . ILE B 1 69 ? -34.38000 8.43300 41.49000 1.000 47.15039 126 ILE B CA 1
ATOM 2256 C C . ILE B 1 69 ? -33.16400 9.34800 41.50600 1.000 47.77415 126 ILE B C 1
ATOM 2257 O O . ILE B 1 69 ? -33.12800 10.39600 40.85900 1.000 49.97704 126 ILE B O 1
ATOM 2262 N N . GLN B 1 70 ? -32.15800 8.92300 42.27000 1.000 49.15589 127 GLN B N 1
ATOM 2263 C CA . GLN B 1 70 ? -30.84500 9.55600 42.30000 1.000 51.40090 127 GLN B CA 1
ATOM 2264 C C . GLN B 1 70 ? -29.79800 8.46000 42.42800 1.000 49.29012 127 GLN B C 1
ATOM 2265 O O . GLN B 1 70 ? -29.93700 7.56400 43.26600 1.000 47.02932 127 GLN B O 1
ATOM 2271 N N . TRP B 1 71 ? -28.75900 8.53300 41.60300 1.000 53.18269 128 TRP B N 1
ATOM 2272 C CA . TRP B 1 71 ? -27.66400 7.57200 41.65300 1.000 52.64842 128 TRP B CA 1
ATOM 2273 C C . TRP B 1 71 ? -26.56800 8.11700 42.56200 1.000 55.41454 128 TRP B C 1
ATOM 2274 O O . TRP B 1 71 ? -25.98700 9.17200 42.28200 1.000 57.05947 128 TRP B O 1
ATOM 2285 N N . ILE B 1 72 ? -26.29100 7.40000 43.64600 1.000 52.66158 129 ILE B N 1
ATOM 2286 C CA . ILE B 1 72 ? -25.30700 7.81200 44.64100 1.000 56.68574 129 ILE B CA 1
ATOM 2287 C C . ILE B 1 72 ? -24.01700 7.05400 44.36400 1.000 59.50187 129 ILE B C 1
ATOM 2288 O O . ILE B 1 72 ? -23.99400 5.81800 44.38700 1.000 57.08842 129 ILE B O 1
ATOM 2293 N N . HIS B 1 73 ? -22.94400 7.79500 44.10500 1.000 72.16392 130 HIS B N 1
ATOM 2294 C CA . HIS B 1 73 ? -21.67600 7.22200 43.67600 1.000 78.90420 130 HIS B CA 1
ATOM 2295 C C . HIS B 1 73 ? -20.74400 7.02900 44.86400 1.000 82.86257 130 HIS B C 1
ATOM 2296 O O . HIS B 1 73 ? -20.64500 7.89500 45.73800 1.000 84.41538 130 HIS B O 1
ATOM 2303 N N . ARG B 1 74 ? -20.06200 5.88100 44.88600 1.000 95.07982 131 ARG B N 1
ATOM 2304 C CA . ARG B 1 74 ? -19.16200 5.51200 45.98300 1.000 96.54052 131 ARG B CA 1
ATOM 2305 C C . ARG B 1 74 ? -17.95000 4.80500 45.38000 1.000 100.41993 131 ARG B C 1
ATOM 2306 O O . ARG B 1 74 ? -17.97200 3.59200 45.15300 1.000 95.82728 131 ARG B O 1
ATOM 2314 N N . ASP B 1 75 ? -16.89400 5.57300 45.12300 1.000 113.14778 132 ASP B N 1
ATOM 2315 C CA . ASP B 1 75 ? -15.63200 5.04400 44.60500 1.000 115.02958 132 ASP B CA 1
ATOM 2316 C C . ASP B 1 75 ? -14.51200 5.58600 45.48900 1.000 118.98795 132 ASP B C 1
ATOM 2317 O O . ASP B 1 75 ? -14.09300 6.73600 45.33100 1.000 118.66949 132 ASP B O 1
ATOM 2319 N N . SER B 1 76 ? -14.03200 4.75800 46.41300 1.000 101.69904 133 SER B N 1
ATOM 2320 C CA . SER B 1 76 ? -13.00600 5.17200 47.36500 1.000 105.73636 133 SER B CA 1
ATOM 2321 C C . SER B 1 76 ? -13.41700 6.45500 48.08200 1.000 106.99967 133 SER B C 1
ATOM 2322 O O . SER B 1 76 ? -14.60400 6.72600 48.25800 1.000 104.90732 133 SER B O 1
ATOM 2325 N N . SER B 1 86 ? -17.85600 15.99700 55.18100 1.000 107.19180 143 SER B N 1
ATOM 2326 C CA . SER B 1 86 ? -19.03600 16.84800 55.08500 1.000 107.36287 143 SER B CA 1
ATOM 2327 C C . SER B 1 86 ? -20.03600 16.28500 54.08300 1.000 106.27327 143 SER B C 1
ATOM 2328 O O . SER B 1 86 ? -19.66200 15.86700 52.98700 1.000 105.58108 143 SER B O 1
ATOM 2331 N N . SER B 1 87 ? -21.31000 16.27600 54.46500 1.000 90.45032 144 SER B N 1
ATOM 2332 C CA . SER B 1 87 ? -22.35900 15.78900 53.58400 1.000 87.35521 144 SER B CA 1
ATOM 2333 C C . SER B 1 87 ? -23.70800 16.26600 54.09900 1.000 83.66003 144 SER B C 1
ATOM 2334 O O . SER B 1 87 ? -23.86600 16.58900 55.27900 1.000 79.33846 144 SER B O 1
ATOM 2337 N N . THR B 1 88 ? -24.67900 16.30500 53.18700 1.000 104.91521 145 THR B N 1
ATOM 2338 C CA . THR B 1 88 ? -26.05800 16.64900 53.50700 1.000 103.99405 145 THR B CA 1
ATOM 2339 C C . THR B 1 88 ? -26.93800 15.41700 53.68200 1.000 97.47484 145 THR B C 1
ATOM 2340 O O . THR B 1 88 ? -28.10500 15.55400 54.06800 1.000 99.60142 145 THR B O 1
ATOM 2344 N N . ILE B 1 89 ? -26.40000 14.22400 53.42700 1.000 67.61863 146 ILE B N 1
ATOM 2345 C CA . ILE B 1 89 ? -27.15600 12.97900 53.49700 1.000 62.31273 146 ILE B CA 1
ATOM 2346 C C . ILE B 1 89 ? -26.43200 12.00400 54.41900 1.000 58.74125 146 ILE B C 1
ATOM 2347 O O . ILE B 1 89 ? -26.49400 10.78500 54.22300 1.000 54.44863 146 ILE B O 1
ATOM 2352 N N . ARG B 1 90 ? -25.74000 12.55100 55.42800 1.000 60.26512 147 ARG B N 1
ATOM 2353 C CA . ARG B 1 90 ? -24.90600 11.75400 56.32600 1.000 58.83863 147 ARG B CA 1
ATOM 2354 C C . ARG B 1 90 ? -25.54700 10.44000 56.74400 1.000 54.83289 147 ARG B C 1
ATOM 2355 O O . ARG B 1 90 ? -24.89700 9.39000 56.73700 1.000 51.53249 147 ARG B O 1
ATOM 2363 N N . ASN B 1 91 ? -26.82700 10.47300 57.13000 1.000 60.59411 148 ASN B N 1
ATOM 2364 C CA . ASN B 1 91 ? -27.47400 9.26300 57.62600 1.000 56.97788 148 ASN B CA 1
ATOM 2365 C C . ASN B 1 91 ? -27.72600 8.25800 56.51000 1.000 52.60894 148 ASN B C 1
ATOM 2366 O O . ASN B 1 91 ? -27.64900 7.04600 56.74500 1.000 49.93493 148 ASN B O 1
ATOM 2371 N N . ILE B 1 92 ? -28.03000 8.72900 55.29900 1.000 48.12156 149 ILE B N 1
ATOM 2372 C CA . ILE B 1 92 ? -28.13300 7.81800 54.16400 1.000 46.56348 149 ILE B CA 1
ATOM 2373 C C . ILE B 1 92 ? -26.80000 7.11700 53.93500 1.000 44.38953 149 ILE B C 1
ATOM 2374 O O . ILE B 1 92 ? -26.75200 5.90800 53.67400 1.000 40.82332 149 ILE B O 1
ATOM 2379 N N . ASN B 1 93 ? -25.69700 7.86300 54.03100 1.000 48.57425 150 ASN B N 1
ATOM 2380 C CA . ASN B 1 93 ? -24.38000 7.26300 53.85300 1.000 51.64830 150 ASN B CA 1
ATOM 2381 C C . ASN B 1 93 ? -24.11100 6.19800 54.90900 1.000 50.60344 150 ASN B C 1
ATOM 2382 O O . ASN B 1 93 ? -23.47600 5.17700 54.62300 1.000 48.39528 150 ASN B O 1
ATOM 2387 N N . TYR B 1 94 ? -24.58000 6.42000 56.14000 1.000 52.26942 151 TYR B N 1
ATOM 2388 C CA . TYR B 1 94 ? -24.40800 5.41600 57.18500 1.000 50.06127 151 TYR B CA 1
ATOM 2389 C C . TYR B 1 94 ? -25.03200 4.09100 56.76700 1.000 45.44229 151 TYR B C 1
ATOM 2390 O O . TYR B 1 94 ? -24.40700 3.03100 56.88700 1.000 44.07371 151 TYR B O 1
ATOM 2399 N N . LEU B 1 95 ? -26.27200 4.13200 56.27400 1.000 47.47938 152 LEU B N 1
ATOM 2400 C CA . LEU B 1 95 ? -26.91500 2.92000 55.77800 1.000 44.98434 152 LEU B CA 1
ATOM 2401 C C . LEU B 1 95 ? -26.07500 2.27000 54.68600 1.000 42.77618 152 LEU B C 1
ATOM 2402 O O . LEU B 1 95 ? -25.82700 1.05900 54.71400 1.000 41.37338 152 LEU B O 1
ATOM 2407 N N . LEU B 1 96 ? -25.63500 3.06300 53.70500 1.000 41.50761 153 LEU B N 1
ATOM 2408 C CA . LEU B 1 96 ? -24.83900 2.51400 52.61300 1.000 40.99176 153 LEU B CA 1
ATOM 2409 C C . LEU B 1 96 ? -23.56200 1.86300 53.12700 1.000 41.66026 153 LEU B C 1
ATOM 2410 O O . LEU B 1 96 ? -23.05100 0.92400 52.50600 1.000 41.00228 153 LEU B O 1
ATOM 2415 N N . ASP B 1 97 ? -23.03100 2.34300 54.25500 1.000 41.54972 154 ASP B N 1
ATOM 2416 C CA . ASP B 1 97 ? -21.89300 1.67100 54.87200 1.000 44.03949 154 ASP B CA 1
ATOM 2417 C C . ASP B 1 97 ? -22.29500 0.30100 55.40500 1.000 40.29167 154 ASP B C 1
ATOM 2418 O O . ASP B 1 97 ? -21.54500 -0.67200 55.25800 1.000 39.27576 154 ASP B O 1
ATOM 2423 N N . LYS B 1 98 ? -23.47700 0.20100 56.02100 1.000 44.88170 155 LYS B N 1
ATOM 2424 C CA . LYS B 1 98 ? -23.93900 -1.09100 56.51400 1.000 45.70548 155 LYS B CA 1
ATOM 2425 C C . LYS B 1 98 ? -24.16400 -2.06100 55.36000 1.000 43.61576 155 LYS B C 1
ATOM 2426 O O . LYS B 1 98 ? -23.81300 -3.24300 55.45500 1.000 43.57101 155 LYS B O 1
ATOM 2432 N N . LEU B 1 99 ? -24.75400 -1.58000 54.26100 1.000 38.93625 156 LEU B N 1
ATOM 2433 C CA . LEU B 1 99 ? -24.90900 -2.42300 53.08100 1.000 38.17826 156 LEU B CA 1
ATOM 2434 C C . LEU B 1 99 ? -23.55500 -2.82400 52.51200 1.000 37.58082 156 LEU B C 1
ATOM 2435 O O . LEU B 1 99 ? -23.40900 -3.92700 51.97300 1.000 36.34646 156 LEU B O 1
ATOM 2440 N N . ASP B 1 100 ? -22.55400 -1.94500 52.62200 1.000 46.53453 157 ASP B N 1
ATOM 2441 C CA . ASP B 1 100 ? -21.20700 -2.30600 52.19500 1.000 49.13221 157 ASP B CA 1
ATOM 2442 C C . ASP B 1 100 ? -20.64200 -3.41700 53.07100 1.000 49.43751 157 ASP B C 1
ATOM 2443 O O . ASP B 1 100 ? -19.92400 -4.29600 52.58100 1.000 50.15338 157 ASP B O 1
ATOM 2448 N N . LEU B 1 101 ? -20.96100 -3.39400 54.36900 1.000 42.32876 158 LEU B N 1
ATOM 2449 C CA . LEU B 1 101 ? -20.54300 -4.47600 55.25300 1.000 42.62090 158 LEU B CA 1
ATOM 2450 C C . LEU B 1 101 ? -21.16500 -5.80100 54.82600 1.000 41.21284 158 LEU B C 1
ATOM 2451 O O . LEU B 1 101 ? -20.50300 -6.84500 54.86000 1.000 41.76817 158 LEU B O 1
ATOM 2456 N N . ILE B 1 102 ? -22.43900 -5.77900 54.42400 1.000 40.72594 159 ILE B N 1
ATOM 2457 C CA . ILE B 1 102 ? -23.09000 -7.00100 53.96100 1.000 40.80226 159 ILE B CA 1
ATOM 2458 C C . ILE B 1 102 ? -22.39200 -7.52800 52.71500 1.000 41.76553 159 ILE B C 1
ATOM 2459 O O . ILE B 1 102 ? -22.24300 -8.74300 52.53400 1.000 43.30519 159 ILE B O 1
ATOM 2464 N N . LYS B 1 103 ? -21.96400 -6.62600 51.83000 1.000 46.58980 160 LYS B N 1
ATOM 2465 C CA . LYS B 1 103 ? -21.21000 -7.04500 50.65500 1.000 46.67928 160 LYS B CA 1
ATOM 2466 C C . LYS B 1 103 ? -19.90600 -7.72000 51.06000 1.000 48.10577 160 LYS B C 1
ATOM 2467 O O . LYS B 1 103 ? -19.54300 -8.76700 50.51100 1.000 49.97441 160 LYS B O 1
ATOM 2473 N N . ASN B 1 104 ? -19.18500 -7.13100 52.01800 1.000 42.89988 161 ASN B N 1
ATOM 2474 C CA . ASN B 1 104 ? -17.95700 -7.74800 52.50700 1.000 44.96855 161 ASN B CA 1
ATOM 2475 C C . ASN B 1 104 ? -18.22800 -9.14900 53.04000 1.000 45.13173 161 ASN B C 1
ATOM 2476 O O . ASN B 1 104 ? -17.49400 -10.09600 52.73600 1.000 46.81088 161 ASN B O 1
ATOM 2481 N N . GLU B 1 105 ? -19.28700 -9.30000 53.84100 1.000 44.74221 162 GLU B N 1
ATOM 2482 C CA . GLU B 1 105 ? -19.62300 -10.61200 54.38200 1.000 46.30818 162 GLU B CA 1
ATOM 2483 C C . GLU B 1 105 ? -19.93500 -11.60100 53.26500 1.000 45.57652 162 GLU B C 1
ATOM 2484 O O . GLU B 1 105 ? -19.57400 -12.78000 53.35100 1.000 46.47663 162 GLU B O 1
ATOM 2490 N N . PHE B 1 106 ? -20.60700 -11.13800 52.20800 1.000 54.52759 163 PHE B N 1
ATOM 2491 C CA . PHE B 1 106 ? -20.93100 -12.02300 51.09500 1.000 56.77260 163 PHE B CA 1
ATOM 2492 C C . PHE B 1 106 ? -19.66900 -12.48700 50.37900 1.000 59.70979 163 PHE B C 1
ATOM 2493 O O . PHE B 1 106 ? -19.56500 -13.65500 49.98600 1.000 61.27050 163 PHE B O 1
ATOM 2501 N N . ASP B 1 107 ? -18.69800 -11.58700 50.19800 1.000 49.60595 164 ASP B N 1
ATOM 2502 C CA . ASP B 1 107 ? -17.42600 -11.98200 49.60500 1.000 54.15386 164 ASP B CA 1
ATOM 2503 C C . ASP B 1 107 ? -16.69100 -12.98300 50.48600 1.000 62.81279 164 ASP B C 1
ATOM 2504 O O . ASP B 1 107 ? -16.01400 -13.88200 49.97200 1.000 66.55008 164 ASP B O 1
ATOM 2509 N N . ASN B 1 108 ? -16.81700 -12.85000 51.80600 1.000 54.64603 165 ASN B N 1
ATOM 2510 C CA . ASN B 1 108 ? -16.14000 -13.76700 52.71500 1.000 62.17851 165 ASN B CA 1
ATOM 2511 C C . ASN B 1 108 ? -16.83500 -15.12300 52.74500 1.000 60.67043 165 ASN B C 1
ATOM 2512 O O . ASN B 1 108 ? -16.18600 -16.16800 52.62000 1.000 66.40007 165 ASN B O 1
ATOM 2517 N N . VAL B 1 109 ? -18.15900 -15.12500 52.91100 1.000 74.29838 166 VAL B N 1
ATOM 2518 C CA . VAL B 1 109 ? -18.89100 -16.37900 53.04200 1.000 66.59483 166 VAL B CA 1
ATOM 2519 C C . VAL B 1 109 ? -18.92100 -17.13700 51.72200 1.000 64.27350 166 VAL B C 1
ATOM 2520 O O . VAL B 1 109 ? -18.99200 -18.37200 51.71100 1.000 64.52353 166 VAL B O 1
ATOM 2524 N N . ILE B 1 110 ? -18.87100 -16.42800 50.60000 1.000 48.22683 167 ILE B N 1
ATOM 2525 C CA . ILE B 1 110 ? -18.81200 -17.05300 49.27900 1.000 48.83743 167 ILE B CA 1
ATOM 2526 C C . ILE B 1 110 ? -17.51900 -16.58500 48.62000 1.000 49.70596 167 ILE B C 1
ATOM 2527 O O . ILE B 1 110 ? -17.53900 -15.64600 47.81100 1.000 47.43200 167 ILE B O 1
ATOM 2532 N N . PRO B 1 111 ? -16.37900 -17.21100 48.93000 1.000 59.21763 168 PRO B N 1
ATOM 2533 C CA . PRO B 1 111 ? -15.09100 -16.63700 48.50600 1.000 61.50474 168 PRO B CA 1
ATOM 2534 C C . PRO B 1 111 ? -14.94500 -16.45400 47.00600 1.000 61.67318 168 PRO B C 1
ATOM 2535 O O . PRO B 1 111 ? -14.16600 -15.59200 46.58000 1.000 61.69950 168 PRO B O 1
ATOM 2539 N N . ASN B 1 112 ? -15.65400 -17.22900 46.19000 1.000 57.92800 169 ASN B N 1
ATOM 2540 C CA . ASN B 1 112 ? -15.52300 -17.11200 44.74300 1.000 58.99655 169 ASN B CA 1
ATOM 2541 C C . ASN B 1 112 ? -16.50500 -16.12000 44.13100 1.000 54.21439 169 ASN B C 1
ATOM 2542 O O . ASN B 1 112 ? -16.55100 -15.99400 42.90200 1.000 54.52496 169 ASN B O 1
ATOM 2547 N N . PHE B 1 113 ? -17.29000 -15.41200 44.94600 1.000 60.90467 170 PHE B N 1
ATOM 2548 C CA . PHE B 1 113 ? -18.21000 -14.41900 44.40000 1.000 57.16212 170 PHE B CA 1
ATOM 2549 C C . PHE B 1 113 ? -17.44800 -13.25000 43.78700 1.000 57.94116 170 PHE B C 1
ATOM 2550 O O . PHE B 1 113 ? -17.68000 -12.88200 42.63000 1.000 58.03854 170 PHE B O 1
ATOM 2558 N N . ASN B 1 114 ? -16.53200 -12.65400 44.55000 1.000 53.30376 171 ASN B N 1
ATOM 2559 C CA . ASN B 1 114 ? -15.62900 -11.61800 44.04900 1.000 54.56707 171 ASN B CA 1
ATOM 2560 C C . ASN B 1 114 ? -16.41600 -10.43800 43.46900 1.000 52.24837 171 ASN B C 1
ATOM 2561 O O . ASN B 1 114 ? -16.40600 -10.16600 42.26600 1.000 52.44839 171 ASN B O 1
ATOM 2566 N N . SER B 1 115 ? -17.12000 -9.75400 44.37000 1.000 48.54529 172 SER B N 1
ATOM 2567 C CA . SER B 1 115 ? -17.86800 -8.56100 43.99300 1.000 46.27397 172 SER B CA 1
ATOM 2568 C C . SER B 1 115 ? -17.00200 -7.63100 43.15300 1.000 47.67940 172 SER B C 1
ATOM 2569 O O . SER B 1 115 ? -15.83200 -7.39300 43.46400 1.000 48.21368 172 SER B O 1
ATOM 2572 N N . ILE B 1 116 ? -17.59000 -7.10600 42.08000 1.000 54.71445 173 ILE B N 1
ATOM 2573 C CA . ILE B 1 116 ? -16.87800 -6.23900 41.14800 1.000 57.43057 173 ILE B CA 1
ATOM 2574 C C . ILE B 1 116 ? -16.99400 -4.79900 41.62900 1.000 55.87512 173 ILE B C 1
ATOM 2575 O O . ILE B 1 116 ? -15.98500 -4.11800 41.84500 1.000 55.91986 173 ILE B O 1
ATOM 2580 N N . LYS B 1 117 ? -18.22600 -4.33100 41.79300 1.000 49.10589 174 LYS B N 1
ATOM 2581 C CA . LYS B 1 117 ? -18.49600 -2.96900 42.23100 1.000 47.92680 174 LYS B CA 1
ATOM 2582 C C . LYS B 1 117 ? -19.89300 -2.94300 42.84000 1.000 44.99487 174 LYS B C 1
ATOM 2583 O O . LYS B 1 117 ? -20.58300 -3.96300 42.90000 1.000 42.29718 174 LYS B O 1
ATOM 2589 N N . THR B 1 118 ? -20.30900 -1.76100 43.28400 1.000 42.15505 175 THR B N 1
ATOM 2590 C CA . THR B 1 118 ? -21.66200 -1.55700 43.77600 1.000 39.98637 175 THR B CA 1
ATOM 2591 C C . THR B 1 118 ? -22.26400 -0.32600 43.11100 1.000 39.24418 175 THR B C 1
ATOM 2592 O O . THR B 1 118 ? -21.55500 0.57400 42.65600 1.000 39.38893 175 THR B O 1
ATOM 2596 N N . GLN B 1 119 ? -23.59300 -0.30600 43.06100 1.000 45.18436 176 GLN B N 1
ATOM 2597 C CA . GLN B 1 119 ? -24.34700 0.77700 42.44200 1.000 43.13149 176 GLN B CA 1
ATOM 2598 C C . GLN B 1 119 ? -25.56500 1.05400 43.30700 1.000 40.67330 176 GLN B C 1
ATOM 2599 O O . GLN B 1 119 ? -26.33600 0.13700 43.60400 1.000 41.61288 176 GLN B O 1
ATOM 2605 N N . THR B 1 120 ? -25.73600 2.30900 43.70700 1.000 40.23114 177 THR B N 1
ATOM 2606 C CA . THR B 1 120 ? -26.74800 2.69100 44.68300 1.000 38.87571 177 THR B CA 1
ATOM 2607 C C . THR B 1 120 ? -27.79200 3.58900 44.03400 1.000 38.19932 177 THR B C 1
ATOM 2608 O O . 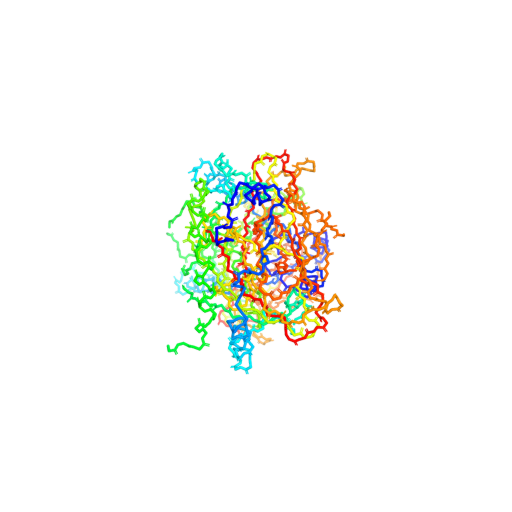THR B 1 120 ? -27.44700 4.55300 43.34300 1.000 38.59410 177 THR B O 1
ATOM 2612 N N . GLN B 1 121 ? -29.06300 3.26900 44.26800 1.000 37.98877 178 GLN B N 1
ATOM 2613 C CA . GLN B 1 121 ? -30.18900 4.04200 43.75800 1.000 40.80752 178 GLN B CA 1
ATOM 2614 C C . GLN B 1 121 ? -31.07100 4.45300 44.92800 1.000 41.53656 178 GLN B C 1
ATOM 2615 O O . GLN B 1 121 ? -31.52600 3.59900 45.69700 1.000 41.49182 178 GLN B O 1
ATOM 2621 N N . LEU B 1 122 ? -31.31000 5.75400 45.05800 1.000 43.18413 179 LEU B N 1
ATOM 2622 C CA . LEU B 1 122 ? -32.29600 6.29200 45.98800 1.000 43.38152 179 LEU B CA 1
ATOM 2623 C C . LEU B 1 122 ? -33.55300 6.62400 45.19400 1.000 44.50797 179 LEU B C 1
ATOM 2624 O O . LEU B 1 122 ? -33.51500 7.46900 44.29300 1.000 46.51610 179 LEU B O 1
ATOM 2629 N N . ALA B 1 123 ? -34.65900 5.96500 45.53000 1.000 38.93362 180 ALA B N 1
ATOM 2630 C CA . ALA B 1 123 ? -35.88900 6.04900 44.75700 1.000 38.42303 180 ALA B CA 1
ATOM 2631 C C . ALA B 1 123 ? -37.03600 6.54200 45.62500 1.000 38.88887 180 ALA B C 1
ATOM 2632 O O . ALA B 1 123 ? -37.11800 6.21300 46.81200 1.000 38.54936 180 ALA B O 1
ATOM 2634 N N . VAL B 1 124 ? -37.92500 7.32600 45.01500 1.000 45.93445 181 VAL B N 1
ATOM 2635 C CA . VAL B 1 124 ? -39.10200 7.86500 45.68800 1.000 47.66624 181 VAL B CA 1
ATOM 2636 C C . VAL B 1 124 ? -40.29100 7.71600 44.74900 1.000 49.83492 181 VAL B C 1
ATOM 2637 O O . VAL B 1 124 ? -40.26800 8.23400 43.62700 1.000 50.60870 181 VAL B O 1
ATOM 2641 N N . TYR B 1 125 ? -41.32100 7.00600 45.19800 1.000 51.88780 182 TYR B N 1
ATOM 2642 C CA . TYR B 1 125 ? -42.58800 6.92900 44.48800 1.000 54.04859 182 TYR B CA 1
ATOM 2643 C C . TYR B 1 125 ? -43.58800 7.88500 45.12800 1.000 55.21715 182 TYR B C 1
ATOM 2644 O O . TYR B 1 125 ? -43.54800 8.14000 46.33500 1.000 54.79868 182 TYR B O 1
ATOM 2653 N N . LEU B 1 126 ? -44.49000 8.40800 44.30800 1.000 52.78264 183 LEU B N 1
ATOM 2654 C CA . LEU B 1 126 ? -45.60500 9.21600 44.77700 1.000 55.10134 183 LEU B CA 1
ATOM 2655 C C . LEU B 1 126 ? -46.90300 8.43900 44.58600 1.000 56.54362 183 LEU B C 1
ATOM 2656 O O . LEU B 1 126 ? -46.92200 7.34200 44.02000 1.000 55.06186 183 LEU B O 1
ATOM 2661 N N . ASN B 1 127 ? -47.99600 9.01900 45.07600 1.000 61.24419 184 ASN B N 1
ATOM 2662 C CA . ASN B 1 127 ? -49.28700 8.34400 45.03200 1.000 63.22337 184 ASN B CA 1
ATOM 2663 C C . ASN B 1 127 ? -49.62400 7.92900 43.60600 1.000 70.93745 184 ASN B C 1
ATOM 2664 O O . ASN B 1 127 ? -49.61900 8.75200 42.68600 1.000 64.89462 184 ASN B O 1
ATOM 2669 N N . GLY B 1 128 ? -49.91000 6.64000 43.42800 1.000 62.91017 185 GLY B N 1
ATOM 2670 C CA . GLY B 1 128 ? -50.22300 6.09200 42.12900 1.000 63.71553 185 GLY B CA 1
ATOM 2671 C C . GLY B 1 128 ? -49.04400 5.53000 41.36700 1.000 59.93087 185 GLY B C 1
ATOM 2672 O O . GLY B 1 128 ? -49.25200 4.83300 40.36400 1.000 59.45187 185 GLY B O 1
ATOM 2673 N N . GLY B 1 129 ? -47.81500 5.80900 41.79700 1.000 67.25280 186 GLY B N 1
ATOM 2674 C CA . GLY B 1 129 ? -46.65900 5.30700 41.09000 1.000 65.03938 186 GLY B CA 1
ATOM 2675 C C . GLY B 1 129 ? -46.57200 3.79600 41.13500 1.000 64.15769 186 GLY B C 1
ATOM 2676 O O . GLY B 1 129 ? -47.10500 3.14100 42.03000 1.000 64.32613 186 GLY B O 1
ATOM 2677 N N . ARG B 1 130 ? -45.89000 3.23000 40.14000 1.000 61.05469 187 ARG B N 1
ATOM 2678 C CA . ARG B 1 130 ? -45.73400 1.78500 40.04800 1.000 59.56767 187 ARG B CA 1
ATOM 2679 C C . ARG B 1 130 ? -44.49800 1.47700 39.20900 1.000 56.10410 187 ARG B C 1
ATOM 2680 O O . ARG B 1 130 ? -43.84100 2.37700 38.67800 1.000 55.60667 187 ARG B O 1
ATOM 2688 N N . TYR B 1 131 ? -44.18900 0.18400 39.09300 1.000 53.67222 188 TYR B N 1
ATOM 2689 C CA . TYR B 1 131 ? -43.04800 -0.28600 38.30200 1.000 51.68514 188 TYR B CA 1
ATOM 2690 C C . TYR B 1 131 ? -43.42300 -1.66800 37.78100 1.000 53.78540 188 TYR B C 1
ATOM 2691 O O . TYR B 1 131 ? -43.55700 -2.60400 38.57200 1.000 54.68024 188 TYR B O 1
ATOM 2700 N N . ILE B 1 132 ? -43.57100 -1.80100 36.46300 1.000 50.38762 189 ILE B N 1
ATOM 2701 C CA . ILE B 1 132 ? -44.08600 -3.03400 35.87900 1.000 51.07981 189 ILE B CA 1
ATOM 2702 C C . ILE B 1 132 ? -43.11100 -4.17700 36.13300 1.000 49.03219 189 ILE B C 1
ATOM 2703 O O . ILE B 1 132 ? -41.95900 -3.95200 36.52200 1.000 47.28462 189 ILE B O 1
ATOM 2708 N N . LYS B 1 133 ? -43.57200 -5.41100 35.92100 1.000 53.46694 190 LYS B N 1
ATOM 2709 C CA . LYS B 1 133 ? -42.72500 -6.58100 36.10700 1.000 52.57472 190 LYS B CA 1
ATOM 2710 C C . LYS B 1 133 ? -41.45600 -6.45500 35.27400 1.000 50.97980 190 LYS B C 1
ATOM 2711 O O . LYS B 1 133 ? -41.49700 -6.07200 34.10300 1.000 51.21404 190 LYS B O 1
ATOM 2717 N N . HIS B 1 134 ? -40.32200 -6.78000 35.89100 1.000 47.13197 191 HIS B N 1
ATOM 2718 C CA . HIS B 1 134 ? -39.03000 -6.58800 35.24400 1.000 49.92178 191 HIS B CA 1
ATOM 2719 C C . HIS B 1 134 ? -37.96700 -7.37000 36.00400 1.000 48.08471 191 HIS B C 1
ATOM 2720 O O . HIS B 1 134 ? -38.22000 -7.92700 37.07600 1.000 45.01329 191 HIS B O 1
ATOM 2727 N N . ARG B 1 135 ? -36.77000 -7.40100 35.42400 1.000 49.19800 192 ARG B N 1
ATOM 2728 C CA . ARG B 1 135 ? -35.57200 -7.89200 36.08600 1.000 48.98482 192 ARG B CA 1
ATOM 2729 C C . ARG B 1 135 ? -34.53200 -6.77900 36.10500 1.000 51.94570 192 ARG B C 1
ATOM 2730 O O . ARG B 1 135 ? -34.44200 -5.97700 35.16900 1.000 51.81937 192 ARG B O 1
ATOM 2738 N N . ASP B 1 136 ? -33.74300 -6.73500 37.17900 1.000 34.34886 193 ASP B N 1
ATOM 2739 C CA . ASP B 1 136 ? -32.75800 -5.67100 37.32900 1.000 36.45963 193 ASP B CA 1
ATOM 2740 C C . ASP B 1 136 ? -31.52600 -5.89500 36.46200 1.000 35.54900 193 ASP B C 1
ATOM 2741 O O . ASP B 1 136 ? -30.87100 -4.92500 36.06400 1.000 37.56240 193 ASP B O 1
ATOM 2746 N N . SER B 1 137 ? -31.19900 -7.14600 36.15400 1.000 52.08519 194 SER B N 1
ATOM 2747 C CA . SER B 1 137 ? -29.97400 -7.45000 35.43400 1.000 45.87129 194 SER B CA 1
ATOM 2748 C C . SER B 1 137 ? -30.12300 -7.16200 33.94300 1.000 42.81303 194 SER B C 1
ATOM 2749 O O . SER B 1 137 ? -31.22700 -7.12900 33.39200 1.000 41.63657 194 SER B O 1
ATOM 2752 N N . PHE B 1 138 ? -28.98100 -6.95500 33.29200 1.000 40.61013 195 PHE B N 1
ATOM 2753 C CA . PHE B 1 138 ? -28.94100 -6.68900 31.86200 1.000 39.88899 195 PHE B CA 1
ATOM 2754 C C . PHE B 1 138 ? -27.57000 -7.08300 31.33500 1.000 42.52089 195 PHE B C 1
ATOM 2755 O O . PHE B 1 138 ? -26.62200 -7.27700 32.10000 1.000 40.24956 195 PHE B O 1
ATOM 2763 N N . TYR B 1 139 ? -27.48000 -7.19900 30.01300 1.000 42.86830 196 TYR B N 1
ATOM 2764 C CA . TYR B 1 139 ? -26.23000 -7.49800 29.32600 1.000 46.42136 196 TYR B CA 1
ATOM 2765 C C . TYR B 1 139 ? -25.84300 -6.29300 28.48000 1.000 46.08974 196 TYR B C 1
ATOM 2766 O O . TYR B 1 139 ? -26.57400 -5.92200 27.55400 1.000 46.59243 196 TYR B O 1
ATOM 2775 N N . SER B 1 140 ? -24.70000 -5.68700 28.79500 1.000 49.21906 197 SER B N 1
ATOM 2776 C CA . SER B 1 140 ? -24.21600 -4.52600 28.06300 1.000 50.78240 197 SER B CA 1
ATOM 2777 C C . SER B 1 140 ? -22.71600 -4.66100 27.84300 1.000 55.93565 197 SER B C 1
ATOM 2778 O O . SER B 1 140 ? -22.03400 -5.44000 28.51400 1.000 56.24095 197 SER B O 1
ATOM 2781 N N . SER B 1 141 ? -22.21000 -3.88100 26.88400 1.000 49.44540 198 SER B N 1
ATOM 2782 C CA . SER B 1 141 ? -20.81200 -3.98200 26.48800 1.000 54.59076 198 SER B CA 1
ATOM 2783 C C . SER B 1 141 ? -19.85200 -3.60100 27.60700 1.000 53.20901 198 SER B C 1
ATOM 2784 O O . SER B 1 141 ? -18.68300 -3.99900 27.56300 1.000 51.66672 198 SER B O 1
ATOM 2787 N N . GLU B 1 142 ? -20.31000 -2.84200 28.60500 1.000 75.91173 199 GLU B N 1
ATOM 2788 C CA . GLU B 1 142 ? -19.40200 -2.37900 29.64900 1.000 78.56205 199 GLU B CA 1
ATOM 2789 C C . GLU B 1 142 ? -18.81200 -3.53900 30.44000 1.000 76.84079 199 GLU B C 1
ATOM 2790 O O . GLU B 1 142 ? -17.66600 -3.45700 30.89900 1.000 78.18043 199 GLU B O 1
ATOM 2796 N N . SER B 1 143 ? -19.56800 -4.62200 30.61100 1.000 67.43177 200 SER B N 1
ATOM 2797 C CA . SER B 1 143 ? -19.12500 -5.77500 31.38300 1.000 65.56312 200 SER B CA 1
ATOM 2798 C C . SER B 1 143 ? -19.31700 -7.03800 30.56000 1.000 65.53417 200 SER B C 1
ATOM 2799 O O . SER B 1 143 ? -20.39500 -7.26000 29.99900 1.000 63.86292 200 SER B O 1
ATOM 2802 N N . LEU B 1 144 ? -18.27000 -7.86400 30.49000 1.000 62.71278 201 LEU B N 1
ATOM 2803 C CA . LEU B 1 144 ? -18.33900 -9.11500 29.74400 1.000 64.39719 201 LEU B CA 1
ATOM 2804 C C . LEU B 1 144 ? -19.22500 -10.15400 30.41900 1.000 61.78372 201 LEU B C 1
ATOM 2805 O O . LEU B 1 144 ? -19.53900 -11.17200 29.79400 1.000 62.59961 201 LEU B O 1
ATOM 2810 N N . THR B 1 145 ? -19.62700 -9.92600 31.66400 1.000 56.94104 202 THR B N 1
ATOM 2811 C CA . THR B 1 145 ? -20.58100 -10.77600 32.36000 1.000 54.98554 202 THR B CA 1
ATOM 2812 C C . THR B 1 145 ? -21.88000 -10.01000 32.57600 1.000 50.79293 202 THR B C 1
ATOM 2813 O O . THR B 1 145 ? -21.95800 -8.79700 32.36300 1.000 51.00348 202 THR B O 1
ATOM 2817 N N . ILE B 1 146 ? -22.91200 -10.74000 33.00300 1.000 54.59339 203 ILE B N 1
ATOM 2818 C CA . ILE B 1 146 ? -24.18400 -10.09900 33.30100 1.000 49.91914 203 ILE B CA 1
ATOM 2819 C C . ILE B 1 146 ? -23.97000 -9.05100 34.38300 1.000 48.13998 203 ILE B C 1
ATOM 2820 O O . ILE B 1 146 ? -23.19700 -9.24900 35.33100 1.000 46.63980 203 ILE B O 1
ATOM 2825 N N . SER B 1 147 ? -24.65200 -7.92200 34.24100 1.000 60.48620 204 SER B N 1
ATOM 2826 C CA . SER B 1 147 ? -24.57600 -6.86200 35.23000 1.000 61.00205 204 SER B CA 1
ATOM 2827 C C . SER B 1 147 ? -25.53900 -7.13800 36.37900 1.000 57.78061 204 SER B C 1
ATOM 2828 O O . SER B 1 147 ? -26.57400 -7.79000 36.20900 1.000 56.88314 204 SER B O 1
ATOM 2831 N N . ARG B 1 148 ? -25.18900 -6.62300 37.55900 1.000 42.97884 205 ARG B N 1
ATOM 2832 C CA . ARG B 1 148 ? -26.08000 -6.68200 38.71100 1.000 41.28127 205 ARG B CA 1
ATOM 2833 C C . ARG B 1 148 ? -26.41800 -8.09100 39.17500 1.000 42.27086 205 ARG B C 1
ATOM 2834 O O . ARG B 1 148 ? -27.46800 -8.61800 38.80800 1.000 43.06569 205 ARG B O 1
ATOM 2842 N N . ARG B 1 149 ? -25.50300 -8.75500 39.88200 1.000 41.13914 206 ARG B N 1
ATOM 2843 C CA . ARG B 1 149 ? -25.80500 -10.08900 40.39600 1.000 42.43667 206 ARG B CA 1
ATOM 2844 C C . ARG B 1 149 ? -26.75200 -10.06900 41.59900 1.000 40.19692 206 ARG B C 1
ATOM 2845 O O . ARG B 1 149 ? -27.69500 -10.86800 41.64800 1.000 40.60750 206 ARG B O 1
ATOM 2853 N N . ILE B 1 150 ? -26.52900 -9.19100 42.57900 1.000 40.51538 207 ILE B N 1
ATOM 2854 C CA . ILE B 1 150 ? -27.32600 -9.16900 43.80300 1.000 39.38630 207 ILE B CA 1
ATOM 2855 C C . ILE B 1 150 ? -28.06000 -7.83800 43.91300 1.000 38.45198 207 ILE B C 1
ATOM 2856 O O . ILE B 1 150 ? -27.51600 -6.78600 43.56000 1.000 38.81781 207 ILE B O 1
ATOM 2861 N N . THR B 1 151 ? -29.29300 -7.89000 44.41900 1.000 35.55163 208 THR B N 1
ATOM 2862 C CA . THR B 1 151 ? -30.10500 -6.71100 44.68000 1.000 34.80680 208 THR B CA 1
ATOM 2863 C C . THR B 1 151 ? -30.40500 -6.62900 46.17100 1.000 34.71995 208 THR B C 1
ATOM 2864 O O . THR B 1 151 ? -30.93000 -7.58300 46.75300 1.000 35.24370 208 THR B O 1
ATOM 2868 N N . MET B 1 152 ? -30.07200 -5.49400 46.78400 1.000 34.69363 209 MET B N 1
ATOM 2869 C CA . MET B 1 152 ? -30.36700 -5.23600 48.19100 1.000 34.52519 209 MET B CA 1
ATOM 2870 C C . MET B 1 152 ? -31.16500 -3.94300 48.28500 1.000 34.96735 209 MET B C 1
ATOM 2871 O O . MET B 1 152 ? -30.66600 -2.87600 47.91300 1.000 35.80166 209 MET B O 1
ATOM 2876 N N . ILE B 1 153 ? -32.39700 -4.03800 48.78300 1.000 36.15170 210 ILE B N 1
ATOM 2877 C CA . ILE B 1 153 ? -33.30200 -2.89900 48.88400 1.000 35.81745 210 ILE B CA 1
ATOM 2878 C C . ILE B 1 153 ? -33.60900 -2.65000 50.35400 1.000 36.18065 210 ILE B C 1
ATOM 2879 O O . ILE B 1 153 ? -33.95400 -3.58300 51.08800 1.000 37.33342 210 ILE B O 1
ATOM 2884 N N . TYR B 1 154 ? -33.49600 -1.39100 50.77400 1.000 35.19896 211 TYR B N 1
ATOM 2885 C CA . TYR B 1 154 ? -33.78200 -0.97600 52.14300 1.000 34.73838 211 TYR B CA 1
ATOM 2886 C C . TYR B 1 154 ? -34.95800 -0.01000 52.12000 1.000 36.85179 211 TYR B C 1
ATOM 2887 O O . TYR B 1 154 ? -34.90900 1.01400 51.43000 1.000 37.18867 211 TYR B O 1
ATOM 2896 N N . TYR B 1 155 ? -36.00800 -0.33600 52.87000 1.000 39.08890 212 TYR B N 1
ATOM 2897 C CA . TYR B 1 155 ? -37.23600 0.44900 52.88900 1.000 41.74448 212 TYR B CA 1
ATOM 2898 C C . TYR B 1 155 ? -37.28700 1.32700 54.13200 1.000 45.12383 212 TYR B C 1
ATOM 2899 O O . TYR B 1 155 ? -36.84300 0.92300 55.21000 1.000 45.48440 212 TYR B O 1
ATOM 2908 N N . VAL B 1 156 ? -37.82600 2.53700 53.96900 1.000 47.09512 213 VAL B N 1
ATOM 2909 C CA . VAL B 1 156 ? -37.82200 3.54200 55.02700 1.000 50.05074 213 VAL B CA 1
ATOM 2910 C C . VAL B 1 156 ? -39.22600 4.10100 55.22700 1.000 53.50115 213 VAL B C 1
ATOM 2911 O O . VAL B 1 156 ? -39.39700 5.24400 55.66400 1.000 55.39612 213 VAL B O 1
ATOM 2915 N N . ASN B 1 157 ? -40.24400 3.30400 54.91800 1.000 49.71912 214 ASN B N 1
ATOM 2916 C CA . ASN B 1 157 ? -41.62900 3.77100 54.96500 1.000 52.33785 214 ASN B CA 1
ATOM 2917 C C . ASN B 1 157 ? -42.15200 3.62400 56.38800 1.000 53.95647 214 ASN B C 1
ATOM 2918 O O . ASN B 1 157 ? -42.54000 2.53300 56.81300 1.000 53.25375 214 ASN B O 1
ATOM 2923 N N . LYS B 1 158 ? -42.16800 4.73200 57.12500 1.000 66.05002 215 LYS B N 1
ATOM 2924 C CA . LYS B 1 158 ? -42.61500 4.71100 58.51000 1.000 69.43201 215 LYS B CA 1
ATOM 2925 C C . LYS B 1 158 ? -44.12900 4.55500 58.58300 1.000 71.59543 215 LYS B C 1
ATOM 2926 O O . LYS B 1 158 ? -44.87400 5.19000 57.83200 1.000 72.41658 215 LYS B O 1
ATOM 2932 N N . ASP B 1 159 ? -44.58300 3.69900 59.49900 1.000 79.92274 216 ASP B N 1
ATOM 2933 C CA . ASP B 1 159 ? -46.01000 3.52500 59.77300 1.000 82.92310 216 ASP B CA 1
ATOM 2934 C C . ASP B 1 159 ? -46.77200 3.09000 58.52300 1.000 81.75454 216 ASP B C 1
ATOM 2935 O O . ASP B 1 159 ? -47.87700 3.56400 58.24900 1.000 84.73121 216 ASP B O 1
ATOM 2940 N N . TRP B 1 160 ? -46.18300 2.17400 57.75800 1.000 65.24203 217 TRP B N 1
ATOM 2941 C CA . TRP B 1 160 ? -46.86800 1.61100 56.60000 1.000 62.56013 217 TRP B CA 1
ATOM 2942 C C . TRP B 1 160 ? -47.96400 0.66400 57.07700 1.000 64.34719 217 TRP B C 1
ATOM 2943 O O . TRP B 1 160 ? -47.69800 -0.26600 57.84600 1.000 63.35496 217 TRP B O 1
ATOM 2954 N N . LYS B 1 161 ? -49.19300 0.90200 56.62800 1.000 69.66888 218 LYS B N 1
ATOM 2955 C CA . LYS B 1 161 ? -50.33800 0.08700 57.00300 1.000 73.70884 218 LYS B CA 1
ATOM 2956 C C . LYS B 1 161 ? -50.85300 -0.68100 55.79200 1.000 73.27457 218 LYS B C 1
ATOM 2957 O O . LYS B 1 161 ? -50.75100 -0.21600 54.65300 1.000 71.54016 218 LYS B O 1
ATOM 2963 N N . LYS B 1 162 ? -51.40200 -1.86800 56.04700 1.000 84.86281 219 LYS B N 1
ATOM 2964 C CA . LYS B 1 162 ? -52.04000 -2.64300 54.99000 1.000 85.96294 219 LYS B CA 1
ATOM 2965 C C . LYS B 1 162 ? -53.07900 -1.78700 54.27800 1.000 88.50272 219 LYS B C 1
ATOM 2966 O O . LYS B 1 162 ? -53.78500 -0.99000 54.90100 1.000 90.93985 219 LYS B O 1
ATOM 2972 N N . GLY B 1 163 ? -53.16900 -1.95900 52.96100 1.000 73.33511 220 GLY B N 1
ATOM 2973 C CA . GLY B 1 163 ? -53.99100 -1.10800 52.13400 1.000 75.61170 220 GLY B CA 1
ATOM 2974 C C . GLY B 1 163 ? -53.28300 0.11300 51.59200 1.000 73.77727 220 GLY B C 1
ATOM 2975 O O . GLY B 1 163 ? -53.80700 0.75800 50.67300 1.000 75.27745 220 GLY B O 1
ATOM 2976 N N . ASP B 1 164 ? -52.11200 0.45500 52.13300 1.000 73.00875 221 ASP B N 1
ATOM 2977 C CA . ASP B 1 164 ? -51.33300 1.56400 51.60000 1.000 71.42172 221 ASP B CA 1
ATOM 2978 C C . ASP B 1 164 ? -50.74900 1.25300 50.22900 1.000 69.05828 221 ASP B C 1
ATOM 2979 O O . ASP B 1 164 ? -50.33100 2.17700 49.52400 1.000 68.81351 221 ASP B O 1
ATOM 2984 N N . GLY B 1 165 ? -50.70800 -0.01600 49.83800 1.000 64.74987 222 GLY B N 1
ATOM 2985 C CA . GLY B 1 165 ? -50.12600 -0.38000 48.56700 1.000 61.91795 222 GLY B CA 1
ATOM 2986 C C . GLY B 1 165 ? -48.62000 -0.17400 48.55900 1.000 57.83325 222 GLY B C 1
ATOM 2987 O O . GLY B 1 165 ? -47.98100 0.08100 49.58100 1.000 56.68311 222 GLY B O 1
ATOM 2988 N N . GLY B 1 166 ? -48.05400 -0.29300 47.36100 1.000 56.80155 223 GLY B N 1
ATOM 2989 C CA . GLY B 1 166 ? -46.62900 -0.12800 47.18400 1.000 53.27218 223 GLY B CA 1
ATOM 2990 C C . GLY B 1 166 ? -45.79900 -1.35000 47.49400 1.000 51.34300 223 GLY B C 1
ATOM 2991 O O . GLY B 1 166 ? -44.57300 -1.23300 47.60600 1.000 47.65835 223 GLY B O 1
ATOM 2992 N N . GLU B 1 167 ? -46.42000 -2.51800 47.63700 1.000 53.82751 224 GLU B N 1
ATOM 2993 C CA . GLU B 1 167 ? -45.67000 -3.72800 47.92000 1.000 52.50103 224 GLU B CA 1
ATOM 2994 C C . GLU B 1 167 ? -44.77800 -4.09600 46.73700 1.000 48.06366 224 GLU B C 1
ATOM 2995 O O . GLU B 1 167 ? -45.02200 -3.70600 45.59100 1.000 46.98458 224 GLU B O 1
ATOM 3001 N N . LEU B 1 168 ? -43.73100 -4.86000 47.03100 1.000 50.29287 225 LEU B N 1
ATOM 3002 C CA . LEU B 1 168 ? -42.86700 -5.43500 46.00300 1.000 49.56647 225 LEU B CA 1
ATOM 3003 C C . LEU B 1 168 ? -43.34800 -6.86000 45.75100 1.000 51.85885 225 LEU B C 1
ATOM 3004 O O . LEU B 1 168 ? -43.09500 -7.76500 46.55200 1.000 53.54589 225 LEU B O 1
ATOM 3009 N N . ARG B 1 169 ? -44.05200 -7.05700 44.64100 1.000 46.09237 226 ARG B N 1
ATOM 3010 C CA . ARG B 1 169 ? -44.53000 -8.38100 44.25700 1.000 47.73204 226 ARG B CA 1
ATOM 3011 C C . ARG B 1 169 ? -43.36200 -9.16300 43.67100 1.000 48.16104 226 ARG B C 1
ATOM 3012 O O . ARG B 1 169 ? -42.85100 -8.81900 42.60000 1.000 47.78731 226 ARG B O 1
ATOM 3020 N N . LEU B 1 170 ? -42.93600 -10.21000 44.37100 1.000 50.97453 227 LEU B N 1
ATOM 3021 C CA . LEU B 1 170 ? -41.76400 -10.99500 43.99500 1.000 51.10086 227 LEU B CA 1
ATOM 3022 C C . LEU B 1 170 ? -42.23600 -12.32800 43.42800 1.000 55.56456 227 LEU B C 1
ATOM 3023 O O . LEU B 1 170 ? -42.77500 -13.16500 44.16000 1.000 58.97023 227 LEU B O 1
ATOM 3028 N N . TYR B 1 171 ? -42.03100 -12.52200 42.12800 1.000 57.33056 228 TYR B N 1
ATOM 3029 C CA . TYR B 1 171 ? -42.43100 -13.75600 41.46500 1.000 61.83899 228 TYR B CA 1
ATOM 3030 C C . TYR B 1 171 ? -41.36700 -14.82400 41.68000 1.000 64.26297 228 TYR B C 1
ATOM 3031 O O . TYR B 1 171 ? -40.18500 -14.60200 41.40300 1.000 62.35748 228 TYR B O 1
ATOM 3040 N N . THR B 1 172 ? -41.79100 -15.98500 42.17300 1.000 75.45905 229 THR B N 1
ATOM 3041 C CA . THR B 1 172 ? -40.87900 -17.05100 42.56600 1.000 78.34887 229 THR B CA 1
ATOM 3042 C C . THR B 1 172 ? -40.78800 -18.08700 41.45300 1.000 84.61278 229 THR B C 1
ATOM 3043 O O . THR B 1 172 ? -41.79100 -18.71800 41.10300 1.000 86.04190 229 THR B O 1
ATOM 3047 N N . ASN B 1 173 ? -39.58900 -18.25800 40.89800 1.000 107.26812 230 ASN B N 1
ATOM 3048 C CA . ASN B 1 173 ? -39.35900 -19.29400 39.90000 1.000 108.76304 230 ASN B CA 1
ATOM 3049 C C . ASN B 1 173 ? -37.86500 -19.50000 39.68000 1.000 107.43657 230 ASN B C 1
ATOM 3050 O O . ASN B 1 173 ? -37.14200 -18.54300 39.38900 1.000 105.94955 230 ASN B O 1
ATOM 3052 N N . ASN B 1 174 ? -37.39800 -20.73800 39.81500 1.000 100.87788 231 ASN B N 1
ATOM 3053 C CA . ASN B 1 174 ? -36.00000 -21.06900 39.55100 1.000 100.20412 231 ASN B CA 1
ATOM 3054 C C . ASN B 1 174 ? -35.63500 -20.75400 38.10300 1.000 99.35665 231 ASN B C 1
ATOM 3055 O O . ASN B 1 174 ? -34.82400 -19.86800 37.83600 1.000 96.44314 231 ASN B O 1
ATOM 3060 N N . GLU B 1 188 ? -46.89900 -17.69500 40.59300 1.000 96.20890 245 GLU B N 1
ATOM 3061 C CA . GLU B 1 188 ? -46.49200 -17.88000 41.98300 1.000 92.83481 245 GLU B CA 1
ATOM 3062 C C . GLU B 1 188 ? -45.64900 -16.69200 42.43600 1.000 89.86341 245 GLU B C 1
ATOM 3063 O O . GLU B 1 188 ? -44.55300 -16.46700 41.92200 1.000 87.60787 245 GLU B O 1
ATOM 3069 N N . PHE B 1 189 ? -46.16600 -15.93500 43.40100 1.000 73.43512 246 PHE B N 1
ATOM 3070 C CA . PHE B 1 189 ? -45.51200 -14.71400 43.84500 1.000 66.19478 246 PHE B CA 1
ATOM 3071 C C . PHE B 1 189 ? -45.79400 -14.50100 45.32500 1.000 61.31261 246 PHE B C 1
ATOM 3072 O O . PHE B 1 189 ? -46.62300 -15.18700 45.92900 1.000 62.31273 246 PHE B O 1
ATOM 3080 N N . ILE B 1 190 ? -45.09000 -13.53100 45.90400 1.000 62.87596 247 ILE B N 1
ATOM 3081 C CA . ILE B 1 190 ? -45.30100 -13.11600 47.28700 1.000 61.45737 247 ILE B CA 1
ATOM 3082 C C . ILE B 1 190 ? -45.20600 -11.59900 47.33900 1.000 59.78085 247 ILE B C 1
ATOM 3083 O O . ILE B 1 190 ? -44.25400 -11.01200 46.81500 1.000 57.24634 247 ILE B O 1
ATOM 3088 N N . ASP B 1 191 ? -46.19400 -10.96200 47.96300 1.000 62.39695 248 ASP B N 1
ATOM 3089 C CA . ASP B 1 191 ? -46.21400 -9.50800 48.10900 1.000 61.83110 248 ASP B CA 1
ATOM 3090 C C . ASP B 1 191 ? -45.45600 -9.13900 49.37900 1.000 57.92273 248 ASP B C 1
ATOM 3091 O O . ASP B 1 191 ? -45.88800 -9.46800 50.48900 1.000 59.68874 248 ASP B O 1
ATOM 3096 N N . ILE B 1 192 ? -44.33300 -8.44600 49.21700 1.000 53.26165 249 ILE B N 1
ATOM 3097 C CA . ILE B 1 192 ? -43.46800 -8.06400 50.32700 1.000 48.17946 249 ILE B CA 1
ATOM 3098 C C . ILE B 1 192 ? -43.80900 -6.63600 50.72700 1.000 46.69244 249 ILE B C 1
ATOM 3099 O O . ILE B 1 192 ? -43.67300 -5.70600 49.92300 1.000 42.64985 249 ILE B O 1
ATOM 3104 N N . GLU B 1 193 ? -44.25200 -6.46200 51.96500 1.000 56.63837 250 GLU B N 1
ATOM 3105 C CA . GLU B 1 193 ? -44.61900 -5.13500 52.44800 1.000 59.12551 250 GLU B CA 1
ATOM 3106 C C . GLU B 1 193 ? -43.36900 -4.27800 52.59100 1.000 56.10410 250 GLU B C 1
ATOM 3107 O O . GLU B 1 193 ? -42.36100 -4.74600 53.13800 1.000 53.77750 250 GLU B O 1
ATOM 3113 N N . PRO B 1 194 ? -43.37500 -3.01400 52.11800 1.000 48.62425 251 PRO B N 1
ATOM 3114 C CA . PRO B 1 194 ? -42.18500 -2.17200 52.15800 1.000 45.85023 251 PRO B CA 1
ATOM 3115 C C . PRO B 1 194 ? -42.03000 -1.41800 53.48200 1.000 46.20028 251 PRO B C 1
ATOM 3116 O O . PRO B 1 194 ? -41.82300 -0.20000 53.51400 1.000 45.78707 251 PRO B O 1
ATOM 3120 N N . ILE B 1 195 ? -42.13200 -2.15300 54.59500 1.000 52.91950 252 ILE B N 1
ATOM 3121 C CA . ILE B 1 195 ? -42.08700 -1.52900 55.91500 1.000 54.12228 252 ILE B CA 1
ATOM 3122 C C . ILE B 1 195 ? -40.68500 -0.99300 56.18600 1.000 52.38786 252 ILE B C 1
ATOM 3123 O O . ILE B 1 195 ? -39.68700 -1.45500 55.62800 1.000 51.30352 252 ILE B O 1
ATOM 3128 N N . ALA B 1 196 ? -40.61500 0.00700 57.06300 1.000 43.80525 253 ALA B N 1
ATOM 3129 C CA . ALA B 1 196 ? -39.34300 0.65200 57.35800 1.000 40.59434 253 ALA B CA 1
ATOM 3130 C C . ALA B 1 196 ? -38.37600 -0.32000 58.02900 1.000 40.43643 253 ALA B C 1
ATOM 3131 O O . ALA B 1 196 ? -38.77900 -1.24200 58.74100 1.000 41.52340 253 ALA B O 1
ATOM 3133 N N . ASP B 1 197 ? -37.08500 -0.10100 57.78600 1.000 43.19465 254 ASP B N 1
ATOM 3134 C CA . ASP B 1 197 ? -35.99000 -0.88000 58.35800 1.000 41.39444 254 ASP B CA 1
ATOM 3135 C C . ASP B 1 197 ? -35.93500 -2.30400 57.82000 1.000 40.09954 254 ASP B C 1
ATOM 3136 O O . ASP B 1 197 ? -35.16000 -3.12300 58.33400 1.000 39.56001 254 ASP B O 1
ATOM 3141 N N . ARG B 1 198 ? -36.73000 -2.62700 56.80400 1.000 39.17049 255 ARG B N 1
ATOM 3142 C CA . ARG B 1 198 ? -36.71800 -3.95200 56.20000 1.000 38.30459 255 ARG B CA 1
ATOM 3143 C C . ARG B 1 198 ? -35.72400 -3.97800 55.04500 1.000 37.61504 255 ARG B C 1
ATOM 3144 O O . ARG B 1 198 ? -35.79200 -3.14000 54.13900 1.000 36.51227 255 ARG B O 1
ATOM 3152 N N . LEU B 1 199 ? -34.80500 -4.93700 55.08400 1.000 38.10983 256 LEU B N 1
ATOM 3153 C CA . LEU B 1 199 ? -33.80500 -5.12100 54.04000 1.000 37.75979 256 LEU B CA 1
ATOM 3154 C C . LEU B 1 199 ? -34.15400 -6.37300 53.24700 1.000 37.83612 256 LEU B C 1
ATOM 3155 O O . LEU B 1 199 ? -34.21000 -7.47200 53.80900 1.000 38.35723 256 LEU B O 1
ATOM 3160 N N . LEU B 1 200 ? -34.38700 -6.20300 51.95100 1.000 39.73371 257 LEU B N 1
ATOM 3161 C CA . LEU B 1 200 ? -34.71300 -7.30300 51.05300 1.000 39.67581 257 LEU B CA 1
ATOM 3162 C C . LEU B 1 200 ? -33.51200 -7.59900 50.16700 1.000 38.40460 257 LEU B C 1
ATOM 3163 O O . LEU B 1 200 ? -32.91700 -6.68100 49.59300 1.000 37.03865 257 LEU B O 1
ATOM 3168 N N . ILE B 1 201 ? -33.16600 -8.87800 50.05700 1.000 34.63573 258 ILE B N 1
ATOM 3169 C CA . I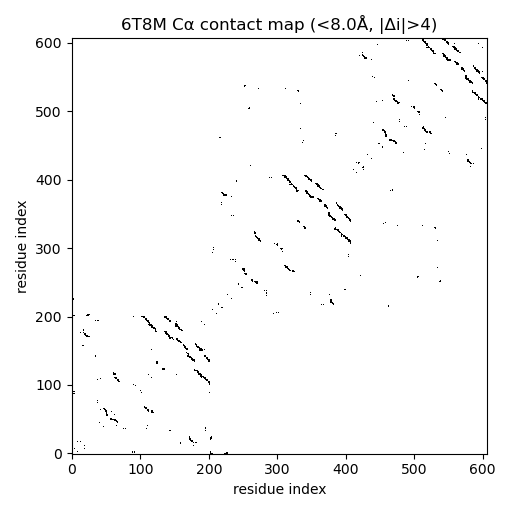LE B 1 201 ? -32.04300 -9.33200 49.24700 1.000 35.74639 258 ILE B CA 1
ATOM 3170 C C . ILE B 1 201 ? -32.54800 -10.42900 48.32300 1.000 36.24119 258 ILE B C 1
ATOM 3171 O O . ILE B 1 201 ? -33.17300 -11.39000 48.78300 1.000 37.84401 258 ILE B O 1
ATOM 3176 N N . PHE B 1 202 ? -32.28500 -10.28600 47.02600 1.000 43.38941 259 PHE B N 1
ATOM 3177 C CA . PHE B 1 202 ? -32.65900 -11.31900 46.07100 1.000 43.23676 259 PHE B CA 1
ATOM 3178 C C . PHE B 1 202 ? -31.66200 -11.33200 44.92100 1.000 41.61552 259 PHE B C 1
ATOM 3179 O O . PHE B 1 202 ? -30.86100 -10.41000 44.74700 1.000 39.98111 259 PHE B O 1
ATOM 3187 N N . LEU B 1 203 ? -31.72500 -12.40500 44.13500 1.000 39.81267 260 LEU B N 1
ATOM 3188 C CA . LEU B 1 203 ? -30.80600 -12.61700 43.02200 1.000 40.60487 260 LEU B CA 1
ATOM 3189 C C . LEU B 1 203 ? -31.32200 -11.85400 41.81000 1.000 42.08136 260 LEU B C 1
ATOM 3190 O O . LEU B 1 203 ? -32.39000 -12.16900 41.27400 1.000 42.58405 260 LEU B O 1
ATOM 3195 N N . SER B 1 204 ? -30.56000 -10.85500 41.37300 1.000 40.84174 261 SER B N 1
ATOM 3196 C CA . SER B 1 204 ? -31.03700 -9.97500 40.31400 1.000 41.56814 261 SER B CA 1
ATOM 3197 C C . SER B 1 204 ? -31.28600 -10.69000 38.99400 1.000 43.94737 261 SER B C 1
ATOM 3198 O O . SER B 1 204 ? -32.31500 -10.40600 38.35600 1.000 45.74496 261 SER B O 1
ATOM 3201 N N . PRO B 1 205 ? -30.41900 -11.58900 38.52100 1.000 41.91818 262 PRO B N 1
ATOM 3202 C CA . PRO B 1 205 ? -30.61400 -12.14400 37.17200 1.000 43.85789 262 PRO B CA 1
ATOM 3203 C C . PRO B 1 205 ? -31.89100 -12.94600 37.00000 1.000 46.70297 262 PRO B C 1
ATOM 3204 O O . PRO B 1 205 ? -32.35300 -13.09800 35.86300 1.000 48.34527 262 PRO B O 1
ATOM 3208 N N . PHE B 1 206 ? -32.48300 -13.45400 38.07800 1.000 46.02920 263 PHE B N 1
ATOM 3209 C CA . PHE B 1 206 ? -33.45600 -14.53100 37.96300 1.000 48.32158 263 PHE B CA 1
ATOM 3210 C C . PHE B 1 206 ? -34.85500 -14.19500 38.45100 1.000 47.52149 263 PHE B C 1
ATOM 3211 O O . PHE B 1 206 ? -35.81800 -14.75000 37.91600 1.000 47.62413 263 PHE B O 1
ATOM 3219 N N . LEU B 1 207 ? -35.00600 -13.31600 39.43500 1.000 52.23258 264 LEU B N 1
ATOM 3220 C CA . LEU B 1 207 ? -36.30300 -13.06500 40.04900 1.000 52.16152 264 LEU B CA 1
ATOM 3221 C C . LEU B 1 207 ? -36.95900 -11.84500 39.41200 1.000 50.82188 264 LEU B C 1
ATOM 3222 O O . LEU B 1 207 ? -36.41300 -10.73800 39.47000 1.000 47.91364 264 LEU B O 1
ATOM 3227 N N . GLU B 1 208 ? -38.12600 -12.05500 38.80900 1.000 52.79317 265 GLU B N 1
ATOM 3228 C CA . GLU B 1 208 ? -38.94700 -10.95900 38.31900 1.000 53.04320 265 GLU B CA 1
ATOM 3229 C C . GLU B 1 208 ? -39.71400 -10.33200 39.47700 1.000 52.11414 265 GLU B C 1
ATOM 3230 O O . GLU B 1 208 ? -40.01000 -10.98800 40.48000 1.000 53.11426 265 GLU B O 1
ATOM 3236 N N . HIS B 1 209 ? -40.03800 -9.05100 39.33300 1.000 45.72917 266 HIS B N 1
ATOM 3237 C CA . HIS B 1 209 ? -40.70400 -8.33500 40.41300 1.000 44.53166 266 HIS B CA 1
ATOM 3238 C C . HIS B 1 209 ? -41.28200 -7.03400 39.88100 1.000 43.46311 266 HIS B C 1
ATOM 3239 O O . HIS B 1 209 ? -40.83500 -6.50500 38.85900 1.000 41.79975 266 HIS B O 1
ATOM 3246 N N . GLU B 1 210 ? -42.28600 -6.52900 40.59500 1.000 52.18257 267 GLU B N 1
ATOM 3247 C CA . GLU B 1 210 ? -42.92900 -5.27000 40.25200 1.000 52.90371 267 GLU B CA 1
ATOM 3248 C C . GLU B 1 210 ? -43.34600 -4.56700 41.53600 1.000 52.79844 267 GLU B C 1
ATOM 3249 O O . GLU B 1 210 ? -43.55900 -5.20800 42.57000 1.000 52.81686 267 GLU B O 1
ATOM 3255 N N . VAL B 1 211 ? -43.45900 -3.24600 41.46000 1.000 49.58489 268 VAL B N 1
ATOM 3256 C CA . VAL B 1 211 ? -43.92300 -2.43100 42.57600 1.000 51.16140 268 VAL B CA 1
ATOM 3257 C C . VAL B 1 211 ? -45.40100 -2.14000 42.36000 1.000 53.35903 268 VAL B C 1
ATOM 3258 O O . VAL B 1 211 ? -45.77400 -1.45800 41.39700 1.000 54.80131 268 VAL B O 1
ATOM 3262 N N . LEU B 1 212 ? -46.24400 -2.65400 43.25100 1.000 59.38870 269 LEU B N 1
ATOM 3263 C CA . LEU B 1 212 ? -47.67400 -2.42100 43.14300 1.000 61.41263 269 LEU B CA 1
ATOM 3264 C C . LEU B 1 212 ? -47.98700 -0.94200 43.36300 1.000 62.79174 269 LEU B C 1
ATOM 3265 O O . LEU B 1 212 ? -47.21200 -0.19400 43.96600 1.000 60.99416 269 LEU B O 1
ATOM 3270 N N . GLN B 1 213 ? -49.14400 -0.52500 42.85200 1.000 57.47268 270 GLN B N 1
ATOM 3271 C CA . GLN B 1 213 ? -49.52700 0.87900 42.89700 1.000 59.47029 270 GLN B CA 1
ATOM 3272 C C . GLN B 1 213 ? -49.48800 1.40600 44.32400 1.000 60.65727 270 GLN B C 1
ATOM 3273 O O . GLN B 1 213 ? -49.99500 0.76900 45.25200 1.000 61.90742 270 GLN B O 1
ATOM 3279 N N . CYS B 1 214 ? -48.88500 2.57600 44.49700 1.000 60.18353 271 CYS B N 1
ATOM 3280 C CA . CYS B 1 214 ? -48.74700 3.19300 45.80800 1.000 61.84952 271 CYS B CA 1
ATOM 3281 C C . CYS B 1 214 ? -49.99800 4.00600 46.12600 1.000 67.60284 271 CYS B C 1
ATOM 3282 O O . CYS B 1 214 ? -50.32400 4.95800 45.40900 1.000 70.71901 271 CYS B O 1
ATOM 3285 N N . ASN B 1 215 ? -50.69300 3.62800 47.19800 1.000 68.79509 272 ASN B N 1
ATOM 3286 C CA . ASN B 1 215 ? -51.80400 4.41000 47.72100 1.000 61.78636 272 ASN B CA 1
ATOM 3287 C C . ASN B 1 215 ? -51.35600 5.39000 48.80000 1.000 61.86531 272 ASN B C 1
ATOM 3288 O O . ASN B 1 215 ? -52.19300 5.90000 49.55400 1.000 64.97621 272 ASN B O 1
ATOM 3293 N N . PHE B 1 216 ? -50.05500 5.65700 48.88700 1.000 61.24945 273 PHE B N 1
ATOM 3294 C CA . PHE B 1 216 ? -49.50600 6.59600 49.85300 1.000 61.23366 273 PHE B CA 1
ATOM 3295 C C . PHE B 1 216 ? -48.28200 7.25100 49.22900 1.000 58.89654 273 PHE B C 1
ATOM 3296 O O . PHE B 1 216 ? -47.82200 6.85600 48.15500 1.000 57.17264 273 PHE B O 1
ATOM 3304 N N . GLU B 1 217 ? -47.74700 8.25700 49.91700 1.000 57.08053 274 GLU B N 1
ATOM 3305 C CA . GLU B 1 217 ? -46.52900 8.91500 49.46300 1.000 55.31716 274 GLU B CA 1
ATOM 3306 C C . GLU B 1 217 ? -45.93000 9.68700 50.62600 1.000 55.70142 274 GLU B C 1
ATOM 3307 O O . GLU B 1 217 ? -46.67000 10.14100 51.50600 1.000 58.33331 274 GLU B O 1
ATOM 3313 N N . PRO B 1 218 ? -44.59700 9.85100 50.66600 1.000 58.68072 275 PRO B N 1
ATOM 3314 C CA . PRO B 1 218 ? -43.64400 9.24800 49.72600 1.000 55.69615 275 PRO B CA 1
ATOM 3315 C C . PRO B 1 218 ? -43.29400 7.80400 50.07700 1.000 53.86698 275 PRO B C 1
ATOM 3316 O O . PRO B 1 218 ? -43.23000 7.45300 51.25400 1.000 54.14333 275 PRO B O 1
ATOM 3320 N N . ARG B 1 219 ? -43.07500 6.98000 49.05500 1.000 52.64052 276 ARG B N 1
ATOM 3321 C CA . ARG B 1 219 ? -42.64400 5.59600 49.22500 1.000 52.24311 276 ARG B CA 1
ATOM 3322 C C . ARG B 1 219 ? -41.15300 5.54400 48.90900 1.000 51.56671 276 ARG B C 1
ATOM 3323 O O . ARG B 1 219 ? -40.75700 5.61600 47.74000 1.000 50.41394 276 ARG B O 1
ATOM 3331 N N . ILE B 1 220 ? -40.33100 5.42700 49.94900 1.000 42.66301 277 ILE B N 1
ATOM 3332 C CA . ILE B 1 220 ? -38.88800 5.61400 49.84900 1.000 42.09978 277 ILE B CA 1
ATOM 3333 C C . ILE B 1 220 ? -38.20400 4.26100 49.96600 1.000 39.21523 277 ILE B C 1
ATOM 3334 O O . ILE B 1 220 ? -38.54500 3.45700 50.84200 1.000 37.81243 277 ILE B O 1
ATOM 3339 N N . ALA B 1 221 ? -37.23300 4.01600 49.08800 1.000 45.02908 278 ALA B N 1
ATOM 3340 C CA . ALA B 1 221 ? -36.43500 2.80000 49.12700 1.000 44.43427 278 ALA B CA 1
ATOM 3341 C C . ALA B 1 221 ? -35.03800 3.11300 48.61300 1.000 42.28928 278 ALA B C 1
ATOM 3342 O O . ALA B 1 221 ? -34.88200 3.83200 47.62200 1.000 42.36561 278 ALA B O 1
ATOM 3344 N N . ILE B 1 222 ? -34.03100 2.57400 49.29400 1.000 37.62030 279 ILE B N 1
ATOM 3345 C CA . ILE B 1 222 ? -32.63200 2.74300 48.91400 1.000 36.01221 279 ILE B CA 1
ATOM 3346 C C . ILE B 1 222 ? -32.10500 1.38400 48.47500 1.000 34.61204 279 ILE B C 1
ATOM 3347 O O . ILE B 1 222 ? -32.12500 0.42200 49.25400 1.000 33.32768 279 ILE B O 1
ATOM 3352 N N . THR B 1 223 ? -31.63200 1.30500 47.23500 1.000 34.90682 280 THR B N 1
ATOM 3353 C CA . THR B 1 223 ? -31.16100 0.05900 46.65000 1.000 35.71481 280 THR B CA 1
ATOM 3354 C C . THR B 1 223 ? -29.65500 0.10800 46.43900 1.000 35.81745 280 THR B C 1
ATOM 3355 O O . THR B 1 223 ? -29.10700 1.14000 46.04200 1.000 37.51239 280 THR B O 1
ATOM 3359 N N . THR B 1 224 ? -28.99200 -1.01500 46.70900 1.000 36.49122 281 THR B N 1
ATOM 3360 C CA . THR B 1 224 ? -27.58200 -1.19700 46.38600 1.000 34.94366 281 THR B CA 1
ATOM 3361 C C . THR B 1 224 ? -27.43500 -2.50200 45.62000 1.000 32.51179 281 THR B C 1
ATOM 3362 O O . THR B 1 224 ? -27.73600 -3.57500 46.15400 1.000 30.91950 281 THR B O 1
ATOM 3366 N N . TRP B 1 225 ? -26.97800 -2.41000 44.37500 1.000 32.63286 282 TRP B N 1
ATOM 3367 C CA . TRP B 1 225 ? -26.68600 -3.58800 43.57500 1.000 33.30926 282 TRP B CA 1
ATOM 3368 C C . TRP B 1 225 ? -25.22400 -3.98500 43.73500 1.000 33.50402 282 TRP B C 1
ATOM 3369 O O . TRP B 1 225 ? -24.34500 -3.12800 43.86900 1.000 33.57508 282 TRP B O 1
ATOM 3380 N N . ILE B 1 226 ? -24.97200 -5.28800 43.71700 1.000 34.87260 283 ILE B N 1
ATOM 3381 C CA . ILE B 1 226 ? -23.62300 -5.83800 43.75700 1.000 35.89641 283 ILE B CA 1
ATOM 3382 C C . ILE B 1 226 ? -23.35600 -6.48900 42.40700 1.000 38.21774 283 ILE B C 1
ATOM 3383 O O . ILE B 1 226 ? -24.04700 -7.43900 42.01900 1.000 37.17814 283 ILE B O 1
ATOM 3388 N N . TYR B 1 227 ? -22.35700 -5.98000 41.69500 1.000 38.82044 284 TYR B N 1
ATOM 3389 C CA . TYR B 1 227 ? -22.00900 -6.49900 40.37900 1.000 40.99439 284 TYR B CA 1
ATOM 3390 C C . TYR B 1 227 ? -21.08300 -7.70300 40.49500 1.000 42.41561 284 TYR B C 1
ATOM 3391 O O . TYR B 1 227 ? -20.28300 -7.80100 41.42500 1.000 42.74460 284 TYR B O 1
ATOM 3401 N N . SER C 1 1 ? -37.28300 0.59200 -1.77000 1.000 135.98209 58 SER C N 1
ATOM 3402 C CA . SER C 1 1 ? -36.61200 1.85700 -1.49300 1.000 150.60753 58 SER C CA 1
ATOM 3403 C C . SER C 1 1 ? -35.82700 1.78900 -0.18600 1.000 120.54340 58 SER C C 1
ATOM 3404 O O . SER C 1 1 ? -36.20600 1.07300 0.74100 1.000 119.99597 58 SER C O 1
ATOM 3407 N N . MET C 1 2 ? -34.73600 2.54900 -0.11700 1.000 109.90791 59 MET C N 1
ATOM 3408 C CA . MET C 1 2 ? -33.84900 2.52800 1.03900 1.000 104.75730 59 MET C CA 1
ATOM 3409 C C . MET C 1 2 ? -34.33100 3.41400 2.18100 1.000 105.43106 59 MET C C 1
ATOM 3410 O O . MET C 1 2 ? -33.67400 3.45500 3.22800 1.000 112.16082 59 MET C O 1
ATOM 3415 N N . LYS C 1 3 ? -35.44300 4.12300 2.01300 1.000 106.65226 60 LYS C N 1
ATOM 3416 C CA . LYS C 1 3 ? -36.00900 4.95700 3.06900 1.000 90.56612 60 LYS C CA 1
ATOM 3417 C C . LYS C 1 3 ? -37.08100 4.14500 3.78800 1.000 77.75406 60 LYS C C 1
ATOM 3418 O O . LYS C 1 3 ? -38.13400 3.84700 3.21500 1.000 75.64854 60 LYS C O 1
ATOM 3424 N N . ILE C 1 4 ? -36.80600 3.79100 5.04500 1.000 87.29994 61 ILE C N 1
ATOM 3425 C CA . ILE C 1 4 ? -37.67400 2.87400 5.77300 1.000 81.50977 61 ILE C CA 1
ATOM 3426 C C . ILE C 1 4 ? -38.95400 3.57300 6.21500 1.000 81.04130 61 ILE C C 1
ATOM 3427 O O . ILE C 1 4 ? -40.04900 3.00200 6.13300 1.000 80.56229 61 ILE C O 1
ATOM 3432 N N . PHE C 1 5 ? -38.84300 4.81200 6.69200 1.000 79.05948 62 PHE C N 1
ATOM 3433 C CA . PHE C 1 5 ? -39.92500 5.45400 7.43400 1.000 79.06211 62 PHE C CA 1
ATOM 3434 C C . PHE C 1 5 ? -40.74600 6.33500 6.49900 1.000 83.13628 62 PHE C C 1
ATOM 3435 O O . PHE C 1 5 ? -40.56000 7.54800 6.40500 1.000 85.64711 62 PHE C O 1
ATOM 3443 N N . ASN C 1 6 ? -41.67700 5.69000 5.80400 1.000 84.61541 63 ASN C N 1
ATOM 3444 C CA . ASN C 1 6 ? -42.70100 6.39000 5.04600 1.000 89.52126 63 ASN C CA 1
ATOM 3445 C C . ASN C 1 6 ? -43.90800 6.63500 5.95100 1.000 89.94763 63 ASN C C 1
ATOM 3446 O O . ASN C 1 6 ? -43.88900 6.33900 7.15100 1.000 85.99715 63 ASN C O 1
ATOM 3451 N N . LYS C 1 7 ? -44.98400 7.17200 5.37600 1.000 90.81089 64 LYS C N 1
ATOM 3452 C CA . LYS C 1 7 ? -46.19900 7.42000 6.14200 1.000 93.59280 64 LYS C CA 1
ATOM 3453 C C . LYS C 1 7 ? -46.71000 6.13700 6.78700 1.000 90.76615 64 LYS C C 1
ATOM 3454 O O . LYS C 1 7 ? -46.96100 6.09500 7.99700 1.000 88.57641 64 LYS C O 1
ATOM 3460 N N . GLU C 1 8 ? -46.87000 5.07700 5.99200 1.000 86.64986 65 GLU C N 1
ATOM 3461 C CA . GLU C 1 8 ? -47.47900 3.85400 6.50200 1.000 83.68109 65 GLU C CA 1
ATOM 3462 C C . GLU C 1 8 ? -46.57000 3.14800 7.50000 1.000 79.48058 65 GLU C C 1
ATOM 3463 O O . GLU C 1 8 ? -47.03400 2.68700 8.55000 1.000 78.47520 65 GLU C O 1
ATOM 3465 N N . SER C 1 9 ? -45.27300 3.05000 7.19500 1.000 82.53358 66 SER C N 1
ATOM 3466 C CA . SER C 1 9 ? -44.36900 2.30900 8.06800 1.000 77.21978 66 SER C CA 1
ATOM 3467 C C . SER C 1 9 ? -44.26000 2.96600 9.43900 1.000 75.54064 66 SER C C 1
ATOM 3468 O O . SER C 1 9 ? -44.27300 2.27700 10.46600 1.000 71.92178 66 SER C O 1
ATOM 3471 N N . LEU C 1 10 ? -44.15100 4.29700 9.48100 1.000 73.29300 67 LEU C N 1
ATOM 3472 C CA . LEU C 1 10 ? -44.09800 4.99200 10.76400 1.000 73.21667 67 LEU C CA 1
ATOM 3473 C C . LEU C 1 10 ? -45.33400 4.67700 11.59800 1.000 73.60093 67 LEU C C 1
ATOM 3474 O O . LEU C 1 10 ? -45.23400 4.39000 12.79700 1.000 69.94260 67 LEU C O 1
ATOM 3479 N N . ASN C 1 11 ? -46.51600 4.72200 10.97500 1.000 94.46922 68 ASN C N 1
ATOM 3480 C CA . ASN C 1 11 ? -47.74700 4.42000 11.69700 1.000 99.40666 68 ASN C CA 1
ATOM 3481 C C . ASN C 1 11 ? -47.70600 3.01700 12.28600 1.000 96.19048 68 ASN C C 1
ATOM 3482 O O . ASN C 1 11 ? -48.16400 2.79500 13.41300 1.000 94.82716 68 ASN C O 1
ATOM 3487 N N . GLN C 1 12 ? -47.15500 2.05500 11.54200 1.000 90.70035 69 GLN C N 1
ATOM 3488 C CA . GLN C 1 12 ? -47.02100 0.69900 12.06400 1.000 87.04202 69 GLN C CA 1
ATOM 3489 C C . GLN C 1 12 ? -46.07700 0.67200 13.26100 1.000 83.16260 69 GLN C C 1
ATOM 3490 O O . GLN C 1 12 ? -46.38800 0.07400 14.29800 1.000 81.65979 69 GLN C O 1
ATOM 3496 N N . LEU C 1 13 ? -44.91300 1.31400 13.13300 1.000 68.44242 70 LEU C N 1
ATOM 3497 C CA . LEU C 1 13 ? -43.96900 1.35900 14.24500 1.000 64.66828 70 LEU C CA 1
ATOM 3498 C C . LEU C 1 13 ? -44.57500 2.06900 15.44800 1.000 66.99487 70 LEU C C 1
ATOM 3499 O O . LEU C 1 13 ? -44.45300 1.59500 16.58500 1.000 63.93135 70 LEU C O 1
ATOM 3504 N N . GLU C 1 14 ? -45.23800 3.20400 15.21500 1.000 79.36478 71 GLU C N 1
ATOM 3505 C CA . GLU C 1 14 ? -45.77900 3.99100 16.31500 1.000 79.69377 71 GLU C CA 1
ATOM 3506 C C . GLU C 1 14 ? -46.94100 3.28700 17.00300 1.000 81.64400 71 GLU C C 1
ATOM 3507 O O . GLU C 1 14 ? -47.17800 3.51400 18.19400 1.000 82.21512 71 GLU C O 1
ATOM 3509 N N . LYS C 1 15 ? -47.67300 2.44000 16.28100 1.000 91.77416 72 LYS C N 1
ATOM 3510 C CA . LYS C 1 15 ? -48.86900 1.80500 16.82400 1.000 95.84833 72 LYS C CA 1
ATOM 3511 C C . LYS C 1 15 ? -48.64000 0.37500 17.29600 1.000 90.22924 72 LYS C C 1
ATOM 3512 O O . LYS C 1 15 ? -49.13500 0.00100 18.36400 1.000 90.03185 72 LYS C O 1
ATOM 3518 N N . LYS C 1 16 ? -47.90500 -0.43500 16.53100 1.000 74.89319 73 LYS C N 1
ATOM 3519 C CA . LYS C 1 16 ? -47.66100 -1.82400 16.90600 1.000 70.70585 73 LYS C CA 1
ATOM 3520 C C . LYS C 1 16 ? -46.36500 -2.00300 17.68600 1.000 60.15721 73 LYS C C 1
ATOM 3521 O O . LYS C 1 16 ? -46.24400 -2.95500 18.46500 1.000 56.99368 73 LYS C O 1
ATOM 3527 N N . GLY C 1 17 ? -45.38700 -1.11600 17.49000 1.000 64.06294 74 GLY C N 1
ATOM 3528 C CA . GLY C 1 17 ? -44.12900 -1.19000 18.20100 1.000 61.63107 74 GLY C CA 1
ATOM 3529 C C . GLY C 1 17 ? -43.04200 -1.97900 17.50900 1.000 60.01509 74 GLY C C 1
ATOM 3530 O O . GLY C 1 17 ? -41.94500 -2.10900 18.06700 1.000 58.49649 74 GLY C O 1
ATOM 3531 N N . TYR C 1 18 ? -43.30000 -2.51200 16.31800 1.000 63.11809 75 TYR C N 1
ATOM 3532 C CA . TYR C 1 18 ? -42.29600 -3.29000 15.60800 1.000 63.41550 75 TYR C CA 1
ATOM 3533 C C . TYR C 1 18 ? -42.44000 -3.04100 14.11500 1.000 63.54446 75 TYR C C 1
ATOM 3534 O O . TYR C 1 18 ? -43.44700 -2.50800 13.64200 1.000 64.68934 75 TYR C O 1
ATOM 3543 N N . LEU C 1 19 ? -41.40800 -3.43500 13.37100 1.000 69.89259 76 LEU C N 1
ATOM 3544 C CA . LEU C 1 19 ? -41.39100 -3.25800 11.92400 1.000 70.25316 76 LEU C CA 1
ATOM 3545 C C . LEU C 1 19 ? -40.45100 -4.29000 11.32200 1.000 70.56109 76 LEU C C 1
ATOM 3546 O O . LEU C 1 19 ? -39.29000 -4.38700 11.73200 1.000 69.07144 76 LEU C O 1
ATOM 3551 N N . ILE C 1 20 ? -40.95200 -5.05400 10.35400 1.000 62.67067 77 ILE C N 1
ATOM 3552 C CA . ILE C 1 20 ? -40.18600 -6.10100 9.68700 1.000 63.69974 77 ILE C CA 1
ATOM 3553 C C . ILE C 1 20 ? -39.84600 -5.62100 8.28300 1.000 63.18652 77 ILE C C 1
ATOM 3554 O O . ILE C 1 20 ? -40.73900 -5.23700 7.51700 1.000 64.93937 77 ILE C O 1
ATOM 3559 N N . ILE C 1 21 ? -38.55900 -5.64400 7.94800 1.000 68.53190 78 ILE C N 1
ATOM 3560 C CA . ILE C 1 21 ? -38.06600 -5.20300 6.64700 1.000 68.11869 78 ILE C CA 1
ATOM 3561 C C . ILE C 1 21 ? -37.33100 -6.37500 6.01300 1.000 68.75561 78 ILE C C 1
ATOM 3562 O O . ILE C 1 21 ? -36.20800 -6.70600 6.41600 1.000 68.12659 78 ILE C O 1
ATOM 3567 N N . ASP C 1 22 ? -37.95800 -6.99900 5.02200 1.000 68.88984 79 ASP C N 1
ATOM 3568 C CA . ASP C 1 22 ? -37.36900 -8.12800 4.32000 1.000 70.96114 79 ASP C CA 1
ATOM 3569 C C . ASP C 1 22 ? -36.52200 -7.64500 3.14900 1.000 72.55344 79 ASP C C 1
ATOM 3570 O O . ASP C 1 22 ? -36.77200 -6.58400 2.57000 1.000 73.15614 79 ASP C O 1
ATOM 3575 N N . ASN C 1 23 ? -35.51100 -8.44200 2.80500 1.000 63.98399 80 ASN C N 1
ATOM 3576 C CA . ASN C 1 23 ? -34.59000 -8.11900 1.71700 1.000 63.61815 80 ASN C CA 1
ATOM 3577 C C . ASN C 1 23 ? -33.95600 -6.74500 1.94400 1.000 61.29682 80 ASN C C 1
ATOM 3578 O O . ASN C 1 23 ? -34.05400 -5.83600 1.11600 1.000 61.12575 80 ASN C O 1
ATOM 3583 N N . PHE C 1 24 ? -33.29400 -6.61100 3.09600 1.000 65.74209 81 PHE C N 1
ATOM 3584 C CA . PHE C 1 24 ? -32.76000 -5.31200 3.49300 1.000 63.20495 81 PHE C CA 1
ATOM 3585 C C . PHE C 1 24 ? -31.56300 -4.91700 2.63600 1.000 63.57341 81 PHE C C 1
ATOM 3586 O O . PHE C 1 24 ? -31.45700 -3.76700 2.19700 1.000 63.63658 81 PHE C O 1
ATOM 3594 N N . LEU C 1 25 ? -30.63300 -5.84200 2.41400 1.000 56.56204 82 LEU C N 1
ATOM 3595 C CA . LEU C 1 25 ? -29.54800 -5.59200 1.47500 1.000 56.61995 82 LEU C CA 1
ATOM 3596 C C . LEU C 1 25 ? -29.88400 -6.09100 0.07700 1.000 59.55977 82 LEU C C 1
ATOM 3597 O O . LEU C 1 25 ? -29.48600 -5.46200 -0.91300 1.000 59.33869 82 LEU C O 1
ATOM 3602 N N . ASN C 1 26 ? -30.61600 -7.20000 -0.02000 1.000 65.12623 83 ASN C N 1
ATOM 3603 C CA . ASN C 1 26 ? -30.98400 -7.78900 -1.30700 1.000 69.51886 83 ASN C CA 1
ATOM 3604 C C . ASN C 1 26 ? -29.75100 -8.05800 -2.16600 1.000 71.52437 83 ASN C C 1
ATOM 3605 O O . ASN C 1 26 ? -29.82500 -8.08700 -3.39600 1.000 74.40892 83 ASN C O 1
ATOM 3610 N N . ASP C 1 27 ? -28.60600 -8.26200 -1.51400 1.000 66.63694 84 ASP C N 1
ATOM 3611 C CA . ASP C 1 27 ? -27.33800 -8.55300 -2.17800 1.000 68.51085 84 ASP C CA 1
ATOM 3612 C C . ASP C 1 27 ? -26.84900 -9.89900 -1.65900 1.000 69.70836 84 ASP C C 1
ATOM 3613 O O . ASP C 1 27 ? -26.49200 -10.02200 -0.48200 1.000 67.17648 84 ASP C O 1
ATOM 3618 N N . LEU C 1 28 ? -26.83200 -10.90600 -2.53400 1.000 76.50917 85 LEU C N 1
ATOM 3619 C CA . LEU C 1 28 ? -26.52200 -12.26300 -2.09500 1.000 79.28319 85 LEU C CA 1
ATOM 3620 C C . LEU C 1 28 ? -25.06000 -12.39800 -1.68600 1.000 79.85431 85 LEU C C 1
ATOM 3621 O O . LEU C 1 28 ? -24.75300 -12.95400 -0.62500 1.000 79.07527 85 LEU C O 1
ATOM 3626 N N . ASN C 1 29 ? -24.13800 -11.90200 -2.51700 1.000 78.25412 86 ASN C N 1
ATOM 3627 C CA . ASN C 1 29 ? -22.72000 -12.05700 -2.20900 1.000 80.12540 86 ASN C CA 1
ATOM 3628 C C . ASN C 1 29 ? -22.37400 -11.40400 -0.87600 1.000 75.71434 86 ASN C C 1
ATOM 3629 O O . ASN C 1 29 ? -21.64800 -11.98400 -0.06100 1.000 76.06965 86 ASN C O 1
ATOM 3634 N N . LYS C 1 30 ? -22.88100 -10.19200 -0.63800 1.000 81.28080 87 LYS C N 1
ATOM 3635 C CA . LYS C 1 30 ? -22.67400 -9.54300 0.65300 1.000 78.22254 87 LYS C CA 1
ATOM 3636 C C . LYS C 1 30 ? -23.24200 -10.39200 1.78300 1.000 76.94870 87 LYS C C 1
ATOM 3637 O O . LYS C 1 30 ? -22.58800 -10.59700 2.81200 1.000 76.33284 87 LYS C O 1
ATOM 3643 N N . ILE C 1 31 ? -24.46600 -10.89500 1.60700 1.000 72.16655 88 ILE C N 1
ATOM 3644 C CA . ILE C 1 31 ? -25.08400 -11.73900 2.62600 1.000 71.29013 88 ILE C CA 1
ATOM 3645 C C . ILE C 1 31 ? -24.18700 -12.92900 2.94300 1.000 73.51145 88 ILE C C 1
ATOM 3646 O O . ILE C 1 31 ? -23.85800 -13.19100 4.10600 1.000 72.10601 88 ILE C O 1
ATOM 3651 N N . ASN C 1 32 ? -23.78100 -13.67300 1.91000 1.000 72.16655 89 ASN C N 1
ATOM 3652 C CA . ASN C 1 32 ? -22.90200 -14.81700 2.12400 1.000 75.82225 89 ASN C CA 1
ATOM 3653 C C . ASN C 1 32 ? -21.60800 -14.40800 2.81400 1.000 74.87477 89 ASN C C 1
ATOM 3654 O O . ASN C 1 32 ? -21.06200 -15.17600 3.61500 1.000 74.29312 89 ASN C O 1
ATOM 3659 N N . LEU C 1 33 ? -21.10100 -13.20800 2.52100 1.000 82.17564 90 LEU C N 1
ATOM 3660 C CA . LEU C 1 33 ? -19.86400 -12.75600 3.14700 1.000 81.77296 90 LEU C CA 1
ATOM 3661 C C . LEU C 1 33 ? -20.08300 -12.39300 4.61000 1.000 78.39887 90 LEU C C 1
ATOM 3662 O O . LEU C 1 33 ? -19.24900 -12.71400 5.46500 1.000 78.75418 90 LEU C O 1
ATOM 3667 N N . ILE C 1 34 ? -21.19700 -11.72600 4.92200 1.000 60.84151 91 ILE C N 1
ATOM 3668 C CA . ILE C 1 34 ? -21.49100 -11.38900 6.31200 1.000 58.09381 91 ILE C CA 1
ATOM 3669 C C . ILE C 1 34 ? -21.64100 -12.65700 7.14200 1.000 59.14393 91 ILE C C 1
ATOM 3670 O O . ILE C 1 34 ? -21.14600 -12.74100 8.27300 1.000 58.42806 91 ILE C O 1
ATOM 3675 N N . TYR C 1 35 ? -22.32900 -13.66300 6.59500 1.000 71.35592 92 TYR C N 1
ATOM 3676 C CA . TYR C 1 35 ? -22.42400 -14.95600 7.26700 1.000 71.86651 92 TYR C CA 1
ATOM 3677 C C . TYR C 1 35 ? -21.03700 -15.52200 7.54400 1.000 73.54303 92 TYR C C 1
ATOM 3678 O O . TYR C 1 35 ? -20.73100 -15.92600 8.67200 1.000 73.12456 92 TYR C O 1
ATOM 3687 N N . ASP C 1 36 ? -20.18300 -15.56100 6.51900 1.000 78.35676 93 ASP C N 1
ATOM 3688 C CA . ASP C 1 36 ? -18.84000 -16.10500 6.68700 1.000 81.57031 93 ASP C CA 1
ATOM 3689 C C . ASP C 1 36 ? -18.06400 -15.33600 7.74900 1.000 78.58837 93 ASP C C 1
ATOM 3690 O O . ASP C 1 36 ? -17.45600 -15.93400 8.64400 1.000 78.98315 93 ASP C O 1
ATOM 3695 N N . GLU C 1 37 ? -18.07100 -14.00300 7.66300 1.000 72.99296 94 GLU C N 1
ATOM 3696 C CA . GLU C 1 37 ? -17.34300 -13.19900 8.64000 1.000 71.30855 94 GLU C CA 1
ATOM 3697 C C . GLU C 1 37 ? -17.85700 -13.44900 10.05200 1.000 68.38451 94 GLU C C 1
ATOM 3698 O O . GLU C 1 37 ? -17.06600 -13.58600 10.99300 1.000 68.35556 94 GLU C O 1
ATOM 3704 N N . SER C 1 38 ? -19.17900 -13.51200 10.22100 1.000 61.78636 95 SER C N 1
ATOM 3705 C CA . SER C 1 38 ? -19.74500 -13.76500 11.54200 1.000 60.22827 95 SER C CA 1
ATOM 3706 C C . SER C 1 38 ? -19.33500 -15.13900 12.05500 1.000 62.99703 95 SER C C 1
ATOM 3707 O O . SER C 1 38 ? -18.78900 -15.26700 13.15700 1.000 62.90228 95 SER C O 1
ATOM 3710 N N . TYR C 1 39 ? -19.59100 -16.18400 11.26500 1.000 68.65560 96 TYR C N 1
ATOM 3711 C CA . TYR C 1 39 ? -19.24800 -17.53700 11.69000 1.000 72.37973 96 TYR C CA 1
ATOM 3712 C C . TYR C 1 39 ? -17.74300 -17.69700 11.86400 1.000 75.39325 96 TYR C C 1
ATOM 3713 O O . TYR C 1 39 ? -17.29900 -18.47500 12.71500 1.000 77.61194 96 TYR C O 1
ATOM 3722 N N . ASN C 1 40 ? -16.94500 -16.96700 11.08100 1.000 79.44374 97 ASN C N 1
ATOM 3723 C CA . ASN C 1 40 ? -15.49600 -17.02100 11.24700 1.000 82.06510 97 ASN C CA 1
ATOM 3724 C C . ASN C 1 40 ? -15.07200 -16.41100 12.57700 1.000 79.59902 97 ASN C C 1
ATOM 3725 O O . ASN C 1 40 ? -14.19100 -16.94700 13.26000 1.000 80.02275 97 ASN C O 1
ATOM 3730 N N . GLN C 1 41 ? -15.68600 -15.28900 12.96200 1.000 87.73947 98 GLN C N 1
ATOM 3731 C CA . GLN C 1 41 ? -15.41100 -14.70900 14.27300 1.000 87.01043 98 GLN C CA 1
ATOM 3732 C C . GLN C 1 41 ? -15.68400 -15.71800 15.38100 1.000 90.60560 98 GLN C C 1
ATOM 3733 O O . GLN C 1 41 ? -14.97100 -15.75400 16.39100 1.000 90.75825 98 GLN C O 1
ATOM 3739 N N . PHE C 1 42 ? -16.71500 -16.54900 15.20900 1.000 64.73145 99 PHE C N 1
ATOM 3740 C CA . PHE C 1 42 ? -16.99100 -17.60600 16.17500 1.000 65.82368 99 PHE C CA 1
ATOM 3741 C C . PHE C 1 42 ? -15.89200 -18.66200 16.15600 1.000 72.11391 99 PHE C C 1
ATOM 3742 O O . PHE C 1 42 ? -15.36100 -19.03900 17.20800 1.000 74.91951 99 PHE C O 1
ATOM 3750 N N . LYS C 1 43 ? -15.53800 -19.15100 14.96400 1.000 83.05996 100 LYS C N 1
ATOM 3751 C CA . LYS C 1 43 ? -14.53900 -20.21000 14.86200 1.000 83.66793 100 LYS C CA 1
ATOM 3752 C C . LYS C 1 43 ? -13.22600 -19.80100 15.51800 1.000 86.35246 100 LYS C C 1
ATOM 3753 O O . LYS C 1 43 ? -12.54400 -20.63200 16.13000 1.000 82.77308 100 LYS C O 1
ATOM 3759 N N . GLU C 1 44 ? -12.85500 -18.52800 15.40500 1.000 83.38631 101 GLU C N 1
ATOM 3760 C CA . GLU C 1 44 ? -11.60400 -18.03400 15.96400 1.000 86.39194 101 GLU C CA 1
ATOM 3761 C C . GLU C 1 44 ? -11.72700 -17.62900 17.42800 1.000 79.82273 101 GLU C C 1
ATOM 3762 O O . GLU C 1 44 ? -10.82100 -16.97700 17.95600 1.000 81.20184 101 GLU C O 1
ATOM 3768 N N . ASN C 1 45 ? -12.81900 -18.00400 18.09200 1.000 83.69951 102 ASN C N 1
ATOM 3769 C CA . ASN C 1 45 ? -13.03000 -17.69700 19.50600 1.000 81.23606 102 ASN C CA 1
ATOM 3770 C C . ASN C 1 45 ? -12.80500 -16.21300 19.79300 1.000 77.11714 102 ASN C C 1
ATOM 3771 O O . ASN C 1 45 ? -12.07500 -15.83000 20.71000 1.000 75.89857 102 ASN C O 1
ATOM 3776 N N . LYS C 1 46 ? -13.44100 -15.37000 18.98500 1.000 87.49733 103 LYS C N 1
ATOM 3777 C CA . LYS C 1 46 ? -13.53100 -13.94200 19.26300 1.000 86.70776 103 LYS C CA 1
ATOM 3778 C C . LYS C 1 46 ? -14.88000 -13.55900 19.85600 1.000 83.10470 103 LYS C C 1
ATOM 3779 O O . LYS C 1 46 ? -15.11000 -12.37900 20.13800 1.000 80.99129 103 LYS C O 1
ATOM 3785 N N . LEU C 1 47 ? -15.77000 -14.52700 20.04700 1.000 63.84713 104 LEU C N 1
ATOM 3786 C CA . LEU C 1 47 ? -17.01200 -14.35100 20.78400 1.000 62.45222 104 LEU C CA 1
ATOM 3787 C C . LEU C 1 47 ? -16.87800 -15.00000 22.15800 1.000 63.59447 104 LEU C C 1
ATOM 3788 O O . LEU C 1 47 ? -16.01300 -15.84900 22.38800 1.000 65.71051 104 LEU C O 1
ATOM 3793 N N . ILE C 1 48 ? -17.74900 -14.58900 23.07600 1.000 69.77942 105 ILE C N 1
ATOM 3794 C CA . ILE C 1 48 ? -17.71000 -15.05900 24.45500 1.000 68.80562 105 ILE C CA 1
ATOM 3795 C C . ILE C 1 48 ? -19.10500 -15.50900 24.86200 1.000 67.86603 105 ILE C C 1
ATOM 3796 O O . ILE C 1 48 ? -20.10500 -14.90100 24.46500 1.000 65.85000 105 ILE C O 1
ATOM 3801 N N . GLU C 1 49 ? -19.16700 -16.57900 25.65300 1.000 70.30843 106 GLU C N 1
ATOM 3802 C CA . GLU C 1 49 ? -20.44500 -17.10000 26.11600 1.000 69.65309 106 GLU C CA 1
ATOM 3803 C C . GLU C 1 49 ? -21.17800 -16.04300 26.93100 1.000 67.97920 106 GLU C C 1
ATOM 3804 O O . GLU C 1 49 ? -20.61300 -15.45000 27.85500 1.000 65.77104 106 GLU C O 1
ATOM 3810 N N . ALA C 1 50 ? -22.44500 -15.80800 26.58300 1.000 60.66780 107 ALA C N 1
ATOM 3811 C CA . ALA C 1 50 ? -23.21600 -14.77400 27.25900 1.000 58.56755 107 ALA C CA 1
ATOM 3812 C C . ALA C 1 50 ? -23.57300 -15.17200 28.68500 1.000 59.23342 107 ALA C C 1
ATOM 3813 O O . ALA C 1 50 ? -23.71100 -14.30000 29.55100 1.000 60.61516 107 ALA C O 1
ATOM 3815 N N . GLY C 1 51 ? -23.72100 -16.46900 28.95000 1.000 61.09154 108 GLY C N 1
ATOM 3816 C CA . GLY C 1 51 ? -24.11000 -16.93400 30.26700 1.000 61.76004 108 GLY C CA 1
ATOM 3817 C C . GLY C 1 51 ? -23.09900 -17.85200 30.92100 1.000 64.03399 108 GLY C C 1
ATOM 3818 O O . GLY C 1 51 ? -21.97200 -17.99700 30.43600 1.000 64.98674 108 GLY C O 1
ATOM 3819 N N . MET C 1 52 ? -23.49800 -18.48000 32.02600 1.000 101.80431 109 MET C N 1
ATOM 3820 C CA . MET C 1 52 ? -22.62800 -19.35000 32.80200 1.000 107.88399 109 MET C CA 1
ATOM 3821 C C . MET C 1 52 ? -23.36300 -20.63600 33.14700 1.000 107.05494 109 MET C C 1
ATOM 3822 O O . MET C 1 52 ? -24.58400 -20.64300 33.32600 1.000 108.30246 109 MET C O 1
ATOM 3827 N N . ASN C 1 53 ? -22.60600 -21.72400 33.25300 1.000 100.02778 110 ASN C N 1
ATOM 3828 C CA . ASN C 1 53 ? -23.17400 -23.01100 33.63700 1.000 102.48334 110 ASN C CA 1
ATOM 3829 C C . ASN C 1 53 ? -22.20200 -23.77900 34.52700 1.000 104.32830 110 ASN C C 1
ATOM 3830 O O . ASN C 1 53 ? -21.50600 -23.19200 35.35600 1.000 103.61242 110 ASN C O 1
ATOM 3835 N N . ASP C 1 57 ? -22.80100 -22.51500 40.02000 1.000 89.20806 114 ASP C N 1
ATOM 3836 C CA . ASP C 1 57 ? -23.66200 -22.11700 41.12900 1.000 88.39481 114 ASP C CA 1
ATOM 3837 C C . ASP C 1 57 ? -25.04300 -22.74700 40.98300 1.000 89.36598 114 ASP C C 1
ATOM 3838 O O . ASP C 1 57 ? -25.32600 -23.41900 39.99000 1.000 89.81866 114 ASP C O 1
ATOM 3843 N N . LYS C 1 58 ? -25.90400 -22.52800 41.98000 1.000 99.26980 115 LYS C N 1
ATOM 3844 C CA . LYS C 1 58 ? -27.23800 -23.11800 41.94200 1.000 100.05147 115 LYS C CA 1
ATOM 3845 C C . LYS C 1 58 ? -28.12100 -22.40400 40.92600 1.000 97.89595 115 LYS C C 1
ATOM 3846 O O . LYS C 1 58 ? -28.88400 -23.04700 40.19500 1.000 99.65669 115 LYS C O 1
ATOM 3852 N N . TRP C 1 59 ? -28.03400 -21.07900 40.87100 1.000 69.11355 116 TRP C N 1
ATOM 3853 C CA . TRP C 1 59 ? -28.74900 -20.27500 39.88800 1.000 66.63957 116 TRP C CA 1
ATOM 3854 C C . TRP C 1 59 ? -27.77400 -19.92800 38.77000 1.000 66.26058 116 TRP C C 1
ATOM 3855 O O . TRP C 1 59 ? -26.77500 -19.23800 39.00500 1.000 65.74999 116 TRP C O 1
ATOM 3866 N N . LYS C 1 60 ? -28.06400 -20.40700 37.56400 1.000 79.34372 117 LYS C N 1
ATOM 3867 C CA . LYS C 1 60 ? -27.10800 -20.40200 36.46500 1.000 79.36741 117 LYS C CA 1
ATOM 3868 C C . LYS C 1 60 ? -27.44700 -19.30500 35.46800 1.000 75.87752 117 LYS C C 1
ATOM 3869 O O . LYS C 1 60 ? -28.59700 -19.18900 35.03200 1.000 73.33248 117 LYS C O 1
ATOM 3875 N N . ASP C 1 61 ? -26.43800 -18.50900 35.10400 1.000 95.21668 118 ASP C N 1
ATOM 3876 C CA . ASP C 1 61 ? -26.63000 -17.44100 34.13000 1.000 93.16907 118 ASP C CA 1
ATOM 3877 C C . ASP C 1 61 ? -26.91200 -17.97300 32.72800 1.000 91.61362 118 ASP C C 1
ATOM 3878 O O . ASP C 1 61 ? -27.52400 -17.26200 31.92400 1.000 87.94475 118 ASP C O 1
ATOM 3883 N N . LYS C 1 62 ? -26.48700 -19.20000 32.41500 1.000 87.62366 119 LYS C N 1
ATOM 3884 C CA . LYS C 1 62 ? -26.78000 -19.77000 31.10600 1.000 87.23151 119 LYS C CA 1
ATOM 3885 C C . LYS C 1 62 ? -28.26200 -20.07400 30.92800 1.000 88.12636 119 LYS C C 1
ATOM 3886 O O . LYS C 1 62 ? -28.73100 -20.17200 29.78900 1.000 87.84211 119 LYS C O 1
ATOM 3888 N N . SER C 1 63 ? -29.00600 -20.23200 32.02500 1.000 69.72415 120 SER C N 1
ATOM 3889 C CA . SER C 1 63 ? -30.44500 -20.43800 31.92500 1.000 72.05338 120 SER C CA 1
ATOM 3890 C C . SER C 1 63 ? -31.15200 -19.22200 31.34300 1.000 69.81100 120 SER C C 1
ATOM 3891 O O . SER C 1 63 ? -32.30100 -19.33700 30.90400 1.000 71.25591 120 SER C O 1
ATOM 3894 N N . ILE C 1 64 ? -30.49300 -18.06300 31.32800 1.000 66.78696 121 ILE C N 1
ATOM 3895 C CA . ILE C 1 64 ? -31.09000 -16.86700 30.74300 1.000 64.94463 121 ILE C CA 1
ATOM 3896 C C . ILE C 1 64 ? -30.94600 -16.88800 29.22500 1.000 62.19693 121 ILE C C 1
ATOM 3897 O O . ILE C 1 64 ? -31.93300 -16.79000 28.48600 1.000 62.56540 121 ILE C O 1
ATOM 3902 N N . ARG C 1 65 ? -29.71300 -17.02100 28.74100 1.000 59.92034 122 ARG C N 1
ATOM 3903 C CA . ARG C 1 65 ? -29.42800 -16.98800 27.31400 1.000 57.75692 122 ARG C CA 1
ATOM 3904 C C . ARG C 1 65 ? -28.26800 -17.92800 27.02600 1.000 57.61217 122 ARG C C 1
ATOM 3905 O O . ARG C 1 65 ? -27.32400 -18.01700 27.81500 1.000 57.72534 122 ARG C O 1
ATOM 3913 N N . GLY C 1 66 ? -28.34400 -18.62100 25.89000 1.000 57.85167 123 GLY C N 1
ATOM 3914 C CA . GLY C 1 66 ? -27.34900 -19.61700 25.54800 1.000 58.60439 123 GLY C CA 1
ATOM 3915 C C . GLY C 1 66 ? -26.52600 -19.28000 24.32200 1.000 56.85945 123 GLY C C 1
ATOM 3916 O O . GLY C 1 66 ? -25.90900 -20.16800 23.72400 1.000 58.14908 123 GLY C O 1
ATOM 3917 N N . ASP C 1 67 ? -26.49800 -18.00800 23.93800 1.000 54.49601 124 ASP C N 1
ATOM 3918 C CA . ASP C 1 67 ? -25.76700 -17.59300 22.75300 1.000 53.34061 124 ASP C CA 1
ATOM 3919 C C . ASP C 1 67 ? -24.32500 -17.22200 23.09300 1.000 52.55893 124 ASP C C 1
ATOM 3920 O O . ASP C 1 67 ? -23.93100 -17.12300 24.25600 1.000 52.58788 124 ASP C O 1
ATOM 3925 N N . TYR C 1 68 ? -23.53600 -17.01600 22.04200 1.000 52.37207 125 TYR C N 1
ATOM 3926 C CA . TYR C 1 68 ? -22.16800 -16.52300 22.14100 1.000 52.05887 125 TYR C CA 1
ATOM 3927 C C . TYR C 1 68 ? -22.10400 -15.19900 21.39400 1.000 50.67976 125 TYR C C 1
ATOM 3928 O O . TYR C 1 68 ? -22.57100 -15.10600 20.25400 1.000 50.86399 125 TYR C O 1
ATOM 3937 N N . ILE C 1 69 ? -21.53200 -14.17900 22.03200 1.000 49.78755 126 ILE C N 1
ATOM 3938 C CA . ILE C 1 69 ? -21.68800 -12.81200 21.55700 1.000 48.79269 126 ILE C CA 1
ATOM 3939 C C . ILE C 1 69 ? -20.34400 -12.10600 21.47900 1.000 49.34539 126 ILE C C 1
ATOM 3940 O O . ILE C 1 69 ? -19.35800 -12.50700 22.10100 1.000 50.22971 126 ILE C O 1
ATOM 3945 N N . GLN C 1 70 ? -20.32600 -11.03400 20.68800 1.000 55.12766 127 GLN C N 1
ATOM 3946 C CA . GLN C 1 70 ? -19.18600 -10.13200 20.58900 1.000 55.86459 127 GLN C CA 1
ATOM 3947 C C . GLN C 1 70 ? -19.71600 -8.70800 20.51400 1.000 54.17228 127 GLN C C 1
ATOM 3948 O O . GLN C 1 70 ? -20.65100 -8.43300 19.75600 1.000 53.14321 127 GLN C O 1
ATOM 3954 N N . TRP C 1 71 ? -19.12500 -7.81100 21.29700 1.000 53.62222 128 TRP C N 1
ATOM 3955 C CA . TRP C 1 71 ? -19.49500 -6.39900 21.27400 1.000 54.64603 128 TRP C CA 1
ATOM 3956 C C . TRP C 1 71 ? -18.59900 -5.68100 20.27100 1.000 58.32015 128 TRP C C 1
ATOM 3957 O O . TRP C 1 71 ? -17.38500 -5.57200 20.47600 1.000 60.84151 128 TRP C O 1
ATOM 3968 N N . ILE C 1 72 ? -19.19600 -5.19800 19.18700 1.000 69.03196 129 ILE C N 1
ATOM 3969 C CA . ILE C 1 72 ? -18.47400 -4.51900 18.11700 1.000 71.65596 129 ILE C CA 1
ATOM 3970 C C . ILE C 1 72 ? -18.59900 -3.01900 18.33800 1.000 73.32721 129 ILE C C 1
ATOM 3971 O O . ILE C 1 72 ? -19.71100 -2.48800 18.44100 1.000 70.60057 129 ILE C O 1
ATOM 3976 N N . HIS C 1 73 ? -17.45900 -2.33500 18.41000 1.000 83.00469 130 HIS C N 1
ATOM 3977 C CA . HIS C 1 73 ? -17.41100 -0.89900 18.67500 1.000 89.96079 130 HIS C CA 1
ATOM 3978 C C . HIS C 1 73 ? -17.22600 -0.17800 17.34500 1.000 95.26405 130 HIS C C 1
ATOM 3979 O O . HIS C 1 73 ? -16.10800 -0.06100 16.83700 1.000 97.50380 130 HIS C O 1
ATOM 3986 N N . ARG C 1 74 ? -18.33100 0.30400 16.78300 1.000 102.60178 131 ARG C N 1
ATOM 3987 C CA . ARG C 1 74 ? -18.32000 0.94100 15.47100 1.000 105.17314 131 ARG C CA 1
ATOM 3988 C C . ARG C 1 74 ? -18.28000 2.45900 15.60300 1.000 106.87334 131 ARG C C 1
ATOM 3989 O O . ARG C 1 74 ? -18.36400 2.99800 16.70600 1.000 105.88901 131 ARG C O 1
ATOM 3997 N N . SER C 1 86 ? -8.60700 -3.19800 5.87200 1.000 121.15137 143 SER C N 1
ATOM 3998 C CA . SER C 1 86 ? -7.66600 -4.02900 6.61200 1.000 122.55417 143 SER C CA 1
ATOM 3999 C C . SER C 1 86 ? -8.37400 -4.87700 7.66400 1.000 116.21657 143 SER C C 1
ATOM 4000 O O . SER C 1 86 ? -7.75600 -5.72300 8.30900 1.000 116.15866 143 SER C O 1
ATOM 4003 N N . SER C 1 87 ? -9.67200 -4.64800 7.83200 1.000 104.69940 144 SER C N 1
ATOM 4004 C CA . SER C 1 87 ? -10.45100 -5.34600 8.84300 1.000 96.28523 144 SER C CA 1
ATOM 4005 C C . SER C 1 87 ? -10.95600 -6.68300 8.31800 1.000 94.40342 144 SER C C 1
ATOM 4006 O O . SER C 1 87 ? -11.12300 -6.88000 7.11100 1.000 94.67977 144 SER C O 1
ATOM 4009 N N . THR C 1 88 ? -11.19500 -7.60800 9.24700 1.000 104.33356 145 THR C N 1
ATOM 4010 C CA . THR C 1 88 ? -11.76500 -8.90800 8.92200 1.000 103.32028 145 THR C CA 1
ATOM 4011 C C . THR C 1 88 ? -13.28700 -8.91100 8.98800 1.000 99.07767 145 THR C C 1
ATOM 4012 O O . THR C 1 88 ? -13.90700 -9.91400 8.62000 1.000 100.36203 145 THR C O 1
ATOM 4016 N N . ILE C 1 89 ? -13.89600 -7.81700 9.44500 1.000 79.02790 146 ILE C N 1
ATOM 4017 C CA . ILE C 1 89 ? -15.34700 -7.71000 9.54700 1.000 75.18533 146 ILE C CA 1
ATOM 4018 C C . ILE C 1 89 ? -15.82000 -6.59800 8.62000 1.000 77.05661 146 ILE C C 1
ATOM 4019 O O . ILE C 1 89 ? -16.80200 -5.90500 8.91100 1.000 74.39839 146 ILE C O 1
ATOM 4024 N N . ARG C 1 90 ? -15.11600 -6.41600 7.49900 1.000 70.78480 147 ARG C N 1
ATOM 4025 C CA . ARG C 1 90 ? -15.45300 -5.34500 6.56800 1.000 70.59794 147 ARG C CA 1
ATOM 4026 C C . ARG C 1 90 ? -16.90800 -5.43800 6.12300 1.000 69.43990 147 ARG C C 1
ATOM 4027 O O . ARG C 1 90 ? -17.65200 -4.45300 6.18500 1.000 68.37662 147 ARG C O 1
ATOM 4029 N N . ASN C 1 91 ? -17.33200 -6.61900 5.66600 1.000 66.98172 148 ASN C N 1
ATOM 4030 C CA . ASN C 1 91 ? -18.71400 -6.78100 5.22700 1.000 67.73707 148 ASN C CA 1
ATOM 4031 C C . ASN C 1 91 ? -19.69200 -6.57300 6.37600 1.000 64.85778 148 ASN C C 1
ATOM 4032 O O . ASN C 1 91 ? -20.80600 -6.08100 6.16100 1.000 63.93925 148 ASN C O 1
ATOM 4037 N N . ILE C 1 92 ? -19.30100 -6.94000 7.59800 1.000 66.25531 149 ILE C N 1
ATOM 4038 C CA . ILE C 1 92 ? -20.12300 -6.63700 8.76500 1.000 64.12874 149 ILE C CA 1
ATOM 4039 C C . ILE C 1 92 ? -20.19800 -5.13000 8.97700 1.000 62.72594 149 ILE C C 1
ATOM 4040 O O . ILE C 1 92 ? -21.27600 -4.57200 9.21400 1.000 61.33104 149 ILE C O 1
ATOM 4045 N N . ASN C 1 93 ? -19.05200 -4.44900 8.89600 1.000 64.54458 150 ASN C N 1
ATOM 4046 C CA . ASN C 1 93 ? -19.04200 -2.99800 9.04300 1.000 64.81567 150 ASN C CA 1
ATOM 4047 C C . ASN C 1 93 ? -19.91300 -2.33300 7.98500 1.000 64.16032 150 ASN C C 1
ATOM 4048 O O . ASN C 1 93 ? -20.56900 -1.32100 8.25700 1.000 63.55762 150 ASN C O 1
ATOM 4053 N N . TYR C 1 94 ? -19.92900 -2.88500 6.77000 1.000 58.38332 151 TYR C N 1
ATOM 4054 C CA . TYR C 1 94 ? -20.81100 -2.36500 5.73100 1.000 59.10709 151 TYR C CA 1
ATOM 4055 C C . TYR C 1 94 ? -22.26500 -2.41700 6.18300 1.000 57.23318 151 TYR C C 1
ATOM 4056 O O . TYR C 1 94 ? -23.01500 -1.44900 6.01600 1.000 56.99894 151 TYR C O 1
ATOM 4065 N N . LEU C 1 95 ? -22.67900 -3.54400 6.76500 1.000 59.66768 152 LEU C N 1
ATOM 4066 C CA . LEU C 1 95 ? -24.02800 -3.64600 7.31100 1.000 60.18353 152 LEU C CA 1
ATOM 4067 C C . LEU C 1 95 ? -24.25600 -2.60000 8.39400 1.000 59.42028 152 LEU C C 1
ATOM 4068 O O . LEU C 1 95 ? -25.27900 -1.90500 8.39900 1.000 60.34408 152 LEU C O 1
ATOM 4073 N N . LEU C 1 96 ? -23.31100 -2.47900 9.33100 1.000 50.09548 153 LEU C N 1
ATOM 4074 C CA . LEU C 1 96 ? -23.46800 -1.52000 10.41800 1.000 49.70070 153 LEU C CA 1
ATOM 4075 C C . LEU C 1 96 ? -23.56000 -0.09300 9.89300 1.000 50.55343 153 LEU C C 1
ATOM 4076 O O . LEU C 1 96 ? -24.24600 0.74400 10.49000 1.000 50.44289 153 LEU C O 1
ATOM 4081 N N . ASP C 1 97 ? -22.87900 0.20500 8.78300 1.000 60.93625 154 ASP C N 1
ATOM 4082 C CA . ASP C 1 97 ? -23.02200 1.51900 8.16600 1.000 63.16020 154 ASP C CA 1
ATOM 4083 C C . ASP C 1 97 ? -24.45000 1.74200 7.68500 1.000 62.57329 154 ASP C C 1
ATOM 4084 O O . ASP C 1 97 ? -25.00600 2.83400 7.85300 1.000 62.35484 154 ASP C O 1
ATOM 4089 N N . LYS C 1 98 ? -25.06300 0.71600 7.08800 1.000 59.44923 155 LYS C N 1
ATOM 4090 C CA . LYS C 1 98 ? -26.43800 0.85100 6.62000 1.000 61.26261 155 LYS C CA 1
ATOM 4091 C C . LYS C 1 98 ? -27.40000 1.02000 7.78900 1.000 59.76769 155 LYS C C 1
ATOM 4092 O O . LYS C 1 98 ? -28.34900 1.80800 7.71000 1.000 60.11773 155 LYS C O 1
ATOM 4098 N N . LEU C 1 99 ? -27.17700 0.28700 8.88400 1.000 54.11438 156 LEU C N 1
ATOM 4099 C CA . LEU C 1 99 ? -27.98100 0.50400 10.08100 1.000 52.35365 156 LEU C CA 1
ATOM 4100 C C . LEU C 1 99 ? -27.74300 1.89500 10.65400 1.000 51.97465 156 LEU C C 1
ATOM 4101 O O . LEU C 1 99 ? -28.64300 2.47700 11.26900 1.000 51.72462 156 LEU C O 1
ATOM 4106 N N . ASP C 1 100 ? -26.53900 2.44400 10.46300 1.000 62.32326 157 ASP C N 1
ATOM 4107 C CA . ASP C 1 100 ? -26.28000 3.81700 10.88200 1.000 64.18664 157 ASP C CA 1
ATOM 4108 C C . ASP C 1 100 ? -27.14100 4.79600 10.09700 1.000 64.28139 157 ASP C C 1
ATOM 4109 O O . ASP C 1 100 ? -27.57200 5.82000 10.64100 1.000 65.44995 157 ASP C O 1
ATOM 4114 N N . LEU C 1 101 ? -27.40400 4.49900 8.82300 1.000 53.87488 158 LEU C N 1
ATOM 4115 C CA . LEU C 1 101 ? -28.26600 5.36000 8.02400 1.000 55.29874 158 LEU C CA 1
ATOM 4116 C C . LEU C 1 101 ? -29.70700 5.31700 8.51700 1.000 54.90922 158 LEU C C 1
ATOM 4117 O O . LEU C 1 101 ? -30.43700 6.30500 8.37600 1.000 56.21463 158 LEU C O 1
ATOM 4122 N N . ILE C 1 102 ? -30.13600 4.19100 9.09200 1.000 56.92525 159 ILE C N 1
ATOM 4123 C CA . ILE C 1 102 ? -31.45700 4.13400 9.70600 1.000 56.65942 159 ILE C CA 1
ATOM 4124 C C . ILE C 1 102 ? -31.49700 5.01400 10.94800 1.000 56.84366 159 ILE C C 1
ATOM 4125 O O . ILE C 1 102 ? -32.47400 5.73500 11.18500 1.000 57.70692 159 ILE C O 1
ATOM 4130 N N . LYS C 1 103 ? -30.43900 4.96800 11.76100 1.000 53.28270 160 LYS C N 1
ATOM 4131 C CA . LYS C 1 103 ? -30.32400 5.88400 12.89100 1.000 54.92764 160 LYS C CA 1
ATOM 4132 C C . LYS C 1 103 ? -30.46100 7.32900 12.42600 1.000 58.48333 160 LYS C C 1
ATOM 4133 O O . LYS C 1 103 ? -31.17300 8.13000 13.04200 1.000 56.48835 160 LYS C O 1
ATOM 4139 N N . ASN C 1 104 ? -29.77700 7.67900 11.33300 1.000 55.97513 161 ASN C N 1
ATOM 4140 C CA . ASN C 1 104 ? -29.88100 9.03100 10.79800 1.000 58.18329 161 ASN C CA 1
ATOM 4141 C C . ASN C 1 104 ? -31.30700 9.33900 10.36200 1.000 59.12025 161 ASN C C 1
ATOM 4142 O O . ASN C 1 104 ? -31.82500 10.43000 10.62900 1.000 60.75992 161 ASN C O 1
ATOM 4147 N N . GLU C 1 105 ? -31.96100 8.38800 9.69000 1.000 60.99679 162 GLU C N 1
ATOM 4148 C CA . GLU C 1 105 ? -33.34800 8.59000 9.29100 1.000 62.79437 162 GLU C CA 1
ATOM 4149 C C . GLU C 1 105 ? -34.24500 8.76300 10.51000 1.000 63.18389 162 GLU C C 1
ATOM 4150 O O . GLU C 1 105 ? -35.19200 9.55800 10.48600 1.000 65.21045 162 GLU C O 1
ATOM 4156 N N . PHE C 1 106 ? -33.96200 8.02800 11.58900 1.000 65.63945 163 PHE C N 1
ATOM 4157 C CA . PHE C 1 106 ? -34.71600 8.20000 12.82600 1.000 66.01844 163 PHE C CA 1
ATOM 4158 C C . PHE C 1 106 ? -34.65400 9.64600 13.30400 1.000 69.85048 163 PHE C C 1
ATOM 4159 O O . PHE C 1 106 ? -35.68200 10.25100 13.63200 1.000 71.76650 163 PHE C O 1
ATOM 4167 N N . ASP C 1 107 ? -33.44800 10.21900 13.35100 1.000 65.22098 164 ASP C N 1
ATOM 4168 C CA . ASP C 1 107 ? -33.29100 11.58200 13.84500 1.000 69.78468 164 ASP C CA 1
ATOM 4169 C C . ASP C 1 107 ? -34.00100 12.58300 12.94500 1.000 73.17719 164 ASP C C 1
ATOM 4170 O O . ASP C 1 107 ? -34.66900 13.50300 13.43200 1.000 75.44589 164 ASP C O 1
ATOM 4175 N N . ASN C 1 108 ? -33.86900 12.42300 11.62800 1.000 77.86723 165 ASN C N 1
ATOM 4176 C CA . ASN C 1 108 ? -34.47200 13.37100 10.70000 1.000 81.82034 165 ASN C CA 1
ATOM 4177 C C . ASN C 1 108 ? -35.98000 13.17900 10.57800 1.000 82.69149 165 ASN C C 1
ATOM 4178 O O . ASN C 1 108 ? -36.70400 14.15600 10.35700 1.000 85.09441 165 ASN C O 1
ATOM 4183 N N . VAL C 1 109 ? -36.47400 11.94800 10.73200 1.000 78.82787 166 VAL C N 1
ATOM 4184 C CA . VAL C 1 109 ? -37.89600 11.68300 10.54200 1.000 79.03579 166 VAL C CA 1
ATOM 4185 C C . VAL C 1 109 ? -38.70100 12.03000 11.78900 1.000 77.96987 166 VAL C C 1
ATOM 4186 O O . VAL C 1 109 ? -39.83400 12.51900 11.69100 1.000 77.95408 166 VAL C O 1
ATOM 4190 N N . ILE C 1 110 ? -38.14500 11.76300 12.96900 1.000 90.30556 167 ILE C N 1
ATOM 4191 C CA . ILE C 1 110 ? -38.89000 11.82700 14.23100 1.000 93.57964 167 ILE C CA 1
ATOM 4192 C C . ILE C 1 110 ? -38.60100 13.15900 14.92000 1.000 100.64101 167 ILE C C 1
ATOM 4193 O O . ILE C 1 110 ? -37.44300 13.61500 14.90600 1.000 102.48071 167 ILE C O 1
ATOM 4198 N N . PRO C 1 111 ? -39.66000 13.85600 15.48600 1.000 103.42029 168 PRO C N 1
ATOM 4199 C CA . PRO C 1 111 ? -39.45600 15.06400 16.29600 1.000 103.66769 168 PRO C CA 1
ATOM 4200 C C . PRO C 1 111 ? -38.82900 14.73500 17.63700 1.000 98.19335 168 PRO C C 1
ATOM 4201 O O . PRO C 1 111 ? -39.39800 13.98600 18.43600 1.000 92.48214 168 PRO C O 1
ATOM 4205 N N . ASN C 1 112 ? -37.61200 15.24100 17.84900 1.000 95.30090 169 ASN C N 1
ATOM 4206 C CA . ASN C 1 112 ? -36.90000 15.10900 19.12000 1.000 94.25341 169 ASN C CA 1
ATOM 4207 C C . ASN C 1 112 ? -36.75800 13.64300 19.53000 1.000 91.27410 169 ASN C C 1
ATOM 4208 O O . ASN C 1 112 ? -37.12900 13.24400 20.63500 1.000 90.63455 169 ASN C O 1
ATOM 4213 N N . PHE C 1 113 ? -36.22200 12.83200 18.61200 1.000 83.56791 170 PHE C N 1
ATOM 4214 C CA . PHE C 1 113 ? -35.67100 11.53700 18.99300 1.000 80.35174 170 PHE C CA 1
ATOM 4215 C C . PHE C 1 113 ? -34.22900 11.70400 19.46700 1.000 81.70716 170 PHE C C 1
ATOM 4216 O O . PHE C 1 113 ? -33.85900 11.22300 20.54500 1.000 82.44936 170 PHE C O 1
ATOM 4224 N N . ASN C 1 114 ? -33.41300 12.41300 18.68600 1.000 67.04751 171 ASN C N 1
ATOM 4225 C CA . ASN C 1 114 ? -32.09600 12.86000 19.12800 1.000 64.96042 171 ASN C CA 1
ATOM 4226 C C . ASN C 1 114 ? -31.29600 11.70100 19.71400 1.000 59.56767 171 ASN C C 1
ATOM 4227 O O . ASN C 1 114 ? -30.98300 11.65800 20.90800 1.000 60.35987 171 ASN C O 1
ATOM 4232 N N . SER C 1 115 ? -30.99100 10.73600 18.85000 1.000 73.41670 172 SER C N 1
ATOM 4233 C CA . SER C 1 115 ? -30.18100 9.59200 19.23900 1.000 68.12659 172 SER C CA 1
ATOM 4234 C C . SER C 1 115 ? -28.92100 10.05100 19.96100 1.000 66.45534 172 SER C C 1
ATOM 4235 O O . SER C 1 115 ? -28.29900 11.04700 19.58400 1.000 67.11331 172 SER C O 1
ATOM 4238 N N . ILE C 1 116 ? -28.54600 9.31500 21.00400 1.000 64.64722 173 ILE C N 1
ATOM 4239 C CA . ILE C 1 116 ? -27.33700 9.62400 21.76200 1.000 64.52089 173 ILE C CA 1
ATOM 4240 C C . ILE C 1 116 ? -26.14100 8.84000 21.23700 1.000 62.16798 173 ILE C C 1
ATOM 4241 O O . ILE C 1 116 ? -25.09200 9.41400 20.93200 1.000 62.28115 173 ILE C O 1
ATOM 4246 N N . LYS C 1 117 ? -26.27800 7.52000 21.13000 1.000 56.74891 174 LYS C N 1
ATOM 4247 C CA . LYS C 1 117 ? -25.20800 6.67200 20.62200 1.000 55.78037 174 LYS C CA 1
ATOM 4248 C C . LYS C 1 117 ? -25.82100 5.35700 20.15300 1.000 53.90910 174 LYS C C 1
ATOM 4249 O O . LYS C 1 117 ? -27.04000 5.16900 20.18700 1.000 53.54326 174 LYS C O 1
ATOM 4255 N N . THR C 1 118 ? -24.95800 4.44400 19.71300 1.000 54.76709 175 THR C N 1
ATOM 4256 C CA . THR C 1 118 ? -25.37500 3.11500 19.29600 1.000 52.81949 175 THR C CA 1
ATOM 4257 C C . THR C 1 118 ? -24.50700 2.07200 19.98500 1.000 51.80095 175 THR C C 1
ATOM 4258 O O . THR C 1 118 ? -23.39300 2.35300 20.43500 1.000 52.39049 175 THR C O 1
ATOM 4262 N N . GLN C 1 119 ? -25.03900 0.85500 20.06400 1.000 54.71972 176 GLN C N 1
ATOM 4263 C CA . GLN C 1 119 ? -24.33200 -0.28000 20.64200 1.000 53.73013 176 GLN C CA 1
ATOM 4264 C C . GLN C 1 119 ? -24.62500 -1.49800 19.78100 1.000 53.14585 176 GLN C C 1
ATOM 4265 O O . GLN C 1 119 ? -25.78800 -1.77000 19.47000 1.000 51.30878 176 GLN C O 1
ATOM 4271 N N . THR C 1 120 ? -23.57900 -2.22300 19.39700 1.000 53.09058 177 THR C N 1
ATOM 4272 C CA . THR C 1 120 ? -23.69400 -3.30600 18.42900 1.000 53.39324 177 THR C CA 1
ATOM 4273 C C . THR C 1 120 ? -23.23600 -4.61500 19.05000 1.000 53.31429 177 THR C C 1
ATOM 4274 O O . THR C 1 120 ? -22.18800 -4.66700 19.70300 1.000 55.53561 177 THR C O 1
ATOM 4278 N N . GLN C 1 121 ? -24.02300 -5.66900 18.83700 1.000 51.83779 178 GLN C N 1
ATOM 4279 C CA . GLN C 1 121 ? -23.71600 -7.00400 19.33200 1.000 51.29299 178 GLN C CA 1
ATOM 4280 C C . GLN C 1 121 ? -23.80600 -7.99700 18.18400 1.000 53.29586 178 GLN C C 1
ATOM 4281 O O . GLN C 1 121 ? -24.79700 -8.01200 17.44700 1.000 53.89594 178 GLN C O 1
ATOM 4287 N N . LEU C 1 122 ? -22.77400 -8.82100 18.03700 1.000 51.67462 179 LEU C N 1
ATOM 4288 C CA . LEU C 1 122 ? -22.81200 -9.99100 17.16900 1.000 53.08794 179 LEU C CA 1
ATOM 4289 C C . LEU C 1 122 ? -23.10100 -11.20800 18.03600 1.000 54.42231 179 LEU C C 1
ATOM 4290 O O . LEU C 1 122 ? -22.44500 -11.40500 19.06200 1.000 54.89869 179 LEU C O 1
ATOM 4295 N N . ALA C 1 123 ? -24.08000 -12.01300 17.63000 1.000 50.59554 180 ALA C N 1
ATOM 4296 C CA . ALA C 1 123 ? -24.54200 -13.13400 18.43700 1.000 51.59829 180 ALA C CA 1
ATOM 4297 C C . ALA C 1 123 ? -24.63500 -14.39500 17.59500 1.000 52.89318 180 ALA C C 1
ATOM 4298 O O . ALA C 1 123 ? -25.02800 -14.34700 16.42500 1.000 52.71685 180 ALA C O 1
ATOM 4300 N N . VAL C 1 124 ? -24.27500 -15.52400 18.20500 1.000 60.93889 181 VAL C N 1
ATOM 4301 C CA . VAL C 1 124 ? -24.34100 -16.83000 17.55800 1.000 64.03399 181 VAL C CA 1
ATOM 4302 C C . VAL C 1 124 ? -24.94800 -17.81700 18.54600 1.000 63.79712 181 VAL C C 1
ATOM 4303 O O . VAL C 1 124 ? -24.37600 -18.06200 19.61300 1.000 64.52089 181 VAL C O 1
ATOM 4307 N N . TYR C 1 125 ? -26.10900 -18.37300 18.19900 1.000 64.31824 182 TYR C N 1
ATOM 4308 C CA . TYR C 1 125 ? -26.68900 -19.47800 18.94900 1.000 66.10529 182 TYR C CA 1
ATOM 4309 C C . TYR C 1 125 ? -26.26700 -20.79400 18.30800 1.000 69.30305 182 TYR C C 1
ATOM 4310 O O . TYR C 1 125 ? -26.27200 -20.93100 17.08100 1.000 70.25579 182 TYR C O 1
ATOM 4319 N N . LEU C 1 126 ? -25.90800 -21.75900 19.14100 1.000 64.29455 183 LEU C N 1
ATOM 4320 C CA . LEU C 1 126 ? -25.61600 -23.10500 18.68100 1.000 66.94224 183 LEU C CA 1
ATOM 4321 C C . LEU C 1 126 ? -26.86300 -23.97200 18.85700 1.000 68.64770 183 LEU C C 1
ATOM 4322 O O . LEU C 1 126 ? -27.93900 -23.48700 19.22000 1.000 67.63179 183 LEU C O 1
ATOM 4327 N N . ASN C 1 127 ? -26.72400 -25.26900 18.59400 1.000 73.16404 184 ASN C N 1
ATOM 4328 C CA . ASN C 1 127 ? -27.87800 -26.15700 18.58600 1.000 75.36956 184 ASN C CA 1
ATOM 4329 C C . ASN C 1 127 ? -28.49200 -26.24900 19.97600 1.000 75.63802 184 ASN C C 1
ATOM 4330 O O . ASN C 1 127 ? -27.82800 -26.65700 20.93300 1.000 76.92764 184 ASN C O 1
ATOM 4335 N N . GLY C 1 128 ? -29.76200 -25.86000 20.08400 1.000 80.13329 185 GLY C N 1
ATOM 4336 C CA . GLY C 1 128 ? -30.48700 -25.93800 21.33400 1.000 77.21189 185 GLY C CA 1
ATOM 4337 C C . GLY C 1 128 ? -30.47600 -24.68200 22.17600 1.000 76.68551 185 GLY C C 1
ATOM 4338 O O . GLY C 1 128 ? -31.13000 -24.65800 23.22700 1.000 76.45127 185 GLY C O 1
ATOM 4339 N N . GLY C 1 129 ? -29.76100 -23.64100 21.75800 1.000 80.42280 186 GLY C N 1
ATOM 4340 C CA . GLY C 1 129 ? -29.71500 -22.41900 22.53200 1.000 79.21213 186 GLY C CA 1
ATOM 4341 C C . GLY C 1 129 ? -31.02000 -21.65000 22.47700 1.000 79.48848 186 GLY C C 1
ATOM 4342 O O . GLY C 1 129 ? -31.87500 -21.87600 21.62000 1.000 79.11212 186 GLY C O 1
ATOM 4343 N N . ARG C 1 130 ? -31.17400 -20.71700 23.41300 1.000 66.45797 187 ARG C N 1
ATOM 4344 C CA . ARG C 1 130 ? -32.39900 -19.93600 23.50800 1.000 65.56049 187 ARG C CA 1
ATOM 4345 C C . ARG C 1 130 ? -32.11600 -18.66000 24.29400 1.000 62.99703 187 ARG C C 1
ATOM 4346 O O . ARG C 1 130 ? -31.01100 -18.44700 24.80000 1.000 61.87058 187 ARG C O 1
ATOM 4354 N N . TYR C 1 131 ? -33.13800 -17.80900 24.38800 1.000 66.45007 188 TYR C N 1
ATOM 4355 C CA . TYR C 1 131 ? -33.09600 -16.58900 25.19100 1.000 64.62354 188 TYR C CA 1
ATOM 4356 C C . TYR C 1 131 ? -34.49100 -16.38400 25.76300 1.000 65.61313 188 TYR C C 1
ATOM 4357 O O . TYR C 1 131 ? -35.45300 -16.23200 25.00400 1.000 66.85538 188 TYR C O 1
ATOM 4366 N N . ILE C 1 132 ? -34.60400 -16.38800 27.08900 1.000 61.77320 189 ILE C N 1
ATOM 4367 C CA . ILE C 1 132 ? -35.90600 -16.33600 27.74800 1.000 61.62318 189 ILE C CA 1
ATOM 4368 C C . ILE C 1 132 ? -36.55900 -14.98300 27.49900 1.000 59.84928 189 ILE C C 1
ATOM 4369 O O . ILE C 1 132 ? -35.90200 -14.03800 27.04700 1.000 57.64112 189 ILE C O 1
ATOM 4374 N N . LYS C 1 133 ? -37.85800 -14.88500 27.78200 1.000 70.84534 190 LYS C N 1
ATOM 4375 C CA . LYS C 1 133 ? -38.57700 -13.63100 27.59200 1.000 72.24814 190 LYS C CA 1
ATOM 4376 C C . LYS C 1 133 ? -37.92000 -12.52100 28.40300 1.000 71.69807 190 LYS C C 1
ATOM 4377 O O . LYS C 1 133 ? -37.60600 -12.70000 29.58300 1.000 73.38775 190 LYS C O 1
ATOM 4383 N N . HIS C 1 134 ? -37.71400 -11.37200 27.76500 1.000 56.33570 191 HIS C N 1
ATOM 4384 C CA . HIS C 1 134 ? -36.96200 -10.29300 28.38600 1.000 55.28558 191 HIS C CA 1
ATOM 4385 C C . HIS C 1 134 ? -37.21300 -8.99600 27.63100 1.000 53.95910 191 HIS C C 1
ATOM 4386 O O . HIS C 1 134 ? -37.82200 -8.98100 26.55900 1.000 53.71960 191 HIS C O 1
ATOM 4393 N N . ARG C 1 135 ? -36.73000 -7.90300 28.21700 1.000 66.54482 192 ARG C N 1
ATOM 4394 C CA . ARG C 1 135 ? -36.63700 -6.60900 27.55700 1.000 70.51898 192 ARG C CA 1
ATOM 4395 C C . ARG C 1 135 ? -35.17000 -6.20100 27.50500 1.000 81.06761 192 ARG C C 1
ATOM 4396 O O . ARG C 1 135 ? -34.42300 -6.42400 28.46400 1.000 81.76770 192 ARG C O 1
ATOM 4404 N N . ASP C 1 136 ? -34.75700 -5.60100 26.38800 1.000 47.26883 193 ASP C N 1
ATOM 4405 C CA . ASP C 1 136 ? -33.36200 -5.21100 26.23600 1.000 52.83265 193 ASP C CA 1
ATOM 4406 C C . ASP C 1 136 ? -33.01500 -3.94900 27.01400 1.000 45.86866 193 ASP C C 1
ATOM 4407 O O . ASP C 1 136 ? -31.83900 -3.73200 27.32200 1.000 45.15015 193 ASP C O 1
ATOM 4412 N N . SER C 1 137 ? -34.00300 -3.12200 27.34400 1.000 60.36776 194 SER C N 1
ATOM 4413 C CA . SER C 1 137 ? -33.74100 -1.85800 28.00900 1.000 50.55606 194 SER C CA 1
ATOM 4414 C C . SER C 1 137 ? -33.46700 -2.06600 29.49500 1.000 44.58166 194 SER C C 1
ATOM 4415 O O . SER C 1 137 ? -33.83300 -3.08300 30.09000 1.000 42.39456 194 SER C O 1
ATOM 4418 N N . PHE C 1 138 ? -32.81000 -1.07500 30.09100 1.000 41.43918 195 PHE C N 1
ATOM 4419 C CA . PHE C 1 138 ? -32.48200 -1.10200 31.50900 1.000 38.21774 195 PHE C CA 1
ATOM 4420 C C . PHE C 1 138 ? -32.22100 0.32600 31.96500 1.000 37.44923 195 PHE C C 1
ATOM 4421 O O . PHE C 1 138 ? -32.08100 1.24400 31.15400 1.000 38.03088 195 PHE C O 1
ATOM 4429 N N . TYR C 1 139 ? -32.15900 0.50000 33.28300 1.000 40.46538 196 TYR C N 1
ATOM 4430 C CA . TYR C 1 139 ? -31.85900 1.78700 33.89800 1.000 42.54457 196 TYR C CA 1
ATOM 4431 C C . TYR C 1 139 ? -30.57100 1.64700 34.69500 1.000 43.29993 196 TYR C C 1
ATOM 4432 O O . TYR C 1 139 ? -30.47800 0.79200 35.58200 1.000 43.05779 196 TYR C O 1
ATOM 4441 N N . SER C 1 140 ? -29.58400 2.48200 34.37900 1.000 45.13436 197 SER C N 1
ATOM 4442 C CA . SER C 1 140 ? -28.29500 2.44900 35.05500 1.000 45.63179 197 SER C CA 1
ATOM 4443 C C . SER C 1 140 ? -27.78900 3.87300 35.23000 1.000 47.12933 197 SER C C 1
ATOM 4444 O O . SER C 1 140 ? -28.29300 4.81700 34.61400 1.000 47.51096 197 SER C O 1
ATOM 4447 N N . SER C 1 141 ? -26.77500 4.02000 36.08500 1.000 46.25028 198 SER C N 1
ATOM 4448 C CA . SER C 1 141 ? -26.23800 5.33400 36.41200 1.000 49.22695 198 SER C CA 1
ATOM 4449 C C . SER C 1 141 ? -25.45500 5.96300 35.26700 1.000 50.64291 198 SER C C 1
ATOM 4450 O O . SER C 1 141 ? -25.10300 7.14400 35.35900 1.000 48.07419 198 SER C O 1
ATOM 4453 N N . GLU C 1 142 ? -25.17300 5.21400 34.19800 1.000 69.13724 199 GLU C N 1
ATOM 4454 C CA . GLU C 1 142 ? -24.40600 5.77500 33.09100 1.000 70.54793 199 GLU C CA 1
ATOM 4455 C C . GLU C 1 142 ? -25.21500 6.80300 32.31000 1.000 72.11128 199 GLU C C 1
ATOM 4456 O O . GLU C 1 142 ? -24.63800 7.72200 31.71700 1.000 74.48788 199 GLU C O 1
ATOM 4462 N N . SER C 1 143 ? -26.53900 6.67000 32.29900 1.000 56.49098 200 SER C N 1
ATOM 4463 C CA . SER C 1 143 ? -27.41100 7.58600 31.57800 1.000 57.79904 200 SER C CA 1
ATOM 4464 C C . SER C 1 143 ? -28.60700 7.93200 32.45100 1.000 58.23856 200 SER C C 1
ATOM 4465 O O . SER C 1 143 ? -29.16400 7.06400 33.12800 1.000 57.19896 200 SER C O 1
ATOM 4468 N N . LEU C 1 144 ? -28.99700 9.20800 32.42900 1.000 68.43978 201 LEU C N 1
ATOM 4469 C CA . LEU C 1 144 ? -30.12000 9.66900 33.23500 1.000 68.06079 201 LEU C CA 1
ATOM 4470 C C . LEU C 1 144 ? -31.46600 9.27100 32.64700 1.000 68.07395 201 LEU C C 1
ATOM 4471 O O . LEU C 1 144 ? -32.47700 9.33200 33.35500 1.000 69.25041 201 LEU C O 1
ATOM 4476 N N . THR C 1 145 ? -31.50300 8.87100 31.38200 1.000 54.49601 202 THR C N 1
ATOM 4477 C CA . THR C 1 145 ? -32.70300 8.34100 30.75400 1.000 53.10637 202 THR C CA 1
ATOM 4478 C C . THR C 1 145 ? -32.53900 6.84200 30.53500 1.000 47.77678 202 THR C C 1
ATOM 4479 O O . THR C 1 145 ? -31.45000 6.28100 30.69100 1.000 46.45031 202 THR C O 1
ATOM 4483 N N . ILE C 1 146 ? -33.64500 6.19100 30.17000 1.000 54.66445 203 ILE C N 1
ATOM 4484 C CA . ILE C 1 146 ? -33.60100 4.75900 29.92500 1.000 49.62700 203 ILE C CA 1
ATOM 4485 C C . ILE C 1 146 ? -32.57600 4.46200 28.83400 1.000 47.13723 203 ILE C C 1
ATOM 4486 O O . ILE C 1 146 ? -32.36100 5.25900 27.91100 1.000 46.69507 203 ILE C O 1
ATOM 4491 N N . SER C 1 147 ? -31.93900 3.30400 28.94300 1.000 53.87488 204 SER C N 1
ATOM 4492 C CA . SER C 1 147 ? -30.96400 2.85800 27.96200 1.000 54.16439 204 SER C CA 1
ATOM 4493 C C . SER C 1 147 ? -31.66100 2.07900 26.85200 1.000 56.22516 204 SER C C 1
ATOM 4494 O O . SER C 1 147 ? -32.69200 1.44000 27.06900 1.000 56.45151 204 SER C O 1
ATOM 4497 N N . ARG C 1 148 ? -31.07700 2.13700 25.65100 1.000 41.69447 205 ARG C N 1
ATOM 4498 C CA . ARG C 1 148 ? -31.54600 1.32900 24.52900 1.000 42.82619 205 ARG C CA 1
ATOM 4499 C C . ARG C 1 148 ? -32.97700 1.61500 24.09000 1.000 43.64207 205 ARG C C 1
ATOM 4500 O O . ARG C 1 148 ? -33.88600 0.85900 24.43100 1.000 43.23676 205 ARG C O 1
ATOM 4508 N N . ARG C 1 149 ? -33.20800 2.73700 23.40500 1.000 44.87643 206 ARG C N 1
ATOM 4509 C CA . ARG C 1 149 ? -34.56100 3.06100 22.96400 1.000 46.37925 206 ARG C CA 1
ATOM 4510 C C . ARG C 1 149 ? -35.01700 2.21700 21.77100 1.000 46.13974 206 ARG C C 1
ATOM 4511 O O . ARG C 1 149 ? -36.17700 1.78900 21.73000 1.000 47.56097 206 ARG C O 1
ATOM 4519 N N . ILE C 1 150 ? -34.14200 1.95600 20.79800 1.000 55.00396 207 ILE C N 1
ATOM 4520 C CA . ILE C 1 150 ? -34.51600 1.23200 19.58500 1.000 46.17922 207 ILE C CA 1
ATOM 4521 C C . ILE C 1 150 ? -33.64700 -0.01300 19.45000 1.000 44.58692 207 ILE C C 1
ATOM 4522 O O . ILE C 1 150 ? -32.44800 0.01800 19.75100 1.000 43.65523 207 ILE C O 1
ATOM 4527 N N . THR C 1 151 ? -34.25500 -1.10100 18.97600 1.000 41.78922 208 THR C N 1
ATOM 4528 C CA . THR C 1 151 ? -33.56900 -2.36800 18.74100 1.000 44.54745 208 THR C CA 1
ATOM 4529 C C . THR C 1 151 ? -33.67200 -2.71500 17.26200 1.000 45.51598 208 THR C C 1
ATOM 4530 O O . THR C 1 151 ? -34.77700 -2.79500 16.71800 1.000 43.04727 208 THR C O 1
ATOM 4534 N N . MET C 1 152 ? -32.52300 -2.92300 16.61900 1.000 47.61097 209 MET C N 1
ATOM 4535 C CA . MET C 1 152 ? -32.45800 -3.29600 15.20900 1.000 48.69531 209 MET C CA 1
ATOM 4536 C C . MET C 1 152 ? -31.65800 -4.58500 15.08800 1.000 48.87954 209 MET C C 1
ATOM 4537 O O . MET C 1 152 ? -30.47700 -4.61900 15.44900 1.000 42.24980 209 MET C O 1
ATOM 4542 N N . ILE C 1 153 ? -32.29700 -5.63600 14.57600 1.000 48.01365 210 ILE C N 1
ATOM 4543 C CA . ILE C 1 153 ? -31.70300 -6.96600 14.49700 1.000 47.31357 210 ILE C CA 1
ATOM 4544 C C . ILE C 1 153 ? -31.69400 -7.41100 13.04100 1.000 47.68993 210 ILE C C 1
ATOM 4545 O O . ILE C 1 153 ? -32.74100 -7.41700 12.38200 1.000 49.38487 210 ILE C O 1
ATOM 4550 N N . TYR C 1 154 ? -30.51800 -7.79400 12.55000 1.000 49.56647 211 TYR C N 1
ATOM 4551 C CA . TYR C 1 154 ? -30.33600 -8.26700 11.18200 1.000 49.59542 211 TYR C CA 1
ATOM 4552 C C . TYR C 1 154 ? -29.94200 -9.73700 11.22400 1.000 52.80896 211 TYR C C 1
ATOM 4553 O O . TYR C 1 154 ? -28.92100 -10.09100 11.82200 1.000 51.81674 211 TYR C O 1
ATOM 4562 N N . TYR C 1 155 ? -30.74900 -10.58500 10.59200 1.000 59.42555 212 TYR C N 1
ATOM 4563 C CA . TYR C 1 155 ? -30.54400 -12.02800 10.60500 1.000 62.73121 212 TYR C CA 1
ATOM 4564 C C . TYR C 1 155 ? -29.81900 -12.46300 9.33900 1.000 63.61552 212 TYR C C 1
ATOM 4565 O O . TYR C 1 155 ? -30.06700 -11.92700 8.25500 1.000 62.68383 212 TYR C O 1
ATOM 4574 N N . VAL C 1 156 ? -28.92000 -13.43900 9.48700 1.000 59.03866 213 VAL C N 1
ATOM 4575 C CA . VAL C 1 156 ? -28.05400 -13.86500 8.39300 1.000 59.78085 213 VAL C CA 1
ATOM 4576 C C . VAL C 1 156 ? -28.14900 -15.37200 8.19000 1.000 62.43380 213 VAL C C 1
ATOM 4577 O O . VAL C 1 156 ? -27.19300 -16.00600 7.73100 1.000 63.29706 213 VAL C O 1
ATOM 4581 N N . ASN C 1 157 ? -29.29600 -15.95900 8.52800 1.000 60.04931 214 ASN C N 1
ATOM 4582 C CA . ASN C 1 157 ? -29.47200 -17.40900 8.45600 1.000 63.86555 214 ASN C CA 1
ATOM 4583 C C . ASN C 1 157 ? -29.94400 -17.77700 7.05600 1.000 65.63945 214 ASN C C 1
ATOM 4584 O O . ASN C 1 157 ? -31.13800 -17.71100 6.74900 1.000 65.90001 214 ASN C O 1
ATOM 4589 N N . LYS C 1 158 ? -29.00100 -18.16900 6.20400 1.000 83.12049 215 LYS C N 1
ATOM 4590 C CA . LYS C 1 158 ? -29.32700 -18.55900 4.84000 1.000 85.89451 215 LYS C CA 1
ATOM 4591 C C . LYS C 1 158 ? -29.98600 -19.93300 4.82700 1.000 88.23426 215 LYS C C 1
ATOM 4592 O O . LYS C 1 158 ? -29.57100 -20.84700 5.54500 1.000 88.03161 215 LYS C O 1
ATOM 4598 N N . ASP C 1 159 ? -31.02000 -20.07400 3.99800 1.000 94.75083 216 ASP C N 1
ATOM 4599 C CA . ASP C 1 159 ? -31.72400 -21.34200 3.80900 1.000 99.02766 216 ASP C CA 1
ATOM 4600 C C . ASP C 1 159 ? -32.30900 -21.84700 5.13300 1.000 98.58814 216 ASP C C 1
ATOM 4601 O O . ASP C 1 159 ? -31.91700 -22.88000 5.67900 1.000 101.75431 216 ASP C O 1
ATOM 4606 N N . TRP C 1 160 ? -33.26400 -21.06900 5.63500 1.000 82.57306 217 TRP C N 1
ATOM 4607 C CA . TRP C 1 160 ? -33.99800 -21.39300 6.85200 1.000 79.77272 217 TRP C CA 1
ATOM 4608 C C . TRP C 1 160 ? -35.39500 -21.87600 6.48600 1.000 82.73360 217 TRP C C 1
ATOM 4609 O O . TRP C 1 160 ? -36.00800 -21.37300 5.54100 1.000 83.69688 217 TRP C O 1
ATOM 4620 N N . LYS C 1 161 ? -35.89600 -22.85600 7.23700 1.000 104.17828 218 LYS C N 1
ATOM 4621 C CA . LYS C 1 161 ? -37.17900 -23.47800 6.94000 1.000 107.54184 218 LYS C CA 1
ATOM 4622 C C . LYS C 1 161 ? -38.05200 -23.50300 8.18800 1.000 107.10758 218 LYS C C 1
ATOM 4623 O O . LYS C 1 161 ? -37.58000 -23.30900 9.31100 1.000 103.25449 218 LYS C O 1
ATOM 4629 N N . LYS C 1 162 ? -39.34700 -23.74800 7.96400 1.000 92.92430 219 LYS C N 1
ATOM 4630 C CA . LYS C 1 162 ? -40.34900 -23.57800 9.01300 1.000 93.00326 219 LYS C CA 1
ATOM 4631 C C . LYS C 1 162 ? -39.98300 -24.33100 10.28600 1.000 95.02455 219 LYS C C 1
ATOM 4632 O O . LYS C 1 162 ? -40.12500 -23.79600 11.39200 1.000 93.91652 219 LYS C O 1
ATOM 4638 N N . GLY C 1 163 ? -39.51100 -25.56500 10.15500 1.000 85.09178 220 GLY C N 1
ATOM 4639 C CA . GLY C 1 163 ? -39.22600 -26.39000 11.30800 1.000 85.69449 220 GLY C CA 1
ATOM 4640 C C . GLY C 1 163 ? -37.86500 -26.21000 11.93300 1.000 82.17564 220 GLY C C 1
ATOM 4641 O O . GLY C 1 163 ? -37.54200 -26.90900 12.89900 1.000 84.38380 220 GLY C O 1
ATOM 4642 N N . ASP C 1 164 ? -37.04900 -25.28700 11.42100 1.000 85.88135 221 ASP C N 1
ATOM 4643 C CA . ASP C 1 164 ? -35.69700 -25.10700 11.93400 1.000 79.90169 221 ASP C CA 1
ATOM 4644 C C . ASP C 1 164 ? -35.65900 -24.44600 13.30600 1.000 74.12468 221 ASP C C 1
ATOM 4645 O O . ASP C 1 164 ? -34.58500 -24.39400 13.91500 1.000 71.97179 221 ASP C O 1
ATOM 4650 N N . GLY C 1 165 ? -36.78400 -23.94800 13.80700 1.000 80.08065 222 GLY C N 1
ATOM 4651 C CA . GLY C 1 165 ? -36.77200 -23.30900 15.10600 1.000 76.83816 222 GLY C CA 1
ATOM 4652 C C . GLY C 1 165 ? -35.96800 -22.01700 15.09400 1.000 72.99559 222 GLY C C 1
ATOM 4653 O O . GLY C 1 165 ? -35.65800 -21.44200 14.04700 1.000 72.17707 222 GLY C O 1
ATOM 4654 N N . GLY C 1 166 ? -35.63000 -21.56000 16.29800 1.000 66.16583 223 GLY C N 1
ATOM 4655 C CA . GLY C 1 166 ? -34.87200 -20.33700 16.44700 1.000 63.49445 223 GLY C CA 1
ATOM 4656 C C . GLY C 1 166 ? -35.64100 -19.06900 16.16400 1.000 62.81806 223 GLY C C 1
ATOM 4657 O O . GLY C 1 166 ? -35.02300 -18.01100 16.00200 1.000 59.10182 223 GLY C O 1
ATOM 4658 N N . GLU C 1 167 ? -36.96800 -19.13800 16.09500 1.000 69.79784 224 GLU C N 1
ATOM 4659 C CA . GLU C 1 167 ? -37.76400 -17.94700 15.85700 1.000 71.94020 224 GLU C CA 1
ATOM 4660 C C . GLU C 1 167 ? -37.57900 -16.94900 16.99700 1.000 68.67139 224 GLU C C 1
ATOM 4661 O O . GLU C 1 167 ? -37.16000 -17.29600 18.10500 1.000 68.26871 224 GLU C O 1
ATOM 4667 N N . LEU C 1 168 ? -37.89700 -15.69000 16.71000 1.000 62.50486 225 LEU C N 1
ATOM 4668 C CA . LEU C 1 168 ? -37.93000 -14.64200 17.72600 1.000 60.59937 225 LEU C CA 1
ATOM 4669 C C . LEU C 1 168 ? -39.39600 -14.36000 18.03700 1.000 60.50462 225 LEU C C 1
ATOM 4670 O O . LEU C 1 168 ? -40.09500 -13.70800 17.25600 1.000 59.68084 225 LEU C O 1
ATOM 4675 N N . ARG C 1 169 ? -39.85800 -14.85800 19.17900 1.000 56.84629 226 ARG C N 1
ATOM 4676 C CA . ARG C 1 169 ? -41.24000 -14.67200 19.59900 1.000 59.79928 226 ARG C CA 1
ATOM 4677 C C . ARG C 1 169 ? -41.40600 -13.26800 20.16600 1.000 59.70716 226 ARG C C 1
ATOM 4678 O O . ARG C 1 169 ? -40.77700 -12.92000 21.17100 1.000 57.67797 226 ARG C O 1
ATOM 4686 N N . LEU C 1 170 ? -42.24600 -12.46300 19.52000 1.000 64.15769 227 LEU C N 1
ATOM 4687 C CA . LEU C 1 170 ? -42.43500 -11.06200 19.87600 1.000 65.47627 227 LEU C CA 1
ATOM 4688 C C . LEU C 1 170 ? -43.80600 -10.88700 20.51300 1.000 70.36896 227 LEU C C 1
ATOM 4689 O O . LEU C 1 170 ? -44.83100 -11.09700 19.85600 1.000 74.21679 227 LEU C O 1
ATOM 4694 N N . TYR C 1 171 ? -43.82100 -10.50400 21.78600 1.000 71.75334 228 TYR C N 1
ATOM 4695 C CA . TYR C 1 171 ? -45.06000 -10.25700 22.51000 1.000 74.45893 228 TYR C CA 1
ATOM 4696 C C . TYR C 1 171 ? -45.49600 -8.81300 22.30400 1.000 77.81196 228 TYR C C 1
ATOM 4697 O O . TYR C 1 171 ? -44.67400 -7.89300 22.32800 1.000 72.16392 228 TYR C O 1
ATOM 4706 N N . THR C 1 172 ? -46.79800 -8.62300 22.10000 1.000 108.92885 229 THR C N 1
ATOM 4707 C CA . THR C 1 172 ? -47.35800 -7.33500 21.70500 1.000 109.87633 229 THR C CA 1
ATOM 4708 C C . THR C 1 172 ? -48.15200 -6.75600 22.87000 1.000 111.82657 229 THR C C 1
ATOM 4709 O O . THR C 1 172 ? -49.24900 -7.23100 23.17900 1.000 113.83997 229 THR C O 1
ATOM 4713 N N . ASN C 1 173 ? -47.59700 -5.72700 23.50800 1.000 110.10267 230 ASN C N 1
ATOM 4714 C CA . ASN C 1 173 ? -48.27700 -5.03800 24.59300 1.000 111.73445 230 ASN C CA 1
ATOM 4715 C C . ASN C 1 173 ? -47.87100 -3.57200 24.57700 1.000 112.86880 230 ASN C C 1
ATOM 4716 O O . ASN C 1 173 ? -46.84200 -3.19800 24.00700 1.000 111.56864 230 ASN C O 1
ATOM 4718 N N . ASN C 1 174 ? -48.69400 -2.74500 25.21300 1.000 111.05542 231 ASN C N 1
ATOM 4719 C CA . ASN C 1 174 ? -48.45100 -1.30800 25.27600 1.000 111.65023 231 ASN C CA 1
ATOM 4720 C C . ASN C 1 174 ? -48.43900 -0.70200 23.87600 1.000 112.70035 231 ASN C C 1
ATOM 4721 O O . ASN C 1 174 ? -49.40400 -0.83300 23.12400 1.000 115.11380 231 ASN C O 1
ATOM 4726 N N . GLU C 1 188 ? -51.12800 -11.38500 23.34300 1.000 87.15519 245 GLU C N 1
ATOM 4727 C CA . GLU C 1 188 ? -50.85700 -12.02400 22.06000 1.000 87.66051 245 GLU C CA 1
ATOM 4728 C C . GLU C 1 188 ? -49.37800 -11.89900 21.70300 1.000 85.66817 245 GLU C C 1
ATOM 4729 O O . GLU C 1 188 ? -48.64300 -11.13600 22.33000 1.000 83.87058 245 GLU C O 1
ATOM 4731 N N . PHE C 1 189 ? -48.94900 -12.65200 20.69200 1.000 89.72918 246 PHE C N 1
ATOM 4732 C CA . PHE C 1 189 ? -47.55500 -12.65600 20.27800 1.000 86.79988 246 PHE C CA 1
ATOM 4733 C C . PHE C 1 189 ? -47.48100 -12.96300 18.78900 1.000 86.91568 246 PHE C C 1
ATOM 4734 O O . PHE C 1 189 ? -48.45900 -13.39000 18.17100 1.000 89.47125 246 PHE C O 1
ATOM 4742 N N . ILE C 1 190 ? -46.30000 -12.73700 18.21800 1.000 80.97287 247 ILE C N 1
ATOM 4743 C CA . ILE C 1 190 ? -46.02900 -13.02900 16.81500 1.000 81.87824 247 ILE C CA 1
ATOM 4744 C C . ILE C 1 190 ? -44.65600 -13.68200 16.72500 1.000 78.79629 247 ILE C C 1
ATOM 4745 O O . ILE C 1 190 ? -43.68300 -13.17000 17.28800 1.000 74.66158 247 ILE C O 1
ATOM 4750 N N . ASP C 1 191 ? -44.57800 -14.80800 16.02200 1.000 88.00266 248 ASP C N 1
ATOM 4751 C CA . ASP C 1 191 ? -43.31300 -15.49800 15.80100 1.000 87.54471 248 ASP C CA 1
ATOM 4752 C C . ASP C 1 191 ? -42.68800 -14.97300 14.51400 1.000 87.71315 248 ASP C C 1
ATOM 4753 O O . ASP C 1 191 ? -43.32000 -15.00700 13.45200 1.000 91.37148 248 ASP C O 1
ATOM 4758 N N . ILE C 1 192 ? -41.45500 -14.49000 14.61100 1.000 61.02837 249 ILE C N 1
ATOM 4759 C CA . ILE C 1 192 ? -40.75600 -13.86400 13.49500 1.000 56.80155 249 ILE C CA 1
ATOM 4760 C C . ILE C 1 192 ? -39.63400 -14.80000 13.07000 1.000 56.11199 249 ILE C C 1
ATOM 4761 O O . ILE C 1 192 ? -38.67500 -15.01700 13.82000 1.000 54.14597 249 ILE C O 1
ATOM 4766 N N . GLU C 1 193 ? -39.75200 -15.35600 11.87000 1.000 81.94667 250 GLU C N 1
ATOM 4767 C CA . GLU C 1 193 ? -38.72400 -16.25800 11.36600 1.000 85.42340 250 GLU C CA 1
ATOM 4768 C C . GLU C 1 193 ? -37.43200 -15.47700 11.14500 1.000 77.66194 250 GLU C C 1
ATOM 4769 O O . GLU C 1 193 ? -37.46900 -14.38200 10.57300 1.000 75.05900 250 GLU C O 1
ATOM 4775 N N . PRO C 1 194 ? -36.26900 -16.00200 11.58100 1.000 55.39085 251 PRO C N 1
ATOM 4776 C CA . PRO C 1 194 ? -35.00000 -15.27500 11.42800 1.000 53.77224 251 PRO C CA 1
ATOM 4777 C C . PRO C 1 194 ? -34.35200 -15.49200 10.06500 1.000 55.29874 251 PRO C C 1
ATOM 4778 O O . PRO C 1 194 ? -33.15200 -15.78200 9.95900 1.000 55.26452 251 PRO C O 1
ATOM 4782 N N . ILE C 1 195 ? -35.14100 -15.34700 8.99800 1.000 69.35305 252 ILE C N 1
ATOM 4783 C CA . ILE C 1 195 ? -34.63200 -15.56900 7.65600 1.000 69.47938 252 ILE C CA 1
ATOM 4784 C C . ILE C 1 195 ? -33.53000 -14.55900 7.34800 1.000 65.57628 252 ILE C C 1
ATOM 4785 O O . ILE C 1 195 ? -33.48500 -13.45800 7.90900 1.000 62.92333 252 ILE C O 1
ATOM 4790 N N . ALA C 1 196 ? -32.63400 -14.94100 6.44000 1.000 60.18353 253 ALA C N 1
ATOM 4791 C CA . ALA C 1 196 ? -31.51700 -14.07800 6.08300 1.000 58.65703 253 ALA C CA 1
ATOM 4792 C C . ALA C 1 196 ? -32.01100 -12.80500 5.40800 1.000 58.52017 253 ALA C C 1
ATOM 4793 O O . ALA C 1 196 ? -33.05900 -12.78000 4.75700 1.000 59.83086 253 ALA C O 1
ATOM 4795 N N . ASP C 1 197 ? -31.23200 -11.73800 5.56700 1.000 56.66206 254 ASP C N 1
ATOM 4796 C CA . ASP C 1 197 ? -31.49000 -10.41900 5.00100 1.000 56.68838 254 ASP C CA 1
ATOM 4797 C C . ASP C 1 197 ? -32.69400 -9.73500 5.63600 1.000 55.61193 254 ASP C C 1
ATOM 4798 O O . ASP C 1 197 ? -33.07400 -8.64500 5.19200 1.000 55.96460 254 ASP C O 1
ATOM 4803 N N . ARG C 1 198 ? -33.30800 -10.33100 6.65500 1.000 55.48297 255 ARG C N 1
ATOM 4804 C CA . ARG C 1 198 ? -34.44600 -9.72600 7.33100 1.000 54.69340 255 ARG C CA 1
ATOM 4805 C C . ARG C 1 198 ? -33.96300 -8.77900 8.42100 1.000 52.50366 255 ARG C C 1
ATOM 4806 O O . ARG C 1 198 ? -33.03700 -9.09700 9.17300 1.000 51.19298 25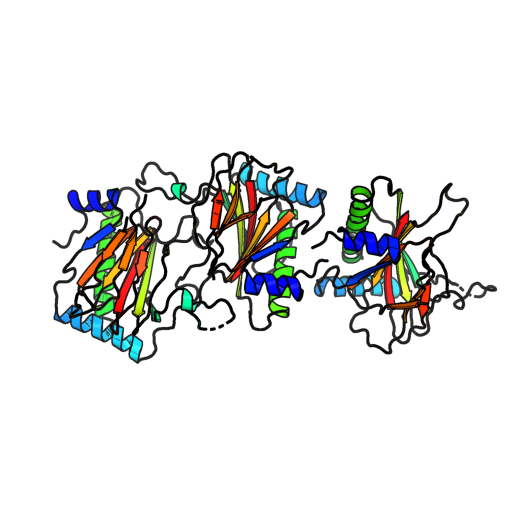5 ARG C O 1
ATOM 4814 N N . LEU C 1 199 ? -34.59700 -7.61100 8.49900 1.000 55.30137 256 LEU C N 1
ATOM 4815 C CA . LEU C 1 199 ? -34.27700 -6.60300 9.50200 1.000 53.62748 256 LEU C CA 1
ATOM 4816 C C . LEU C 1 199 ? -35.51200 -6.35600 10.35400 1.000 53.31692 256 LEU C C 1
ATOM 4817 O O . LEU C 1 199 ? -36.55900 -5.95400 9.83300 1.000 54.73814 256 LEU C O 1
ATOM 4822 N N . LEU C 1 200 ? -35.38900 -6.59500 11.65500 1.000 52.07466 257 LEU C N 1
ATOM 4823 C CA . LEU C 1 200 ? -36.46700 -6.37100 12.60700 1.000 52.43260 257 LEU C CA 1
ATOM 4824 C C . LEU C 1 200 ? -36.15400 -5.13600 13.43700 1.000 51.22193 257 LEU C C 1
ATOM 4825 O O . LEU C 1 200 ? -35.05000 -5.00900 13.97800 1.000 49.78228 257 LEU C O 1
ATOM 4830 N N . ILE C 1 201 ? -37.12500 -4.23200 13.53500 1.000 51.95097 258 ILE C N 1
ATOM 4831 C CA . ILE C 1 201 ? -36.99900 -3.01600 14.32700 1.000 54.30651 258 ILE C CA 1
ATOM 4832 C C . ILE C 1 201 ? -38.17100 -2.96400 15.29500 1.000 54.68814 258 ILE C C 1
ATOM 4833 O O . ILE C 1 201 ? -39.33000 -3.05800 14.87400 1.000 57.10158 258 ILE C O 1
ATOM 4838 N N . PHE C 1 202 ? -37.87400 -2.82100 16.58400 1.000 61.81267 259 PHE C N 1
ATOM 4839 C CA . PHE C 1 202 ? -38.92100 -2.66700 17.58300 1.000 60.38619 259 PHE C CA 1
ATOM 4840 C C . PHE C 1 202 ? -38.40800 -1.78800 18.71300 1.000 57.79377 259 PHE C C 1
ATOM 4841 O O . PHE C 1 202 ? -37.20000 -1.61600 18.89900 1.000 55.41454 259 PHE C O 1
ATOM 4849 N N . LEU C 1 203 ? -39.35200 -1.23100 19.46700 1.000 50.87978 260 LEU C N 1
ATOM 4850 C CA . LEU C 1 203 ? -39.03800 -0.31200 20.55600 1.000 51.00875 260 LEU C CA 1
ATOM 4851 C C . LEU C 1 203 ? -38.57200 -1.12100 21.75900 1.000 51.33247 260 LEU C C 1
ATOM 4852 O O . LEU C 1 203 ? -39.36800 -1.81800 22.39700 1.000 50.55606 260 LEU C O 1
ATOM 4857 N N . SER C 1 204 ? -37.28200 -1.02700 22.06900 1.000 54.28546 261 SER C N 1
ATOM 4858 C CA . SER C 1 204 ? -36.71000 -1.83400 23.14000 1.000 56.44098 261 SER C CA 1
ATOM 4859 C C . SER C 1 204 ? -37.42600 -1.68000 24.47500 1.000 57.37004 261 SER C C 1
ATOM 4860 O O . SER C 1 204 ? -37.66400 -2.70500 25.13700 1.000 58.20698 261 SER C O 1
ATOM 4863 N N . PRO C 1 205 ? -37.78400 -0.47700 24.93100 1.000 54.15649 262 PRO C N 1
ATOM 4864 C CA . PRO C 1 205 ? -38.31300 -0.34700 26.29800 1.000 54.18281 262 PRO C CA 1
ATOM 4865 C C . PRO C 1 205 ? -39.62100 -1.07600 26.54000 1.000 53.96700 262 PRO C C 1
ATOM 4866 O O . PRO C 1 205 ? -39.91800 -1.40400 27.69600 1.000 54.16965 262 PRO C O 1
ATOM 4870 N N . PHE C 1 206 ? -40.41100 -1.35100 25.50100 1.000 59.48871 263 PHE C N 1
ATOM 4871 C CA . PHE C 1 206 ? -41.81700 -1.67200 25.69000 1.000 59.86770 263 PHE C CA 1
ATOM 4872 C C . PHE C 1 206 ? -42.23100 -3.07400 25.27100 1.000 60.84151 263 PHE C C 1
ATOM 4873 O O . PHE C 1 206 ? -43.23700 -3.57100 25.79200 1.000 61.48106 263 PHE C O 1
ATOM 4881 N N . LEU C 1 207 ? -41.50900 -3.72500 24.36700 1.000 69.39253 264 LEU C N 1
ATOM 4882 C CA . LEU C 1 207 ? -41.92200 -5.01900 23.83600 1.000 70.87166 264 LEU C CA 1
ATOM 4883 C C . LEU C 1 207 ? -41.01700 -6.12000 24.37100 1.000 69.47412 264 LEU C C 1
ATOM 4884 O O . LEU C 1 207 ? -39.79300 -6.05900 24.21200 1.000 68.71350 264 LEU C O 1
ATOM 4889 N N . GLU C 1 208 ? -41.62600 -7.12100 25.00200 1.000 76.54076 265 GLU C N 1
ATOM 4890 C CA . GLU C 1 208 ? -40.90900 -8.31200 25.42800 1.000 77.76985 265 GLU C CA 1
ATOM 4891 C C . GLU C 1 208 ? -40.75200 -9.26900 24.25100 1.000 79.89379 265 GLU C C 1
ATOM 4892 O O . GLU C 1 208 ? -41.60800 -9.34300 23.36500 1.000 81.01234 265 GLU C O 1
ATOM 4898 N N . HIS C 1 209 ? -39.64400 -10.00700 24.24900 1.000 55.79353 266 HIS C N 1
ATOM 4899 C CA . HIS C 1 209 ? -39.34500 -10.91200 23.14900 1.000 54.89869 266 HIS C CA 1
ATOM 4900 C C . HIS C 1 209 ? -38.57000 -12.11000 23.67400 1.000 55.70142 266 HIS C C 1
ATOM 4901 O O . HIS C 1 209 ? -37.94200 -12.05600 24.73400 1.000 53.20638 266 HIS C O 1
ATOM 4908 N N . GLU C 1 210 ? -38.62100 -13.19800 22.90700 1.000 65.11833 267 GLU C N 1
ATOM 4909 C CA . GLU C 1 210 ? -38.00200 -14.45500 23.29800 1.000 66.32901 267 GLU C CA 1
ATOM 4910 C C . GLU C 1 210 ? -37.47800 -15.15800 22.05600 1.000 65.19466 267 GLU C C 1
ATOM 4911 O O . GLU C 1 210 ? -38.15400 -15.19500 21.02400 1.000 66.06318 267 GLU C O 1
ATOM 4917 N N . VAL C 1 211 ? -36.27500 -15.71200 22.16300 1.000 64.50773 268 VAL C N 1
ATOM 4918 C CA . VAL C 1 211 ? -35.69200 -16.52200 21.09800 1.000 63.47603 268 VAL C CA 1
ATOM 4919 C C . VAL C 1 211 ? -36.05400 -17.97500 21.38100 1.000 63.76817 268 VAL C C 1
ATOM 4920 O O . VAL C 1 211 ? -35.54900 -18.57700 22.33300 1.000 63.60236 268 VAL C O 1
ATOM 4924 N N . LEU C 1 212 ? -36.92900 -18.54000 20.55500 1.000 67.06067 269 LEU C N 1
ATOM 4925 C CA . LEU C 1 212 ? -37.37100 -19.91000 20.75900 1.000 68.80299 269 LEU C CA 1
ATOM 4926 C C . LEU C 1 212 ? -36.22400 -20.88400 20.50200 1.000 71.80071 269 LEU C C 1
ATOM 4927 O O . LEU C 1 212 ? -35.21300 -20.55100 19.87500 1.000 68.97932 269 LEU C O 1
ATOM 4932 N N . GLN C 1 213 ? -36.39400 -22.10600 21.00600 1.000 70.68216 270 GLN C N 1
ATOM 4933 C CA . GLN C 1 213 ? -35.35000 -23.11800 20.91600 1.000 74.08783 270 GLN C CA 1
ATOM 4934 C C . GLN C 1 213 ? -34.85100 -23.25700 19.48400 1.000 74.20100 270 GLN C C 1
ATOM 4935 O O . GLN C 1 213 ? -35.63400 -23.27800 18.53200 1.000 74.88793 270 GLN C O 1
ATOM 4941 N N . CYS C 1 214 ? -33.53100 -23.35300 19.34300 1.000 66.45797 271 CYS C N 1
ATOM 4942 C CA . CYS C 1 214 ? -32.89000 -23.43300 18.03700 1.000 67.01856 271 CYS C CA 1
ATOM 4943 C C . CYS C 1 214 ? -32.69400 -24.89400 17.65100 1.000 69.20567 271 CYS C C 1
ATOM 4944 O O . CYS C 1 214 ? -32.02600 -25.64800 18.36700 1.000 69.76100 271 CYS C O 1
ATOM 4947 N N . ASN C 1 215 ? -33.27300 -25.28800 16.51800 1.000 84.53645 272 ASN C N 1
ATOM 4948 C CA . ASN C 1 215 ? -33.10100 -26.62600 15.97400 1.000 86.79199 272 ASN C CA 1
ATOM 4949 C C . ASN C 1 215 ? -32.03900 -26.67400 14.88300 1.000 87.43154 272 ASN C C 1
ATOM 4950 O O . ASN C 1 215 ? -31.93200 -27.68400 14.17900 1.000 89.96079 272 ASN C O 1
ATOM 4955 N N . PHE C 1 216 ? -31.25900 -25.60700 14.72400 1.000 76.60129 273 PHE C N 1
ATOM 4956 C CA . PHE C 1 216 ? -30.21000 -25.55500 13.71800 1.000 77.39086 273 PHE C CA 1
ATOM 4957 C C . PHE C 1 216 ? -29.01500 -24.80600 14.28800 1.000 75.19586 273 PHE C C 1
ATOM 4958 O O . PHE C 1 216 ? -29.12500 -24.07700 15.27700 1.000 73.19035 273 PHE C O 1
ATOM 4966 N N . GLU C 1 217 ? -27.86400 -24.99300 13.64600 1.000 73.08508 274 GLU C N 1
ATOM 4967 C CA . GLU C 1 217 ? -26.64000 -24.30400 14.02600 1.000 71.79019 274 GLU C CA 1
ATOM 4968 C C . GLU C 1 217 ? -25.97200 -23.77200 12.76300 1.000 71.86914 274 GLU C C 1
ATOM 4969 O O . GLU C 1 217 ? -25.84800 -24.51400 11.77300 1.000 75.84857 274 GLU C O 1
ATOM 4971 N N . PRO C 1 218 ? -25.53000 -22.50200 12.74000 1.000 68.91616 275 PRO C N 1
ATOM 4972 C CA . PRO C 1 218 ? -25.64100 -21.45600 13.76000 1.000 66.46323 275 PRO C CA 1
ATOM 4973 C C . PRO C 1 218 ? -26.72200 -20.42900 13.43900 1.000 64.91831 275 PRO C C 1
ATOM 4974 O O . PRO C 1 218 ? -27.03700 -20.21600 12.26800 1.000 65.43416 275 PRO C O 1
ATOM 4978 N N . ARG C 1 219 ? -27.28100 -19.80300 14.47100 1.000 67.37387 276 ARG C N 1
ATOM 4979 C CA . ARG C 1 219 ? -28.24700 -18.71700 14.31300 1.000 65.94738 276 ARG C CA 1
ATOM 4980 C C . ARG C 1 219 ? -27.47500 -17.41000 14.45600 1.000 64.38140 276 ARG C C 1
ATOM 4981 O O . ARG C 1 219 ? -27.11800 -17.00700 15.56600 1.000 62.36011 276 ARG C O 1
ATOM 4989 N N . ILE C 1 220 ? -27.21000 -16.75400 13.33000 1.000 60.80729 277 ILE C N 1
ATOM 4990 C CA . ILE C 1 220 ? -26.39800 -15.54300 13.29500 1.000 59.59136 277 ILE C CA 1
ATOM 4991 C C . ILE C 1 220 ? -27.31900 -14.33400 13.23700 1.000 58.40963 277 ILE C C 1
ATOM 4992 O O . ILE C 1 220 ? -28.19400 -14.24900 12.36500 1.000 58.86758 277 ILE C O 1
ATOM 4997 N N . ALA C 1 221 ? -27.12300 -13.39900 14.16300 1.000 56.99631 278 ALA C N 1
ATOM 4998 C CA . ALA C 1 221 ? -27.87500 -12.15500 14.19300 1.000 55.84091 278 ALA C CA 1
ATOM 4999 C C . ALA C 1 221 ? -26.95300 -11.03700 14.65000 1.000 54.68814 278 ALA C C 1
ATOM 5000 O O . ALA C 1 221 ? -26.14000 -11.22600 15.56000 1.000 54.44863 278 ALA C O 1
ATOM 5002 N N . ILE C 1 222 ? -27.07900 -9.87700 14.01300 1.000 54.09859 279 ILE C N 1
ATOM 5003 C CA . ILE C 1 222 ? -26.28300 -8.69900 14.34100 1.000 53.11953 279 ILE C CA 1
ATOM 5004 C C . ILE C 1 222 ? -27.24300 -7.60800 14.79000 1.000 52.03519 279 ILE C C 1
ATOM 5005 O O . ILE C 1 222 ? -28.10300 -7.17200 14.01300 1.000 52.07466 279 ILE C O 1
ATOM 5010 N N . THR C 1 223 ? -27.09600 -7.16900 16.03600 1.000 51.16666 280 THR C N 1
ATOM 5011 C CA . THR C 1 223 ? -27.99500 -6.19800 16.64200 1.000 50.20339 280 THR C CA 1
ATOM 5012 C C . THR C 1 223 ? -27.29100 -4.85900 16.80100 1.000 49.43224 280 THR C C 1
ATOM 5013 O O . THR C 1 223 ? -26.09500 -4.80700 17.10500 1.000 49.45856 280 THR C O 1
ATOM 5017 N N . THR C 1 224 ? -28.03900 -3.77700 16.58800 1.000 48.85586 281 THR C N 1
ATOM 5018 C CA . THR C 1 224 ? -27.55700 -2.41900 16.83200 1.000 48.16104 281 THR C CA 1
ATOM 5019 C C . THR C 1 224 ? -28.64900 -1.66300 17.58400 1.000 47.41358 281 THR C C 1
ATOM 5020 O O . THR C 1 224 ? -29.63700 -1.22900 16.98300 1.000 47.36357 281 THR C O 1
ATOM 5024 N N . TRP C 1 225 ? -28.47400 -1.50700 18.89300 1.000 46.92668 282 TRP C N 1
ATOM 5025 C CA . TRP C 1 225 ? -29.38800 -0.69600 19.68200 1.000 46.27660 282 TRP C CA 1
ATOM 5026 C C . TRP C 1 225 ? -29.06800 0.78100 19.48900 1.000 45.85023 282 TRP C C 1
ATOM 5027 O O . TRP C 1 225 ? -27.90100 1.17100 19.38800 1.000 45.93182 282 TRP C O 1
ATOM 5038 N N . ILE C 1 226 ? -30.11300 1.60200 19.43400 1.000 45.49756 283 ILE C N 1
ATOM 5039 C CA . ILE C 1 226 ? -29.98000 3.05400 19.40300 1.000 45.14225 283 ILE C CA 1
ATOM 5040 C C . ILE C 1 226 ? -30.38200 3.58300 20.77300 1.000 44.65009 283 ILE C C 1
ATOM 5041 O O . ILE C 1 226 ? -31.46700 3.26400 21.27500 1.000 44.51850 283 ILE C O 1
ATOM 5046 N N . TYR C 1 227 ? -29.51000 4.38400 21.37500 1.000 47.75836 284 TYR C N 1
ATOM 5047 C CA . TYR C 1 227 ? -29.75300 4.92000 22.70800 1.000 46.83193 284 TYR C CA 1
ATOM 5048 C C . TYR C 1 227 ? -30.39000 6.30100 22.63900 1.000 46.51084 284 TYR C C 1
ATOM 5049 O O . TYR C 1 227 ? -30.14100 7.07000 21.71100 1.000 46.19764 284 TYR C O 1
#

Solvent-accessible surface area: 28606 Å² total; per-residue (Å²): 32,16,70,12,6,84,194,132,16,35,70,50,4,110,150,111,0,12,14,63,15,55,54,1,9,36,20,130,98,43,9,61,67,0,36,64,14,0,60,53,4,55,116,90,137,95,21,100,77,34,8,101,154,80,157,198,106,41,80,61,66,33,2,0,40,7,34,113,16,102,85,172,168,53,68,28,148,13,0,26,38,0,7,61,16,0,46,22,2,37,58,5,2,43,109,48,44,119,120,17,96,28,132,101,40,48,5,14,0,5,0,6,45,94,37,8,88,40,63,104,37,110,7,24,80,160,47,114,146,51,185,91,36,7,33,57,7,0,0,15,0,1,0,4,84,139,32,146,164,60,21,7,0,27,3,57,0,40,48,93,39,119,164,73,77,57,4,52,0,56,27,4,28,0,0,0,0,31,0,40,74,0,39,7,29,11,35,101,1,83,36,100,10,5,0,5,0,6,7,14,0,19,40,8,70,8,6,77,190,142,18,29,70,66,2,53,132,111,0,21,13,53,15,56,52,0,7,32,18,126,112,45,11,58,83,0,34,68,25,0,54,65,11,48,137,89,132,115,12,52,61,2,0,77,68,112,85,73,51,95,50,30,16,52,43,13,6,14,1,51,3,41,29,18,144,92,97,169,151,40,110,26,148,20,0,44,39,0,4,69,19,0,43,25,2,37,64,9,10,34,104,51,45,105,129,25,94,29,112,94,34,10,3,14,0,4,0,8,47,99,35,12,128,23,45,77,22,56,10,18,18,18,2,27,120,32,124,58,11,5,8,60,6,0,1,18,0,1,0,3,81,126,24,133,170,53,36,8,0,15,2,57,0,44,42,73,142,178,96,70,55,3,63,0,48,27,4,31,0,0,1,0,22,0,8,27,0,46,6,38,11,37,106,0,82,38,92,8,6,0,5,0,6,7,14,2,10,154,97,118,17,4,78,179,73,16,45,77,68,8,47,133,99,0,31,16,61,33,68,97,19,28,114,62,123,103,48,9,55,67,0,54,84,21,0,65,50,3,46,136,104,131,107,11,89,75,5,1,106,143,160,122,25,101,15,26,65,13,7,25,1,63,13,40,29,13,157,149,175,60,76,31,53,21,0,44,84,0,5,62,46,1,29,88,1,42,63,22,4,50,129,43,47,91,101,21,98,26,135,94,46,14,6,15,0,5,0,8,58,109,34,13,115,24,44,79,20,59,12,19,18,18,2,29,113,40,118,54,10,5,7,60,5,1,0,13,0,1,0,5,95,116,37,148,185,62,38,6,0,26,7,63,0,46,60,62,121,120,87,82,56,2,70,0,58,25,5,24,0,0,0,0,17,0,6,19,0,41,5,39,6,36,95,1,83,34,56,10,4,0,5,0,8,8,15,0,18

Secondary structure (DSSP, 8-state):
------HHHHHHHHHTSEEEE-SSS--HHHHHHHHHHHHHHHHTT--EETT--BTTBSTTTB--EEEEE-----S-HHHHHHHHHHHHHHHHHHHHSTT-----EEEEEEEE-TT--EEEE-S-B--TT-SS-B--EEEEEE-BTT--TTSB--EEEE-----EEEEP-BTTEEEEEETTT--EEEPPBSSS-EEEEEEEE-/------HHHHHHHHHHSEEEESSSS--HHHHHHHHHHHHHHHHTT-SEESS---TT-SS-GGGTB--EEEEEP-----S-HHHHHHHHHHHHHHHHHHHHSTT-----EEEEEEEE-TT--EEEE-S-B--TT-SS-B--EEEEEE-BTT--TTSB--EEEE----EEEE--BTT-EEEEETTT--EEEPPBSSS-EEEEEEEE-/------HHHHHHHHHHSEEEESSSS--HHHHHHHHHHHHHHHHTT-SEESS--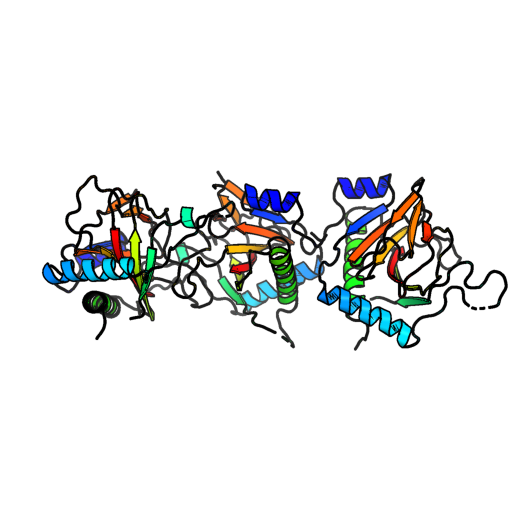--S-GGGTB-EEEEEE----S-HHHHHHHHHHHHHHHHHHHHSTT-----EEEEEEEE-TT--EEEE-S----TT-SS-S--EEEEEE-B-S--GGGB--EEEE----EEEE--BTT-EEEEETTT--EEEPPB-SS-EEEEEEEE-

InterPro domains:
  IPR005123 Oxoglutarate/iron-dependent dioxygenase domain [PS51471] (169-284)
  IPR006620 Prolyl 4-hydroxylase, alpha subunit [SM00702] (73-284)
  IPR044862 Prolyl 4-hydroxylase alpha subunit, Fe(2+) 2OG dioxygenase domain [PF13640] (178-284)
  IPR051559 Hypoxia-inducible factor prolyl hydroxylases [PTHR12907] (7-283)